Protein AF-A0A1Q9DVD6-F1 (afdb_monomer_lite)

pLDDT: mean 77.78, std 26.08, range [25.33, 98.81]

Structure (mmCIF, N/CA/C/O backbone):
data_AF-A0A1Q9DVD6-F1
#
_entry.id   AF-A0A1Q9DVD6-F1
#
loop_
_atom_site.group_PDB
_atom_site.id
_atom_site.type_symbol
_atom_site.label_atom_id
_atom_site.label_alt_id
_atom_site.label_comp_id
_atom_site.label_asym_id
_atom_site.label_entity_id
_atom_site.label_seq_id
_atom_site.pdbx_PDB_ins_code
_atom_site.Cartn_x
_atom_site.Cartn_y
_atom_site.Cartn_z
_atom_site.occupancy
_atom_site.B_iso_or_equiv
_atom_site.auth_seq_id
_atom_site.auth_comp_id
_atom_site.auth_asym_id
_atom_site.auth_atom_id
_atom_site.pdbx_PDB_model_num
ATOM 1 N N . MET A 1 1 ? -30.288 -5.556 -5.424 1.00 39.94 1 MET A N 1
ATOM 2 C CA . MET A 1 1 ? -29.598 -6.857 -5.322 1.00 39.94 1 MET A CA 1
ATOM 3 C C . MET A 1 1 ? -29.131 -7.036 -3.887 1.00 39.94 1 MET A C 1
ATOM 5 O O . MET A 1 1 ? -28.044 -6.597 -3.551 1.00 39.94 1 MET A O 1
ATOM 9 N N . LEU A 1 2 ? -29.956 -7.633 -3.027 1.00 41.00 2 LEU A N 1
ATOM 10 C CA . LEU A 1 2 ? -29.464 -8.224 -1.782 1.00 41.00 2 LEU A CA 1
ATOM 11 C C . LEU A 1 2 ? -28.840 -9.560 -2.192 1.00 41.00 2 LEU A C 1
ATOM 13 O O . LEU A 1 2 ? -29.521 -10.583 -2.190 1.00 41.00 2 LEU A O 1
ATOM 17 N N . GLN A 1 3 ? -27.593 -9.537 -2.679 1.00 51.50 3 GLN A N 1
ATOM 18 C CA . GLN A 1 3 ? -26.813 -10.772 -2.750 1.00 51.50 3 GLN A CA 1
ATOM 19 C C . GLN A 1 3 ? -26.860 -11.371 -1.349 1.00 51.50 3 GLN A C 1
ATOM 21 O O . GLN A 1 3 ? -26.648 -10.652 -0.374 1.00 51.50 3 GLN A O 1
ATOM 26 N N . THR A 1 4 ? -27.246 -12.641 -1.247 1.00 56.00 4 THR A N 1
ATOM 27 C CA . THR A 1 4 ? -27.360 -13.348 0.027 1.00 56.00 4 THR A CA 1
ATOM 28 C C . THR A 1 4 ? -26.061 -13.163 0.790 1.00 56.00 4 THR A C 1
ATOM 30 O O . THR A 1 4 ? -25.038 -13.747 0.424 1.00 56.00 4 THR A O 1
ATOM 33 N N . LEU A 1 5 ? -26.101 -12.306 1.811 1.00 63.66 5 LEU A N 1
ATOM 34 C CA . LEU A 1 5 ? -24.979 -12.104 2.706 1.00 63.66 5 LEU A CA 1
ATOM 35 C C . LEU A 1 5 ? -24.586 -13.483 3.246 1.00 63.66 5 LEU A C 1
ATOM 37 O O . LEU A 1 5 ? -25.473 -14.299 3.536 1.00 63.66 5 LEU A O 1
ATOM 41 N N . PRO A 1 6 ? -23.285 -13.796 3.339 1.00 80.12 6 PRO A N 1
ATOM 42 C CA . PRO A 1 6 ? -22.878 -15.069 3.901 1.00 80.12 6 PRO A CA 1
ATOM 43 C C . PRO A 1 6 ? -23.437 -15.147 5.319 1.00 80.12 6 PRO A C 1
ATOM 45 O O . PRO A 1 6 ? -23.144 -14.286 6.149 1.00 80.12 6 PRO A O 1
ATOM 48 N N . ARG A 1 7 ? -24.252 -16.172 5.591 1.00 88.75 7 ARG A N 1
ATOM 49 C CA . ARG A 1 7 ? -24.877 -16.405 6.906 1.00 88.75 7 ARG A CA 1
ATOM 50 C C . ARG A 1 7 ? -23.853 -16.374 8.048 1.00 88.75 7 ARG A C 1
ATOM 52 O O . ARG A 1 7 ? -24.179 -15.975 9.158 1.00 88.75 7 ARG A O 1
ATOM 59 N N . GLU A 1 8 ? -22.613 -16.743 7.746 1.00 91.12 8 GLU A N 1
ATOM 60 C CA . GLU A 1 8 ? -21.467 -16.695 8.653 1.00 91.12 8 GLU A CA 1
ATOM 61 C C . GLU A 1 8 ? -21.171 -15.282 9.169 1.00 91.12 8 GLU A C 1
ATOM 63 O O . GLU A 1 8 ? -21.011 -15.104 10.373 1.00 91.12 8 GLU A O 1
ATOM 68 N N . ALA A 1 9 ? -21.165 -14.265 8.298 1.00 93.69 9 ALA A N 1
ATOM 69 C CA . ALA A 1 9 ? -20.891 -12.888 8.708 1.00 93.69 9 ALA A CA 1
ATOM 70 C C . ALA A 1 9 ? -21.978 -12.374 9.661 1.00 93.69 9 ALA A C 1
ATOM 72 O O . ALA A 1 9 ? -21.665 -11.776 10.684 1.00 93.69 9 ALA A O 1
ATOM 73 N N . HIS A 1 10 ? -23.249 -12.678 9.385 1.00 92.94 10 HIS A N 1
ATOM 74 C CA . HIS A 1 10 ? -24.346 -12.336 10.296 1.00 92.94 10 HIS A CA 1
ATOM 75 C C . HIS A 1 10 ? -24.154 -12.972 11.676 1.00 92.94 10 HIS A C 1
ATOM 77 O O . HIS A 1 10 ? -24.238 -12.279 12.686 1.00 92.94 10 HIS A O 1
ATOM 83 N N . ALA A 1 11 ? -23.826 -14.266 11.720 1.00 94.88 11 ALA A N 1
ATOM 84 C CA . ALA A 1 11 ? -23.615 -14.974 12.978 1.00 94.88 11 ALA A CA 1
ATOM 85 C C . ALA A 1 11 ? -22.451 -14.387 13.801 1.00 94.88 11 ALA A C 1
ATOM 87 O O . ALA A 1 11 ? -22.509 -14.396 15.030 1.00 94.88 11 ALA A O 1
ATOM 88 N N . VAL A 1 12 ? -21.397 -13.873 13.151 1.00 95.94 12 VAL A N 1
ATOM 89 C CA . VAL A 1 12 ? -20.299 -13.161 13.833 1.00 95.94 12 VAL A CA 1
ATOM 90 C C . VAL A 1 12 ? -20.815 -11.895 14.520 1.00 95.94 12 VAL A C 1
ATOM 92 O O . VAL A 1 12 ? -20.552 -11.692 15.705 1.00 95.94 12 VAL A O 1
ATOM 95 N N . PHE A 1 13 ? -21.591 -11.070 13.814 1.00 95.00 13 PHE A N 1
ATOM 96 C CA . PHE A 1 13 ? -22.119 -9.823 14.373 1.00 95.00 13 PHE A CA 1
ATOM 97 C C . PHE A 1 13 ? -23.157 -10.061 15.474 1.00 95.00 13 PHE A C 1
ATOM 99 O O . PHE A 1 13 ? -23.144 -9.351 16.475 1.00 95.00 13 PHE A O 1
ATOM 106 N N . GLU A 1 14 ? -23.994 -11.096 15.372 1.00 94.38 14 GLU A N 1
ATOM 107 C CA . GLU A 1 14 ? -24.910 -11.477 16.457 1.00 94.38 14 GLU A CA 1
ATOM 108 C C . GLU A 1 14 ? -24.153 -11.817 17.749 1.00 94.38 14 GLU A C 1
ATOM 110 O O . GLU A 1 14 ? -24.501 -11.317 18.823 1.00 94.38 14 GLU A O 1
ATOM 115 N N . ARG A 1 15 ? -23.069 -12.603 17.654 1.00 94.81 15 ARG A N 1
ATOM 116 C CA . ARG A 1 15 ? -22.199 -12.887 18.809 1.00 94.81 15 ARG A CA 1
ATOM 117 C C . ARG A 1 15 ? -21.531 -11.624 19.341 1.00 94.81 15 ARG A C 1
ATOM 119 O O . ARG A 1 15 ? -21.467 -11.436 20.555 1.00 94.81 15 ARG A O 1
ATOM 126 N N . ALA A 1 16 ? -21.069 -10.748 18.454 1.00 94.81 16 ALA A N 1
ATOM 127 C CA . ALA A 1 16 ? -20.427 -9.499 18.836 1.00 94.81 16 ALA A CA 1
ATOM 128 C C . ALA A 1 16 ? -21.378 -8.540 19.570 1.00 94.81 16 ALA A C 1
ATOM 130 O O . ALA A 1 16 ? -20.980 -7.943 20.564 1.00 94.81 16 ALA A O 1
ATOM 131 N N . VAL A 1 17 ? -22.647 -8.444 19.155 1.00 94.75 17 VAL A N 1
ATOM 132 C CA . VAL A 1 17 ? -23.675 -7.648 19.854 1.00 94.75 17 VAL A CA 1
ATOM 133 C C . VAL A 1 17 ? -23.930 -8.182 21.265 1.00 94.75 17 VAL A C 1
ATOM 135 O O . VAL A 1 17 ? -24.134 -7.406 22.200 1.00 94.75 17 VAL A O 1
ATOM 138 N N . VAL A 1 18 ? -23.924 -9.506 21.443 1.00 93.31 18 VAL A N 1
ATOM 139 C CA . VAL A 1 18 ? -24.030 -10.118 22.777 1.00 93.31 18 VAL A CA 1
ATOM 140 C C . VAL A 1 18 ? -22.793 -9.790 23.618 1.00 93.31 18 VAL A C 1
ATOM 142 O O . VAL A 1 18 ? -22.938 -9.416 24.781 1.00 93.31 18 VAL A O 1
ATOM 145 N N . ALA A 1 19 ? -21.595 -9.871 23.032 1.00 91.38 19 ALA A N 1
ATOM 146 C CA . ALA A 1 19 ? -20.340 -9.554 23.710 1.00 91.38 19 ALA A CA 1
ATOM 147 C C . ALA A 1 19 ? -20.238 -8.075 24.131 1.00 91.38 19 ALA A C 1
ATOM 149 O O . ALA A 1 19 ? -19.841 -7.813 25.266 1.00 91.38 19 ALA A O 1
ATOM 150 N N . GLU A 1 20 ? -20.673 -7.137 23.278 1.00 91.88 20 GLU A N 1
ATOM 151 C CA . GLU A 1 20 ? -20.677 -5.687 23.551 1.00 91.88 20 GLU A CA 1
ATOM 152 C C . GLU A 1 20 ? -21.483 -5.351 24.818 1.00 91.88 20 GLU A C 1
ATOM 154 O O . GLU A 1 20 ? -21.078 -4.531 25.640 1.00 91.88 20 GLU A O 1
ATOM 159 N N . LYS A 1 21 ? -22.606 -6.047 25.040 1.00 88.62 21 LYS A N 1
ATOM 160 C CA . LYS A 1 21 ? -23.433 -5.884 26.249 1.00 88.62 21 LYS A CA 1
ATOM 161 C C . LYS A 1 21 ? -22.772 -6.440 27.516 1.00 88.62 21 LYS A C 1
ATOM 163 O O . LYS A 1 21 ? -23.170 -6.069 28.616 1.00 88.62 21 LYS A O 1
ATOM 168 N N . GLY A 1 22 ? -21.799 -7.339 27.368 1.00 75.81 22 GLY A N 1
ATOM 169 C CA . GLY A 1 22 ? -21.132 -8.068 28.448 1.00 75.81 22 GLY A CA 1
ATOM 170 C C . GLY A 1 22 ? -19.794 -7.478 28.899 1.00 75.81 22 GLY A C 1
ATOM 171 O O . GLY A 1 22 ? -19.014 -8.201 29.512 1.00 75.81 22 GLY A O 1
ATOM 172 N N . CYS A 1 23 ? -19.509 -6.207 28.591 1.00 70.00 23 CYS A N 1
ATOM 173 C CA . CYS A 1 23 ? -18.238 -5.514 28.871 1.00 70.00 23 CYS A CA 1
ATOM 174 C C . CYS A 1 23 ? -17.022 -5.986 28.048 1.00 70.00 23 CYS A C 1
ATOM 176 O O . CYS A 1 23 ? -15.918 -5.488 28.271 1.00 70.00 23 CYS A O 1
ATOM 178 N N . ASN A 1 24 ? -17.208 -6.898 27.090 1.00 63.09 24 ASN A N 1
ATOM 179 C CA . ASN A 1 24 ? -16.198 -7.212 26.079 1.00 63.09 24 ASN A CA 1
ATOM 180 C C . ASN A 1 24 ? -16.376 -6.265 24.891 1.00 63.09 24 ASN A C 1
ATOM 182 O O . ASN A 1 24 ? -17.499 -5.865 24.601 1.00 63.09 24 ASN A O 1
ATOM 186 N N . SER A 1 25 ? -15.301 -5.915 24.177 1.00 86.00 25 SER A N 1
ATOM 187 C CA . SER A 1 25 ? -15.482 -5.137 22.947 1.00 86.00 25 SER A CA 1
ATOM 188 C C . SER A 1 25 ? -16.005 -6.067 21.851 1.00 86.00 25 SER A C 1
ATOM 190 O O . SER A 1 25 ? -15.307 -6.980 21.408 1.00 86.00 25 SER A O 1
ATOM 192 N N . GLY A 1 26 ? -17.247 -5.869 21.410 1.00 95.25 26 GLY A N 1
ATOM 193 C CA . GLY A 1 26 ? -17.824 -6.589 20.277 1.00 95.25 26 GLY A CA 1
ATOM 194 C C . GLY A 1 26 ? -16.923 -6.487 19.046 1.00 95.25 26 GLY A C 1
ATOM 195 O O . GLY A 1 26 ? -16.806 -7.445 18.288 1.00 95.25 26 GLY A O 1
ATOM 196 N N . ALA A 1 27 ? -16.183 -5.384 18.901 1.00 96.38 27 ALA A N 1
ATOM 197 C CA . ALA A 1 27 ? -15.170 -5.233 17.867 1.00 96.38 27 ALA A CA 1
ATOM 198 C C . ALA A 1 27 ? -14.049 -6.284 17.917 1.00 96.38 27 ALA A C 1
ATOM 200 O O . ALA A 1 27 ? -13.658 -6.751 16.850 1.00 96.38 27 ALA A O 1
ATOM 201 N N . GLU A 1 28 ? -13.544 -6.693 19.086 1.00 96.50 28 GLU A N 1
ATOM 202 C CA . GLU A 1 28 ? -12.557 -7.784 19.167 1.00 96.50 28 GLU A CA 1
ATOM 203 C C . GLU A 1 28 ? -13.144 -9.097 18.641 1.00 96.50 28 GLU A C 1
ATOM 205 O O . GLU A 1 28 ? -12.485 -9.775 17.859 1.00 96.50 28 GLU A O 1
ATOM 210 N N . VAL A 1 29 ? -14.400 -9.413 18.982 1.00 96.50 29 VAL A N 1
ATOM 211 C CA . VAL A 1 29 ? -15.095 -10.608 18.465 1.00 96.50 29 VAL A CA 1
ATOM 212 C C . VAL A 1 29 ? -15.242 -10.536 16.949 1.00 96.50 29 VAL A C 1
ATOM 214 O O . VAL A 1 29 ? -14.917 -11.495 16.253 1.00 96.50 29 VAL A O 1
ATOM 217 N N . VAL A 1 30 ? -15.676 -9.387 16.419 1.00 97.12 30 VAL A N 1
ATOM 218 C CA . VAL A 1 30 ? -15.807 -9.207 14.970 1.00 97.12 30 VAL A CA 1
ATOM 219 C C . VAL A 1 30 ? -14.463 -9.416 14.274 1.00 97.12 30 VAL A C 1
ATOM 221 O O . VAL A 1 30 ? -14.411 -10.152 13.300 1.00 97.12 30 VAL A O 1
ATOM 224 N N . HIS A 1 31 ? -13.374 -8.812 14.750 1.00 97.38 31 HIS A N 1
ATOM 225 C CA . HIS A 1 31 ? -12.072 -8.942 14.084 1.00 97.38 31 HIS A CA 1
ATOM 226 C C . HIS A 1 31 ? -11.371 -10.281 14.359 1.00 97.38 31 HIS A C 1
ATOM 228 O O . HIS A 1 31 ? -10.469 -10.651 13.615 1.00 97.38 31 HIS A O 1
ATOM 234 N N . ALA A 1 32 ? -11.738 -11.006 15.413 1.00 96.75 32 ALA A N 1
ATOM 235 C CA . ALA A 1 32 ? -11.237 -12.358 15.639 1.00 96.75 32 ALA A CA 1
ATOM 236 C C . ALA A 1 32 ? -11.908 -13.365 14.693 1.00 96.75 32 ALA A C 1
ATOM 238 O O . ALA A 1 32 ? -11.236 -14.236 14.144 1.00 96.75 32 ALA A O 1
ATOM 239 N N . ASP A 1 33 ? -13.218 -13.216 14.478 1.00 96.62 33 ASP A N 1
ATOM 240 C CA . ASP A 1 33 ? -14.023 -14.232 13.800 1.00 96.62 33 ASP A CA 1
ATOM 241 C C . ASP A 1 33 ? -14.335 -13.894 12.332 1.00 96.62 33 ASP A C 1
ATOM 243 O O . ASP A 1 33 ? -14.623 -14.796 11.542 1.00 96.62 33 ASP A O 1
ATOM 247 N N . LEU A 1 34 ? -14.311 -12.614 11.940 1.00 97.12 34 LEU A N 1
ATOM 248 C CA . LEU A 1 34 ? -14.496 -12.196 10.551 1.00 97.12 34 LEU A CA 1
ATOM 249 C C . LEU A 1 34 ? -13.136 -12.147 9.838 1.00 97.12 34 LEU A C 1
ATOM 251 O O . LEU A 1 34 ? -12.289 -11.336 10.219 1.00 97.12 34 LEU A O 1
ATOM 255 N N . PRO A 1 35 ? -12.934 -12.921 8.757 1.00 97.50 35 PRO A N 1
ATOM 256 C CA . PRO A 1 35 ? -11.655 -12.962 8.057 1.00 97.50 35 PRO A CA 1
ATOM 257 C C . PRO A 1 35 ? -11.192 -11.591 7.538 1.00 97.50 35 PRO A C 1
ATOM 259 O O . PRO A 1 35 ? -12.002 -10.796 7.051 1.00 97.50 35 PRO A O 1
ATOM 262 N N . ALA A 1 36 ? -9.882 -11.329 7.598 1.00 98.38 36 ALA A N 1
ATOM 263 C CA . ALA A 1 36 ? -9.289 -10.039 7.232 1.00 98.38 36 ALA A CA 1
ATOM 264 C C . ALA A 1 36 ? -9.515 -9.651 5.761 1.00 98.38 36 ALA A C 1
ATOM 266 O O . ALA A 1 36 ? -9.628 -8.467 5.438 1.00 98.38 36 ALA A O 1
ATOM 267 N N . GLU A 1 37 ? -9.678 -10.628 4.861 1.00 98.00 37 GLU A N 1
ATOM 268 C CA . GLU A 1 37 ? -10.070 -10.388 3.470 1.00 98.00 37 GLU A CA 1
ATOM 269 C C . GLU A 1 37 ? -11.476 -9.800 3.322 1.00 98.00 37 GLU A C 1
ATOM 271 O O . GLU A 1 37 ? -11.891 -9.518 2.205 1.00 98.00 37 GLU A O 1
ATOM 276 N N . ARG A 1 38 ? -12.232 -9.627 4.410 1.00 98.06 38 ARG A N 1
ATOM 277 C CA . ARG A 1 38 ? -13.521 -8.930 4.425 1.00 98.06 38 ARG A CA 1
ATOM 278 C C . ARG A 1 38 ? -13.452 -7.543 5.060 1.00 98.06 38 ARG A C 1
ATOM 280 O O . ARG A 1 38 ? -14.486 -6.899 5.209 1.00 98.06 38 ARG A O 1
ATOM 287 N N . TRP A 1 39 ? -12.275 -7.052 5.434 1.00 98.31 39 TRP A N 1
ATOM 288 C CA . TRP A 1 39 ? -12.111 -5.720 6.030 1.00 98.31 39 TRP A CA 1
ATOM 289 C C . TRP A 1 39 ? -11.847 -4.659 4.951 1.00 98.31 39 TRP A C 1
ATOM 291 O O . TRP A 1 39 ? -10.965 -3.812 5.091 1.00 98.31 39 TRP A O 1
ATOM 301 N N . GLY A 1 40 ? -12.579 -4.744 3.839 1.00 98.50 40 GLY A N 1
ATOM 302 C CA . GLY A 1 40 ? -12.401 -3.885 2.676 1.00 98.50 40 GLY A CA 1
ATOM 303 C C . GLY A 1 40 ? -13.191 -2.581 2.745 1.00 98.50 40 GLY A C 1
ATOM 304 O O . GLY A 1 40 ? -14.238 -2.495 3.389 1.00 98.50 40 GLY A O 1
ATOM 305 N N . VAL A 1 41 ? -12.702 -1.578 2.019 1.00 98.69 41 VAL A N 1
ATOM 306 C CA . VAL A 1 41 ? -13.450 -0.365 1.654 1.00 98.69 41 VAL A CA 1
ATOM 307 C C . VAL A 1 41 ? -13.658 -0.323 0.143 1.00 98.69 41 VAL A C 1
ATOM 309 O O . VAL A 1 41 ? -12.758 -0.702 -0.607 1.00 98.69 41 VAL A O 1
ATOM 312 N N . SER A 1 42 ? -14.827 0.118 -0.318 1.00 98.62 42 SER A N 1
ATOM 313 C CA . SER A 1 42 ? -15.083 0.313 -1.749 1.00 98.62 42 SER A CA 1
ATOM 314 C C . SER A 1 42 ? -14.380 1.560 -2.289 1.00 98.62 42 SER A C 1
ATOM 316 O O . SER A 1 42 ? -13.917 2.421 -1.532 1.00 98.62 42 SER A O 1
ATOM 318 N N . LYS A 1 43 ? -14.334 1.690 -3.619 1.00 98.50 43 LYS A N 1
ATOM 319 C CA . LYS A 1 43 ? -13.798 2.885 -4.284 1.00 98.50 43 LYS A CA 1
ATOM 320 C C . LYS A 1 43 ? -14.556 4.150 -3.869 1.00 98.50 43 LYS A C 1
ATOM 322 O O . LYS A 1 43 ? -13.947 5.186 -3.619 1.00 98.50 43 LYS A O 1
ATOM 327 N N . GLU A 1 44 ? -15.880 4.066 -3.779 1.00 98.56 44 GLU A N 1
ATOM 328 C CA . GLU A 1 44 ? -16.764 5.157 -3.362 1.00 98.56 44 GLU A CA 1
ATOM 329 C C . GLU A 1 44 ? -16.526 5.529 -1.897 1.00 98.56 44 GLU A C 1
ATOM 331 O O . GLU A 1 44 ? -16.336 6.702 -1.594 1.00 98.56 44 GLU A O 1
ATOM 336 N N . GLN A 1 45 ? -16.411 4.541 -1.006 1.00 98.62 45 GLN A N 1
ATOM 337 C CA . GLN A 1 45 ? -16.101 4.786 0.406 1.00 98.62 45 GLN A CA 1
ATOM 338 C C . GLN A 1 45 ? -14.736 5.449 0.599 1.00 98.62 45 GLN A C 1
ATOM 340 O O . GLN A 1 45 ? -14.581 6.261 1.508 1.00 98.62 45 GLN A O 1
ATOM 345 N N . LEU A 1 46 ? -13.747 5.138 -0.247 1.00 98.75 46 LEU A N 1
ATOM 346 C CA . LEU A 1 46 ? -12.449 5.807 -0.199 1.00 98.75 46 LEU A CA 1
ATOM 347 C C . LEU A 1 46 ? -12.538 7.281 -0.634 1.00 98.75 46 LEU A C 1
ATOM 349 O O . LEU A 1 46 ? -11.878 8.124 -0.027 1.00 98.75 46 LEU A O 1
ATOM 353 N N . ARG A 1 47 ? -13.373 7.608 -1.633 1.00 98.56 47 ARG A N 1
ATOM 354 C CA . ARG A 1 47 ? -13.662 9.007 -2.012 1.00 98.56 47 ARG A CA 1
ATOM 355 C C . ARG A 1 47 ? -14.359 9.755 -0.879 1.00 98.56 47 ARG A C 1
ATOM 357 O O . ARG A 1 47 ? -13.934 10.847 -0.517 1.00 98.56 47 ARG A O 1
ATOM 364 N N . ASP A 1 48 ? -15.383 9.145 -0.288 1.00 98.56 48 ASP A N 1
ATOM 365 C CA . ASP A 1 48 ? -16.121 9.734 0.832 1.00 98.56 48 ASP A CA 1
ATOM 366 C C . ASP A 1 48 ? -15.214 9.933 2.053 1.00 98.56 48 ASP A C 1
ATOM 368 O O . ASP A 1 48 ? -15.311 10.937 2.761 1.00 98.56 48 ASP A O 1
ATOM 372 N N . PHE A 1 49 ? -14.300 8.991 2.299 1.00 98.69 49 PHE A N 1
ATOM 373 C CA . PHE A 1 49 ? -13.275 9.113 3.328 1.00 98.69 49 PHE A CA 1
ATOM 374 C C . PHE A 1 49 ? -12.385 10.340 3.092 1.00 98.69 49 PHE A C 1
ATOM 376 O O . PHE A 1 49 ? -12.215 11.142 4.012 1.00 98.69 49 PHE A O 1
ATOM 383 N N . GLU A 1 50 ? -11.851 10.510 1.878 1.00 98.56 50 GLU A N 1
ATOM 384 C CA . GLU A 1 50 ? -11.022 11.665 1.517 1.00 98.56 50 GLU A CA 1
ATOM 385 C C . GLU A 1 50 ? -11.772 12.985 1.744 1.00 98.56 50 GLU A C 1
ATOM 387 O O . GLU A 1 50 ? -11.261 13.878 2.426 1.00 98.56 50 GLU A O 1
ATOM 392 N N . GLU A 1 51 ? -13.006 13.086 1.243 1.00 98.56 51 GLU A N 1
ATOM 393 C CA . GLU A 1 51 ? -13.826 14.294 1.358 1.00 98.56 51 GLU A CA 1
ATOM 394 C C . GLU A 1 51 ? -14.119 14.644 2.821 1.00 98.56 51 GLU A C 1
ATOM 396 O O . GLU A 1 51 ? -13.966 15.789 3.245 1.00 98.56 51 GLU A O 1
ATOM 401 N N . ARG A 1 52 ? -14.440 13.649 3.656 1.00 98.56 52 ARG A N 1
ATOM 402 C CA . ARG A 1 52 ? -14.663 13.876 5.092 1.00 98.56 52 ARG A CA 1
ATOM 403 C C . ARG A 1 52 ? -13.396 14.329 5.817 1.00 98.56 52 ARG A C 1
ATOM 405 O O . ARG A 1 52 ? -13.484 15.109 6.769 1.00 98.56 52 ARG A O 1
ATOM 412 N N . VAL A 1 53 ? -12.218 13.873 5.390 1.00 98.56 53 VAL A N 1
ATOM 413 C CA . VAL A 1 53 ? -10.943 14.365 5.930 1.00 98.56 53 VAL A CA 1
ATOM 414 C C . VAL A 1 53 ? -10.687 15.810 5.490 1.00 98.56 53 VAL A C 1
ATOM 416 O O . VAL A 1 53 ? -10.300 16.629 6.329 1.00 98.56 53 VAL A O 1
ATOM 419 N N . ARG A 1 54 ? -10.965 16.160 4.224 1.00 98.44 54 ARG A N 1
ATOM 420 C CA . ARG A 1 54 ? -10.911 17.551 3.731 1.00 98.44 54 ARG A CA 1
ATOM 421 C C . ARG A 1 54 ? -11.834 18.458 4.534 1.00 98.44 54 ARG A C 1
ATOM 423 O O . ARG A 1 54 ? -11.394 19.500 5.019 1.00 98.44 54 ARG A O 1
ATOM 430 N N . GLN A 1 55 ? -13.070 18.025 4.758 1.00 98.38 55 GLN A N 1
ATOM 431 C CA . GLN A 1 55 ? -14.041 18.761 5.558 1.00 98.38 55 GLN A CA 1
ATOM 432 C C . GLN A 1 55 ? -13.519 19.029 6.979 1.00 98.38 55 GLN A C 1
ATOM 434 O O . GLN A 1 55 ? -13.549 20.169 7.440 1.00 98.38 55 GLN A O 1
ATOM 439 N N . ARG A 1 56 ? -12.937 18.025 7.652 1.00 98.12 56 ARG A N 1
ATOM 440 C CA . ARG A 1 56 ? -12.368 18.214 9.000 1.00 98.12 56 ARG A CA 1
ATOM 441 C C . ARG A 1 56 ? -11.182 19.177 9.043 1.00 98.12 56 ARG A C 1
ATOM 443 O O . ARG A 1 56 ? -11.000 19.846 10.061 1.00 98.12 56 ARG A O 1
ATOM 450 N N . LEU A 1 57 ? -10.374 19.261 7.984 1.00 97.50 57 LEU A N 1
ATOM 451 C CA . LEU A 1 57 ? -9.319 20.279 7.884 1.00 97.50 57 LEU A CA 1
ATOM 452 C C . LEU A 1 57 ? -9.912 21.684 7.755 1.00 97.50 57 LEU A C 1
ATOM 454 O O . LEU A 1 57 ? -9.473 22.592 8.460 1.00 97.50 57 LEU A O 1
ATOM 458 N N . VAL A 1 58 ? -10.925 21.859 6.899 1.00 97.69 58 VAL A N 1
ATOM 459 C CA . VAL A 1 58 ? -11.620 23.146 6.710 1.00 97.69 58 VAL A CA 1
ATOM 460 C C . VAL A 1 58 ? -12.262 23.618 8.017 1.00 97.69 58 VAL A C 1
ATOM 462 O O . VAL A 1 58 ? -12.119 24.780 8.397 1.00 97.69 58 VAL A O 1
ATOM 465 N N . GLU A 1 59 ? -12.889 22.702 8.754 1.00 97.75 59 GLU A N 1
ATOM 466 C CA . GLU A 1 59 ? -13.507 22.954 10.062 1.00 97.75 59 GLU A CA 1
ATOM 467 C C . GLU A 1 59 ? -12.485 23.114 11.204 1.00 97.75 59 GLU A C 1
ATOM 469 O O . GLU A 1 59 ? -12.867 23.392 12.340 1.00 97.75 59 GLU A O 1
ATOM 474 N N . ARG A 1 60 ? -11.182 22.953 10.925 1.00 97.25 60 ARG A N 1
ATOM 475 C CA . ARG A 1 60 ? -10.084 22.977 11.911 1.00 97.25 60 ARG A CA 1
ATOM 476 C C . ARG A 1 60 ? -10.238 21.945 13.036 1.00 97.25 60 ARG A C 1
ATOM 478 O O . ARG A 1 60 ? -9.710 22.131 14.130 1.00 97.25 60 ARG A O 1
ATOM 485 N N . LEU A 1 61 ? -10.934 20.844 12.759 1.00 97.06 61 LEU A N 1
ATOM 486 C CA . LEU A 1 61 ? -11.079 19.705 13.669 1.00 97.06 61 LEU A CA 1
ATOM 487 C C . LEU A 1 61 ? -9.908 18.722 13.565 1.00 97.06 61 LEU A C 1
ATOM 489 O O . LEU A 1 61 ? -9.681 17.931 14.478 1.00 97.06 61 LEU A O 1
ATOM 493 N N . LEU A 1 62 ? -9.159 18.767 12.461 1.00 97.50 62 LEU A N 1
ATOM 494 C CA . LEU A 1 62 ? -7.913 18.031 12.294 1.00 97.50 62 LEU A CA 1
ATOM 495 C C . LEU A 1 62 ? -6.732 18.995 12.457 1.00 97.50 62 LEU A C 1
ATOM 497 O O . LEU A 1 62 ? -6.590 19.943 11.687 1.00 97.50 62 LEU A O 1
ATOM 501 N N . VAL A 1 63 ? -5.891 18.752 13.463 1.00 96.94 63 VAL A N 1
ATOM 502 C CA . VAL A 1 63 ? -4.770 19.632 13.826 1.00 96.94 63 VAL A CA 1
ATOM 503 C C . VAL A 1 63 ? -3.427 18.984 13.510 1.00 96.94 63 VAL A C 1
ATOM 505 O O . VAL A 1 63 ? -3.253 17.774 13.676 1.00 96.94 63 VAL A O 1
ATOM 508 N N . ASN A 1 64 ? -2.465 19.793 13.066 1.00 97.75 64 ASN A N 1
ATOM 509 C CA . ASN A 1 64 ? -1.091 19.331 12.923 1.00 97.75 64 ASN A CA 1
ATOM 510 C C . ASN A 1 64 ? -0.465 19.169 14.315 1.00 97.75 64 ASN A C 1
ATOM 512 O O . ASN A 1 64 ? -0.660 20.006 15.196 1.00 97.75 64 ASN A O 1
ATOM 516 N N . PHE A 1 65 ? 0.300 18.099 14.510 1.00 97.06 65 PHE A N 1
ATOM 517 C CA . PHE A 1 65 ? 0.992 17.864 15.771 1.00 97.06 65 PHE A CA 1
ATOM 518 C C . PHE A 1 65 ? 2.200 18.783 15.893 1.00 97.06 65 PHE A C 1
ATOM 520 O O . PHE A 1 65 ? 3.012 18.921 14.974 1.00 97.06 65 PHE A O 1
ATOM 527 N N . SER A 1 66 ? 2.373 19.360 17.075 1.00 96.88 66 SER A N 1
ATOM 528 C CA . SER A 1 66 ? 3.601 20.060 17.422 1.00 96.88 66 SER A CA 1
ATOM 529 C C . SER A 1 66 ? 4.796 19.097 17.437 1.00 96.88 66 SER A C 1
ATOM 531 O O . SER A 1 66 ? 4.671 17.882 17.618 1.00 96.88 66 SER A O 1
ATOM 533 N N . ARG A 1 67 ? 6.013 19.640 17.303 1.00 96.31 67 ARG A N 1
ATOM 534 C CA . ARG A 1 67 ? 7.251 18.839 17.375 1.00 96.31 67 ARG A CA 1
ATOM 535 C C . ARG A 1 67 ? 7.372 18.048 18.681 1.00 96.31 67 ARG A C 1
ATOM 537 O O . ARG A 1 67 ? 7.890 16.932 18.666 1.00 96.31 67 ARG A O 1
ATOM 544 N N . SER A 1 68 ? 6.923 18.618 19.799 1.00 96.94 68 SER A N 1
ATOM 545 C CA . SER A 1 68 ? 6.931 17.960 21.110 1.00 96.94 68 SER A CA 1
ATOM 546 C C . SER A 1 68 ? 5.949 16.791 21.162 1.00 96.94 68 SER A C 1
ATOM 548 O O . SER A 1 68 ? 6.318 15.722 21.646 1.00 96.94 68 SER A O 1
ATOM 550 N N . GLU A 1 69 ? 4.740 16.951 20.620 1.00 96.31 69 GLU A N 1
ATOM 551 C CA . GLU A 1 69 ? 3.747 15.873 20.530 1.00 96.31 69 GLU A CA 1
ATOM 552 C C . GLU A 1 69 ? 4.227 14.736 19.628 1.00 96.31 69 GLU A C 1
ATOM 554 O O . GLU A 1 69 ? 4.174 13.578 20.037 1.00 96.31 69 GLU A O 1
ATOM 559 N N . CYS A 1 70 ? 4.774 15.059 18.451 1.00 93.75 70 CYS A N 1
ATOM 560 C CA . CYS A 1 70 ? 5.401 14.088 17.554 1.00 93.75 70 CYS A CA 1
ATOM 561 C C . CYS A 1 70 ? 6.483 13.272 18.273 1.00 93.75 70 CYS A C 1
ATOM 563 O O . CYS A 1 70 ? 6.461 12.043 18.238 1.00 93.75 70 CYS A O 1
ATOM 565 N N . LYS A 1 71 ? 7.389 13.944 19.000 1.00 94.00 71 LYS A N 1
ATOM 566 C CA . LYS A 1 71 ? 8.440 13.278 19.782 1.00 94.00 71 LYS A CA 1
ATOM 567 C C . LYS A 1 71 ? 7.859 12.367 20.866 1.00 94.00 71 LYS A C 1
ATOM 569 O O . LYS A 1 71 ? 8.342 11.251 21.024 1.00 94.00 71 LYS A O 1
ATOM 574 N N . LYS A 1 72 ? 6.827 12.816 21.590 1.00 94.94 72 LYS A N 1
ATOM 575 C CA . LYS A 1 72 ? 6.151 12.025 22.634 1.00 94.94 72 LYS A CA 1
ATOM 576 C C . LYS A 1 72 ? 5.487 10.768 22.065 1.00 94.94 72 LYS A C 1
ATOM 578 O O . LYS A 1 72 ? 5.480 9.738 22.726 1.00 94.94 72 LYS A O 1
ATOM 583 N N . GLN A 1 73 ? 4.940 10.860 20.857 1.00 90.69 73 GLN A N 1
ATOM 584 C CA . GLN A 1 73 ? 4.244 9.758 20.191 1.00 90.69 73 GLN A CA 1
ATOM 585 C C . GLN A 1 73 ? 5.167 8.876 19.333 1.00 90.69 73 GLN A C 1
ATOM 587 O O . GLN A 1 73 ? 4.708 7.878 18.787 1.00 90.69 73 GLN A O 1
ATOM 592 N N . GLY A 1 74 ? 6.447 9.232 19.178 1.00 89.94 74 GLY A N 1
ATOM 593 C CA . GLY A 1 74 ? 7.367 8.515 18.288 1.00 89.94 74 GLY A CA 1
ATOM 594 C C . GLY A 1 74 ? 7.016 8.655 16.801 1.00 89.94 74 GLY A C 1
ATOM 595 O O . GLY A 1 74 ? 7.361 7.791 16.001 1.00 89.94 74 GLY A O 1
ATOM 596 N N . ILE A 1 75 ? 6.321 9.730 16.422 1.00 90.50 75 ILE A N 1
ATOM 597 C CA . ILE A 1 75 ? 5.895 9.995 15.043 1.00 90.50 75 ILE A CA 1
ATOM 598 C C . ILE A 1 75 ? 6.820 11.064 14.439 1.00 90.50 75 ILE A C 1
ATOM 600 O O . ILE A 1 75 ? 7.136 12.046 15.117 1.00 90.50 75 ILE A O 1
ATOM 604 N N . PRO A 1 76 ? 7.257 10.932 13.173 1.00 89.12 76 PRO A N 1
ATOM 605 C CA . PRO A 1 76 ? 8.013 11.983 12.499 1.00 89.12 76 PRO A CA 1
ATOM 606 C C . PRO A 1 76 ? 7.240 13.305 12.452 1.00 89.12 76 PRO A C 1
ATOM 608 O O . PRO A 1 76 ? 6.048 13.330 12.146 1.00 89.12 76 PRO A O 1
ATOM 611 N N . TYR A 1 77 ? 7.926 14.418 12.721 1.00 94.69 77 TYR A N 1
ATOM 612 C CA . TYR A 1 77 ? 7.313 15.740 12.599 1.00 94.69 77 TYR A CA 1
ATOM 613 C C . TYR A 1 77 ? 6.912 16.027 11.149 1.00 94.69 77 TYR A C 1
ATOM 615 O O . TYR A 1 77 ? 7.726 15.891 10.231 1.00 94.69 77 TYR A O 1
ATOM 623 N N . TYR A 1 78 ? 5.667 16.462 10.967 1.00 95.38 78 TYR A N 1
ATOM 624 C CA . TYR A 1 78 ? 5.087 16.784 9.673 1.00 95.38 78 TYR A CA 1
ATOM 625 C C . TYR A 1 78 ? 4.976 18.297 9.514 1.00 95.38 78 TYR A C 1
ATOM 627 O O . TYR A 1 78 ? 4.466 18.986 10.395 1.00 95.38 78 TYR A O 1
ATOM 635 N N . ARG A 1 79 ? 5.506 18.833 8.416 1.00 96.62 79 ARG A N 1
ATOM 636 C CA . ARG A 1 79 ? 5.556 20.284 8.212 1.00 96.62 79 ARG A CA 1
ATOM 637 C C . ARG A 1 79 ? 4.174 20.839 7.875 1.00 96.62 79 ARG A C 1
ATOM 639 O O . ARG A 1 79 ? 3.440 20.196 7.127 1.00 96.62 79 ARG A O 1
ATOM 646 N N . ASP A 1 80 ? 3.877 22.043 8.358 1.00 97.38 80 ASP A N 1
ATOM 647 C CA . ASP A 1 80 ? 2.593 22.717 8.125 1.00 97.38 80 ASP A CA 1
ATOM 648 C C . ASP A 1 80 ? 2.309 22.911 6.632 1.00 97.38 80 ASP A C 1
ATOM 650 O O . ASP A 1 80 ? 1.173 22.737 6.198 1.00 97.38 80 ASP A O 1
ATOM 654 N N . GLU A 1 81 ? 3.342 23.181 5.823 1.00 97.50 81 GLU A N 1
ATOM 655 C CA . GLU A 1 81 ? 3.160 23.364 4.381 1.00 97.50 81 GLU A CA 1
ATOM 656 C C . GLU A 1 81 ? 2.640 22.092 3.707 1.00 97.50 81 GLU A C 1
ATOM 658 O O . GLU A 1 81 ? 1.797 22.185 2.827 1.00 97.50 81 GLU A O 1
ATOM 663 N N . LYS A 1 82 ? 3.108 20.911 4.138 1.00 96.81 82 LYS A N 1
ATOM 664 C CA . LYS A 1 82 ? 2.611 19.625 3.627 1.00 96.81 82 LYS A CA 1
ATOM 665 C C . LYS A 1 82 ? 1.246 19.277 4.211 1.00 96.81 82 LYS A C 1
ATOM 667 O O . LYS A 1 82 ? 0.387 18.791 3.491 1.00 96.81 82 LYS A O 1
ATOM 672 N N . PHE A 1 83 ? 1.047 19.542 5.503 1.00 97.75 83 PHE A N 1
ATOM 673 C CA . PHE A 1 83 ? -0.216 19.285 6.196 1.00 97.75 83 PHE A CA 1
ATOM 674 C C . PHE A 1 83 ? -1.398 19.999 5.524 1.00 97.75 83 PHE A C 1
ATOM 676 O O . PHE A 1 83 ? -2.458 19.405 5.349 1.00 97.75 83 PHE A O 1
ATOM 683 N N . CYS A 1 84 ? -1.196 21.258 5.128 1.00 97.50 84 CYS A N 1
ATOM 684 C CA . CYS A 1 84 ? -2.199 22.092 4.466 1.00 97.50 84 CYS A CA 1
ATOM 685 C C . CYS A 1 84 ? -2.200 21.971 2.932 1.00 97.50 84 CYS A C 1
ATOM 687 O O . CYS A 1 84 ? -2.977 22.662 2.274 1.00 97.50 84 CYS A O 1
ATOM 689 N N . ASP A 1 85 ? -1.322 21.153 2.348 1.00 98.19 85 ASP A N 1
ATOM 690 C CA . ASP A 1 85 ? -1.226 21.001 0.898 1.00 98.19 85 ASP A CA 1
ATOM 691 C C . ASP A 1 85 ? -2.488 20.291 0.362 1.00 98.19 85 ASP A C 1
ATOM 693 O O . ASP A 1 85 ? -2.838 19.220 0.864 1.00 98.19 85 ASP A O 1
ATOM 697 N N . PRO A 1 86 ? -3.191 20.840 -0.645 1.00 97.88 86 PRO A N 1
ATOM 698 C CA . PRO A 1 86 ? -4.428 20.245 -1.152 1.00 97.88 86 PRO A CA 1
ATOM 699 C C . PRO A 1 86 ? -4.215 18.923 -1.908 1.00 97.88 86 PRO A C 1
ATOM 701 O O . PRO A 1 86 ? -5.177 18.166 -2.066 1.00 97.88 86 PRO A O 1
ATOM 704 N N . VAL A 1 87 ? -2.988 18.655 -2.364 1.00 97.62 87 VAL A N 1
ATOM 705 C CA . VAL A 1 87 ? -2.578 17.451 -3.098 1.00 97.62 87 VAL A CA 1
ATOM 706 C C . VAL A 1 87 ? -1.962 16.415 -2.160 1.00 97.62 87 VAL A C 1
ATOM 708 O O . VAL A 1 87 ? -2.216 15.232 -2.337 1.00 97.62 87 VAL A O 1
ATOM 711 N N . ILE A 1 88 ? -1.177 16.831 -1.160 1.00 97.69 88 ILE A N 1
ATOM 712 C CA . ILE A 1 88 ? -0.520 15.902 -0.222 1.00 97.69 88 ILE A CA 1
ATOM 713 C C . ILE A 1 88 ? -1.387 15.660 1.017 1.00 97.69 88 ILE A C 1
ATOM 715 O O . ILE A 1 88 ? -1.760 14.522 1.312 1.00 97.69 88 ILE A O 1
ATOM 719 N N . GLY A 1 89 ? -1.734 16.730 1.728 1.00 98.19 89 GLY A N 1
ATOM 720 C CA . GLY A 1 89 ? -2.554 16.685 2.930 1.00 98.19 89 GLY A CA 1
ATOM 721 C C . GLY A 1 89 ? -1.850 16.151 4.184 1.00 98.19 89 GLY A C 1
ATOM 722 O O . GLY A 1 89 ? -0.650 15.864 4.184 1.00 98.19 89 GLY A O 1
ATOM 723 N N . PRO A 1 90 ? -2.602 15.999 5.288 1.00 98.00 90 PRO A N 1
ATOM 724 C CA . PRO A 1 90 ? -2.107 15.437 6.541 1.00 98.00 90 PRO A CA 1
ATOM 725 C C . PRO A 1 90 ? -1.658 13.989 6.348 1.00 98.00 90 PRO A C 1
ATOM 727 O O . PRO A 1 90 ? -2.214 13.260 5.526 1.00 98.00 90 PRO A O 1
ATOM 730 N N . ASN A 1 91 ? -0.682 13.539 7.138 1.00 97.69 91 ASN A N 1
ATOM 731 C CA . ASN A 1 91 ? -0.250 12.148 7.044 1.00 97.69 91 ASN A CA 1
ATOM 732 C C . ASN A 1 91 ? -1.224 11.175 7.731 1.00 97.69 91 ASN A C 1
ATOM 734 O O . ASN A 1 91 ? -2.027 11.565 8.585 1.00 97.69 91 ASN A O 1
ATOM 738 N N . MET A 1 92 ? -1.120 9.882 7.415 1.00 98.00 92 MET A N 1
ATOM 739 C CA . MET A 1 92 ? -2.029 8.873 7.972 1.00 98.00 92 MET A CA 1
ATOM 740 C C . MET A 1 92 ? -1.952 8.719 9.496 1.00 98.00 92 MET A C 1
ATOM 742 O O . MET A 1 92 ? -2.953 8.346 10.102 1.00 98.00 92 MET A O 1
ATOM 746 N N . HIS A 1 93 ? -0.839 9.058 10.159 1.00 97.12 93 HIS A N 1
ATOM 747 C CA . HIS A 1 93 ? -0.811 9.090 11.629 1.00 97.12 93 HIS A CA 1
ATOM 748 C C . HIS A 1 93 ? -1.756 10.159 12.198 1.00 97.12 93 HIS A C 1
ATOM 750 O O . HIS A 1 93 ? -2.472 9.909 13.169 1.00 97.12 93 HIS A O 1
ATOM 756 N N . GLN A 1 94 ? -1.777 11.340 11.581 1.00 97.75 94 GLN A N 1
ATOM 757 C CA . GLN A 1 94 ? -2.620 12.464 11.993 1.00 97.75 94 GLN A CA 1
ATOM 758 C C . GLN A 1 94 ? -4.083 12.193 11.677 1.00 97.75 94 GLN A C 1
ATOM 760 O O . GLN A 1 94 ? -4.942 12.369 12.538 1.00 97.75 94 GLN A O 1
ATOM 765 N N . VAL A 1 95 ? -4.357 11.685 10.474 1.00 98.31 95 VAL A N 1
ATOM 766 C CA . VAL A 1 95 ? -5.703 11.263 10.075 1.00 98.31 95 VAL A CA 1
ATOM 767 C C . VAL A 1 95 ? -6.210 10.143 10.978 1.00 98.31 95 VAL A C 1
ATOM 769 O O . VAL A 1 95 ? -7.371 10.160 11.382 1.00 98.31 95 VAL A O 1
ATOM 772 N N . ASN A 1 96 ? -5.349 9.210 11.389 1.00 98.25 96 ASN A N 1
ATOM 773 C CA . ASN A 1 96 ? -5.753 8.177 12.331 1.00 98.25 96 ASN A CA 1
ATOM 774 C C . ASN A 1 96 ? -6.195 8.766 13.676 1.00 98.25 96 ASN A C 1
ATOM 776 O O . ASN A 1 96 ? -7.278 8.458 14.169 1.00 98.25 96 ASN A O 1
ATOM 780 N N . ALA A 1 97 ? -5.381 9.651 14.249 1.00 97.00 97 ALA A N 1
ATOM 781 C CA . ALA A 1 97 ? -5.643 10.244 15.554 1.00 97.00 97 ALA A CA 1
ATOM 782 C C . ALA A 1 97 ? -6.824 11.231 15.565 1.00 97.00 97 ALA A C 1
ATOM 784 O O . ALA A 1 97 ? -7.609 11.215 16.508 1.00 97.00 97 ALA A O 1
ATOM 785 N N . GLY A 1 98 ? -6.954 12.085 14.546 1.00 97.19 98 GLY A N 1
ATOM 786 C CA . GLY A 1 98 ? -7.973 13.142 14.502 1.00 97.19 98 GLY A CA 1
ATOM 787 C C . GLY A 1 98 ? -9.233 12.797 13.703 1.00 97.19 98 GLY A C 1
ATOM 788 O O . GLY A 1 98 ? -10.244 13.496 13.807 1.00 97.19 98 GLY A O 1
ATOM 789 N N . PHE A 1 99 ? -9.214 11.718 12.916 1.00 98.50 99 PHE A N 1
ATOM 790 C CA . PHE A 1 99 ? -10.363 11.308 12.111 1.00 98.50 99 PHE A CA 1
ATOM 791 C C . PHE A 1 99 ? -10.798 9.861 12.327 1.00 98.50 99 PHE A C 1
ATOM 793 O O . PHE A 1 99 ? -11.925 9.649 12.785 1.00 98.50 99 PHE A O 1
ATOM 800 N N . ILE A 1 100 ? -9.938 8.881 12.032 1.00 98.56 100 ILE A N 1
ATOM 801 C CA . ILE A 1 100 ? -10.321 7.458 12.030 1.00 98.56 100 ILE A CA 1
ATOM 802 C C . ILE A 1 100 ? -10.730 7.017 13.431 1.00 98.56 100 ILE A C 1
ATOM 804 O O . ILE A 1 100 ? -11.857 6.558 13.613 1.00 98.56 100 ILE A O 1
ATOM 808 N N . ARG A 1 101 ? -9.864 7.213 14.431 1.00 97.94 101 ARG A N 1
ATOM 809 C CA . ARG A 1 101 ? -10.130 6.805 15.815 1.00 97.94 101 ARG A CA 1
ATOM 810 C C . ARG A 1 101 ? -11.360 7.497 16.411 1.00 97.94 101 ARG A C 1
ATOM 812 O O . ARG A 1 101 ? -12.237 6.775 16.870 1.00 97.94 101 ARG A O 1
ATOM 819 N N . PRO A 1 102 ? -11.527 8.836 16.346 1.00 98.06 102 PRO A N 1
ATOM 820 C CA . PRO A 1 102 ? -12.735 9.487 16.864 1.00 98.06 102 PRO A CA 1
ATOM 821 C C . PRO A 1 102 ? -14.035 9.056 16.175 1.00 98.06 102 PRO A C 1
ATOM 823 O O . PRO A 1 102 ? -15.095 9.078 16.794 1.00 98.06 102 PRO A O 1
ATOM 826 N N . THR A 1 103 ? -13.971 8.700 14.890 1.00 97.69 103 THR A N 1
ATOM 827 C CA . THR A 1 103 ? -15.145 8.223 14.145 1.00 97.69 103 THR A CA 1
ATOM 828 C C . THR A 1 103 ? -15.494 6.793 14.544 1.00 97.69 103 THR A C 1
ATOM 830 O O . THR A 1 103 ? -16.651 6.492 14.795 1.00 97.69 103 THR A O 1
ATOM 833 N N . THR A 1 104 ? -14.488 5.929 14.656 1.00 97.31 104 THR A N 1
ATOM 834 C CA . THR A 1 104 ? -14.672 4.506 14.964 1.00 97.31 104 THR A CA 1
ATOM 835 C C . THR A 1 104 ? -14.830 4.202 16.451 1.00 97.31 104 THR A C 1
ATOM 837 O O . THR A 1 104 ? -15.240 3.104 16.795 1.00 97.31 104 THR A O 1
ATOM 840 N N . GLU A 1 105 ? -14.535 5.141 17.353 1.00 97.12 105 GLU A N 1
ATOM 841 C CA . GLU A 1 105 ? -14.847 5.004 18.787 1.00 97.12 105 GLU A CA 1
ATOM 842 C C . GLU A 1 105 ? -16.365 5.011 19.030 1.00 97.12 105 GLU A C 1
ATOM 844 O O . GLU A 1 105 ? -16.839 4.486 20.031 1.00 97.12 105 GLU A O 1
ATOM 849 N N . GLN A 1 106 ? -17.130 5.599 18.109 1.00 95.75 106 GLN A N 1
ATOM 850 C CA . GLN A 1 106 ? -18.586 5.640 18.172 1.00 95.75 106 GLN A CA 1
ATOM 851 C C . GLN A 1 106 ? -19.177 4.288 17.772 1.00 95.75 106 GLN A C 1
ATOM 853 O O . GLN A 1 106 ? -18.592 3.546 16.980 1.00 95.75 106 GLN A O 1
ATOM 858 N N . ASN A 1 107 ? -20.369 4.003 18.292 1.00 95.81 107 ASN A N 1
ATOM 859 C CA . ASN A 1 107 ? -21.152 2.847 17.882 1.00 95.81 107 ASN A CA 1
ATOM 860 C C . ASN A 1 107 ? -21.421 2.900 16.376 1.00 95.81 107 ASN A C 1
ATOM 862 O O . ASN A 1 107 ? -21.819 3.941 15.847 1.00 95.81 107 ASN A O 1
ATOM 866 N N . ASP A 1 108 ? -21.226 1.777 15.692 1.00 95.56 108 ASP A N 1
ATOM 867 C CA . ASP A 1 108 ? -21.638 1.652 14.304 1.00 95.56 108 ASP A CA 1
ATOM 868 C C . ASP A 1 108 ? -23.167 1.800 14.183 1.00 95.56 108 ASP A C 1
ATOM 870 O O . ASP A 1 108 ? -23.910 1.398 15.088 1.00 95.56 108 ASP A O 1
ATOM 874 N N . PRO A 1 109 ? -23.667 2.381 13.081 1.00 94.50 109 PRO A N 1
ATOM 875 C CA . PRO A 1 109 ? -25.087 2.688 12.944 1.00 94.50 109 PRO A CA 1
ATOM 876 C C . PRO A 1 109 ? -25.975 1.454 12.717 1.00 94.50 109 PRO A C 1
ATOM 878 O O . PRO A 1 109 ? -27.196 1.598 12.701 1.00 94.50 109 PRO A O 1
ATOM 881 N N . PHE A 1 110 ? -25.402 0.261 12.525 1.00 95.25 110 PHE A N 1
ATOM 882 C CA . PHE A 1 110 ? -26.139 -0.948 12.155 1.00 95.25 110 PHE A CA 1
ATOM 883 C C . PHE A 1 110 ? -26.346 -1.892 13.340 1.00 95.25 110 PHE A C 1
ATOM 885 O O . PHE A 1 110 ? -27.456 -2.378 13.549 1.00 95.25 110 PHE A O 1
ATOM 892 N N . HIS A 1 111 ? -25.294 -2.140 14.120 1.00 94.94 111 HIS A N 1
ATOM 893 C CA . HIS A 1 111 ? -25.295 -3.115 15.212 1.00 94.94 111 HIS A CA 1
ATOM 894 C C . HIS A 1 111 ? -25.055 -2.487 16.586 1.00 94.94 111 HIS A C 1
ATOM 896 O O . HIS A 1 111 ? -25.264 -3.147 17.604 1.00 94.94 111 HIS A O 1
ATOM 902 N N . GLY A 1 112 ? -24.659 -1.214 16.634 1.00 95.19 112 GLY A N 1
ATOM 903 C CA . GLY A 1 112 ? -24.375 -0.526 17.884 1.00 95.19 112 GLY A CA 1
ATOM 904 C C . GLY A 1 112 ? -23.048 -0.940 18.529 1.00 95.19 112 GLY A C 1
ATOM 905 O O . GLY A 1 112 ? -22.904 -0.771 19.735 1.00 95.19 112 GLY A O 1
ATOM 906 N N . ILE A 1 113 ? -22.108 -1.493 17.758 1.00 95.81 113 ILE A N 1
ATOM 907 C CA . ILE A 1 113 ? -20.789 -1.947 18.209 1.00 95.81 113 ILE A CA 1
ATOM 908 C C . ILE A 1 113 ? -19.786 -0.800 18.063 1.00 95.81 113 ILE A C 1
ATOM 910 O O . ILE A 1 113 ? -19.624 -0.223 16.985 1.00 95.81 113 ILE A O 1
ATOM 914 N N . SER A 1 114 ? -19.088 -0.469 19.146 1.00 95.69 114 SER A N 1
ATOM 915 C CA . SER A 1 114 ? -18.022 0.537 19.141 1.00 95.69 114 SER A CA 1
ATOM 916 C C . SER A 1 114 ? -16.669 -0.050 18.719 1.00 95.69 114 SER A C 1
ATOM 918 O O . SER A 1 114 ? -16.453 -1.259 18.761 1.00 95.69 114 SER A O 1
ATOM 920 N N . ARG A 1 115 ? -15.716 0.810 18.335 1.00 96.50 115 ARG A N 1
ATOM 921 C CA . ARG A 1 115 ? -14.292 0.469 18.099 1.00 96.50 115 ARG A CA 1
ATOM 922 C C . ARG A 1 115 ? -14.014 -0.499 16.950 1.00 96.50 115 ARG A C 1
ATOM 924 O O . ARG A 1 115 ? -12.931 -1.088 16.891 1.00 96.50 115 ARG A O 1
ATOM 931 N N . LEU A 1 116 ? -14.947 -0.628 16.009 1.00 97.44 116 LEU A N 1
ATOM 932 C CA . LEU A 1 116 ? -14.693 -1.330 14.753 1.00 97.44 116 LEU A CA 1
ATOM 933 C C . LEU A 1 116 ? -13.568 -0.647 13.954 1.00 97.44 116 LEU A C 1
ATOM 935 O O . LEU A 1 116 ? -13.252 0.519 14.173 1.00 97.44 116 LEU A O 1
ATOM 939 N N . SER A 1 117 ? -12.956 -1.342 12.995 1.00 98.25 117 SER A N 1
ATOM 940 C CA . SER A 1 117 ? -12.144 -0.653 11.990 1.00 98.25 117 SER A CA 1
ATOM 941 C C . SER A 1 117 ? -13.020 0.270 11.141 1.00 98.25 117 SER A C 1
ATOM 943 O O . SER A 1 117 ? -14.239 0.102 11.083 1.00 98.25 117 SER A O 1
ATOM 945 N N . TYR A 1 118 ? -12.423 1.246 10.453 1.00 98.62 118 TYR A N 1
ATOM 946 C CA . TYR A 1 118 ? -13.190 2.134 9.572 1.00 98.62 118 TYR A CA 1
ATOM 947 C C . TYR A 1 118 ? -13.920 1.334 8.487 1.00 98.62 118 TYR A C 1
ATOM 949 O O . TYR A 1 118 ? -15.095 1.574 8.222 1.00 98.62 118 TYR A O 1
ATOM 957 N N . ALA A 1 119 ? -13.244 0.330 7.924 1.00 98.56 119 ALA A N 1
ATOM 958 C CA . ALA A 1 119 ? -13.816 -0.573 6.939 1.00 98.56 119 ALA A CA 1
ATOM 959 C C . ALA A 1 119 ? -15.077 -1.278 7.457 1.00 98.56 119 ALA A C 1
ATOM 961 O O . ALA A 1 119 ? -16.096 -1.261 6.775 1.00 98.56 119 ALA A O 1
ATOM 962 N N . LEU A 1 120 ? -15.043 -1.846 8.667 1.00 98.06 120 LEU A N 1
ATOM 963 C CA . LEU A 1 120 ? -16.195 -2.554 9.238 1.00 98.06 120 LEU A CA 1
ATOM 964 C C . LEU A 1 120 ? -17.261 -1.623 9.822 1.00 98.06 120 LEU A C 1
ATOM 966 O O . LEU A 1 120 ? -18.430 -1.992 9.864 1.00 98.06 120 LEU A O 1
ATOM 970 N N . HIS A 1 121 ? -16.889 -0.401 10.202 1.00 97.38 121 HIS A N 1
ATOM 971 C CA . HIS A 1 121 ? -17.844 0.649 10.547 1.00 97.38 121 HIS A CA 1
ATOM 972 C C . HIS A 1 121 ? -18.671 1.081 9.321 1.00 97.38 121 HIS A C 1
ATOM 974 O O . HIS A 1 121 ? -19.857 1.377 9.443 1.00 97.38 121 HIS A O 1
ATOM 980 N N . CYS A 1 122 ? -18.065 1.087 8.127 1.00 97.75 122 CYS A N 1
ATOM 981 C CA . CYS A 1 122 ? -18.759 1.340 6.861 1.00 97.75 122 CYS A CA 1
ATOM 982 C C . CYS A 1 122 ? -19.467 0.097 6.298 1.00 97.75 122 CYS A C 1
ATOM 984 O O . CYS A 1 122 ? -20.517 0.225 5.672 1.00 97.75 122 CYS A O 1
ATOM 986 N N . ASN A 1 123 ? -18.889 -1.089 6.501 1.00 97.12 123 ASN A N 1
ATOM 987 C CA . ASN A 1 123 ? -19.345 -2.362 5.948 1.00 97.12 123 ASN A CA 1
ATOM 988 C C . ASN A 1 123 ? -19.579 -3.370 7.082 1.00 97.12 123 ASN A C 1
ATOM 990 O O . ASN A 1 123 ? -18.723 -4.219 7.345 1.00 97.12 123 ASN A O 1
ATOM 994 N N . PRO A 1 124 ? -20.748 -3.334 7.736 1.00 90.25 124 PRO A N 1
ATOM 995 C CA . PRO A 1 124 ? -21.027 -4.084 8.961 1.00 90.25 124 PRO A CA 1
ATOM 996 C C . PRO A 1 124 ? -21.232 -5.593 8.738 1.00 90.25 124 PRO A C 1
ATOM 998 O O . PRO A 1 124 ? -21.624 -6.302 9.648 1.00 90.25 124 PRO A O 1
ATOM 1001 N N . TYR A 1 125 ? -20.999 -6.100 7.527 1.00 92.56 125 TYR A N 1
ATOM 1002 C CA . TYR A 1 125 ? -20.933 -7.537 7.216 1.00 92.56 125 TYR A CA 1
ATOM 1003 C C . TYR A 1 125 ? -19.625 -7.906 6.502 1.00 92.56 125 TYR A C 1
ATOM 1005 O O . TYR A 1 125 ? -19.468 -9.003 5.955 1.00 92.56 125 TYR A O 1
ATOM 1013 N N . GLY A 1 126 ? -18.685 -6.961 6.500 1.00 96.56 126 GLY A N 1
ATOM 1014 C CA . GLY A 1 126 ? -17.478 -6.997 5.707 1.00 96.56 126 GLY A CA 1
ATOM 1015 C C . GLY A 1 126 ? -17.727 -6.810 4.212 1.00 96.56 126 GLY A C 1
ATOM 1016 O O . GLY A 1 126 ? -18.811 -7.051 3.680 1.00 96.56 126 GLY A O 1
ATOM 1017 N N . LEU A 1 127 ? -16.675 -6.396 3.524 1.00 97.12 127 LEU A N 1
ATOM 1018 C CA . LEU A 1 127 ? -16.618 -6.246 2.081 1.00 97.12 127 LEU A CA 1
ATOM 1019 C C . LEU A 1 127 ? -15.356 -6.953 1.587 1.00 97.12 127 LEU A C 1
ATOM 1021 O O . LEU A 1 127 ? -14.263 -6.685 2.088 1.00 97.12 127 LEU A O 1
ATOM 1025 N N . LYS A 1 128 ? -15.515 -7.906 0.661 1.00 97.75 128 LYS A N 1
ATOM 1026 C CA . LYS A 1 128 ? -14.416 -8.772 0.219 1.00 97.75 128 LYS A CA 1
ATOM 1027 C C . LYS A 1 128 ? -13.364 -7.962 -0.543 1.00 97.75 128 LYS A C 1
ATOM 1029 O O . LYS A 1 128 ? -13.677 -7.339 -1.550 1.00 97.75 128 LYS A O 1
ATOM 1034 N N . CYS A 1 129 ? -12.123 -8.013 -0.083 1.00 98.44 129 CYS A N 1
ATOM 1035 C CA . CYS A 1 129 ? -10.980 -7.338 -0.671 1.00 98.44 129 CYS A CA 1
ATOM 1036 C C . CYS A 1 129 ? -10.537 -8.051 -1.954 1.00 98.44 129 CYS A C 1
ATOM 1038 O O . CYS A 1 129 ? -10.030 -9.170 -1.910 1.00 98.44 129 CYS A O 1
ATOM 1040 N N . ASP A 1 130 ? -10.675 -7.365 -3.084 1.00 98.38 130 ASP A N 1
ATOM 1041 C CA . ASP A 1 130 ? -10.079 -7.760 -4.365 1.00 98.38 130 ASP A CA 1
ATOM 1042 C C . ASP A 1 130 ? -8.730 -7.068 -4.603 1.00 98.38 130 ASP A C 1
ATOM 1044 O O . ASP A 1 130 ? -7.948 -7.485 -5.456 1.00 98.38 130 ASP A O 1
ATOM 1048 N N . LEU A 1 131 ? -8.471 -5.992 -3.862 1.00 98.81 131 LEU A N 1
ATOM 1049 C CA . LEU A 1 131 ? -7.306 -5.135 -3.996 1.00 98.81 131 LEU A CA 1
ATOM 1050 C C . LEU A 1 131 ? -6.560 -5.057 -2.659 1.00 98.81 131 LEU A C 1
ATOM 1052 O O . LEU A 1 131 ? -7.167 -4.844 -1.611 1.00 98.81 131 LEU A O 1
ATOM 1056 N N . PHE A 1 132 ? -5.239 -5.198 -2.683 1.00 98.81 132 PHE A N 1
ATOM 1057 C CA . PHE A 1 132 ? -4.383 -4.957 -1.519 1.00 98.81 132 PHE A CA 1
ATOM 1058 C C . PHE A 1 132 ? -3.577 -3.676 -1.719 1.00 98.81 132 PHE A C 1
ATOM 1060 O O . PHE A 1 132 ? -2.902 -3.525 -2.735 1.00 98.81 132 PHE A O 1
ATOM 1067 N N . ILE A 1 133 ? -3.615 -2.753 -0.761 1.00 98.75 133 ILE A N 1
ATOM 1068 C CA . ILE A 1 133 ? -2.880 -1.488 -0.843 1.00 98.75 133 ILE A CA 1
ATOM 1069 C C . ILE A 1 133 ? -1.729 -1.501 0.161 1.00 98.75 133 ILE A C 1
ATOM 1071 O O . ILE A 1 133 ? -1.934 -1.350 1.366 1.00 98.75 133 ILE A O 1
ATOM 1075 N N . SER A 1 134 ? -0.507 -1.638 -0.354 1.00 98.62 134 SER A N 1
ATOM 1076 C CA . SER A 1 134 ? 0.719 -1.449 0.420 1.00 98.62 134 SER A CA 1
ATOM 1077 C C . SER A 1 134 ? 1.123 0.019 0.373 1.00 98.62 134 SER A C 1
ATOM 1079 O O . SER A 1 134 ? 1.395 0.575 -0.697 1.00 98.62 134 SER A O 1
ATOM 1081 N N . HIS A 1 135 ? 1.131 0.655 1.541 1.00 98.19 135 HIS A N 1
ATOM 1082 C CA . HIS A 1 135 ? 1.318 2.096 1.677 1.00 98.19 135 HIS A CA 1
ATOM 1083 C C . HIS A 1 135 ? 2.080 2.445 2.958 1.00 98.19 135 HIS A C 1
ATOM 1085 O O . HIS A 1 135 ? 2.220 1.624 3.869 1.00 98.19 135 HIS A O 1
ATOM 1091 N N . ALA A 1 136 ? 2.559 3.686 3.062 1.00 96.62 136 ALA A N 1
ATOM 1092 C CA . ALA A 1 136 ? 3.251 4.144 4.260 1.00 96.62 136 ALA A CA 1
ATOM 1093 C C . ALA A 1 136 ? 2.342 4.978 5.169 1.00 96.62 136 ALA A C 1
ATOM 1095 O O . ALA A 1 136 ? 1.542 5.789 4.725 1.00 96.62 136 ALA A O 1
ATOM 1096 N N . TRP A 1 137 ? 2.541 4.881 6.482 1.00 96.56 137 TRP A N 1
ATOM 1097 C CA . TRP A 1 137 ? 1.803 5.719 7.437 1.00 96.56 137 TRP A CA 1
ATOM 1098 C C . TRP A 1 137 ? 2.221 7.201 7.443 1.00 96.56 137 TRP A C 1
ATOM 1100 O O . TRP A 1 137 ? 1.480 8.060 7.915 1.00 96.56 137 TRP A O 1
ATOM 1110 N N . ALA A 1 138 ? 3.416 7.512 6.935 1.00 95.44 138 ALA A N 1
ATOM 1111 C CA . ALA A 1 138 ? 3.884 8.893 6.801 1.00 95.44 138 ALA A CA 1
ATOM 1112 C C . ALA A 1 138 ? 3.432 9.548 5.481 1.00 95.44 138 ALA A C 1
ATOM 1114 O O . ALA A 1 138 ? 3.759 10.705 5.222 1.00 95.44 138 ALA A O 1
ATOM 1115 N N . GLU A 1 139 ? 2.708 8.813 4.641 1.00 95.38 139 GLU A N 1
ATOM 1116 C CA . GLU A 1 139 ? 2.122 9.300 3.398 1.00 95.38 139 GLU A CA 1
ATOM 1117 C C . GLU A 1 139 ? 1.000 10.303 3.667 1.00 95.38 139 GLU A C 1
ATOM 1119 O O . GLU A 1 139 ? 0.273 10.160 4.652 1.00 95.38 139 GLU A O 1
ATOM 1124 N N . GLY A 1 140 ? 0.896 11.318 2.805 1.00 97.81 140 GLY A N 1
ATOM 1125 C CA . GLY A 1 140 ? -0.190 12.291 2.849 1.00 97.81 140 GLY A CA 1
ATOM 1126 C C . GLY A 1 140 ? -1.484 11.649 2.358 1.00 97.81 140 GLY A C 1
ATOM 1127 O O . GLY A 1 140 ? -1.490 10.965 1.338 1.00 97.81 140 GLY A O 1
ATOM 1128 N N . VAL A 1 141 ? -2.580 11.829 3.089 1.00 98.50 141 VAL A N 1
ATOM 1129 C CA . VAL A 1 141 ? -3.841 11.132 2.805 1.00 98.50 141 VAL A CA 1
ATOM 1130 C C . VAL A 1 141 ? -4.427 11.487 1.440 1.00 98.50 141 VAL A C 1
ATOM 1132 O O . VAL A 1 141 ? -5.015 10.614 0.810 1.00 98.50 141 VAL A O 1
ATOM 1135 N N . PHE A 1 142 ? -4.249 12.722 0.959 1.00 98.62 142 PHE A N 1
ATOM 1136 C CA . PHE A 1 142 ? -4.753 13.154 -0.351 1.00 98.62 142 PHE A CA 1
ATOM 1137 C C . PHE A 1 142 ? -3.902 12.586 -1.486 1.00 98.62 142 PHE A C 1
ATOM 1139 O O . PHE A 1 142 ? -4.441 12.148 -2.498 1.00 98.62 142 PHE A O 1
ATOM 1146 N N . GLU A 1 143 ? -2.587 12.491 -1.276 1.00 98.31 143 GLU A N 1
ATOM 1147 C CA . GLU A 1 143 ? -1.677 11.841 -2.223 1.00 98.31 143 GLU A CA 1
ATOM 1148 C C . GLU A 1 143 ? -2.000 10.343 -2.331 1.00 98.31 143 GLU A C 1
ATOM 1150 O O . GLU A 1 143 ? -2.131 9.822 -3.442 1.00 98.31 143 GLU A O 1
ATOM 1155 N N . LEU A 1 144 ? -2.208 9.673 -1.188 1.00 98.38 144 LEU A N 1
ATOM 1156 C CA . LEU A 1 144 ? -2.589 8.260 -1.117 1.00 98.38 144 LEU A CA 1
ATOM 1157 C C . LEU A 1 144 ? -3.910 8.000 -1.838 1.00 98.38 144 LEU A C 1
ATOM 1159 O O . LEU A 1 144 ? -3.981 7.169 -2.742 1.00 98.38 144 LEU A O 1
ATOM 1163 N N . THR A 1 145 ? -4.970 8.690 -1.416 1.00 98.62 145 THR A N 1
ATOM 1164 C CA . THR A 1 145 ? -6.327 8.477 -1.935 1.00 98.62 145 THR A CA 1
ATOM 1165 C C . THR A 1 145 ? -6.411 8.831 -3.411 1.00 98.62 145 THR A C 1
ATOM 1167 O O . THR A 1 145 ? -6.858 7.990 -4.187 1.00 98.62 145 THR A O 1
ATOM 1170 N N . GLY A 1 146 ? -5.877 9.982 -3.831 1.00 98.38 146 GLY A N 1
ATOM 1171 C CA . GLY A 1 146 ? -5.806 10.371 -5.240 1.00 98.38 146 GLY A CA 1
ATOM 1172 C C . GLY A 1 146 ? -5.094 9.320 -6.095 1.00 98.38 146 GLY A C 1
ATOM 1173 O O . GLY A 1 146 ? -5.670 8.810 -7.058 1.00 98.38 146 GLY A O 1
ATOM 1174 N N . THR A 1 147 ? -3.892 8.897 -5.687 1.00 98.25 147 THR A N 1
ATOM 1175 C CA . THR A 1 147 ? -3.116 7.884 -6.423 1.00 98.25 147 THR A CA 1
ATOM 1176 C C . THR A 1 147 ? -3.855 6.547 -6.504 1.00 98.25 147 THR A C 1
ATOM 1178 O O . THR A 1 147 ? -3.911 5.930 -7.571 1.00 98.25 147 THR A O 1
ATOM 1181 N N . VAL A 1 148 ? -4.447 6.084 -5.400 1.00 98.56 148 VAL A N 1
ATOM 1182 C CA . VAL A 1 148 ? -5.194 4.819 -5.360 1.00 98.56 148 VAL A CA 1
ATOM 1183 C C . VAL A 1 148 ? -6.458 4.897 -6.217 1.00 98.56 148 VAL A C 1
ATOM 1185 O O . VAL A 1 148 ? -6.730 3.971 -6.975 1.00 98.56 148 VAL A O 1
ATOM 1188 N N . LEU A 1 149 ? -7.216 5.993 -6.158 1.00 98.62 149 LEU A N 1
ATOM 1189 C CA . LEU A 1 149 ? -8.459 6.170 -6.914 1.00 98.62 149 LEU A CA 1
ATOM 1190 C C . LEU A 1 149 ? -8.228 6.230 -8.430 1.00 98.62 149 LEU A C 1
ATOM 1192 O O . LEU A 1 149 ? -9.016 5.650 -9.191 1.00 98.62 149 LEU A O 1
ATOM 1196 N N . GLU A 1 150 ? -7.157 6.899 -8.861 1.00 98.06 150 GLU A N 1
ATOM 1197 C CA . GLU A 1 150 ? -6.730 6.976 -10.263 1.00 98.06 150 GLU A CA 1
ATOM 1198 C C . GLU A 1 150 ? -6.297 5.615 -10.814 1.00 98.06 150 GLU A C 1
ATOM 1200 O O . GLU A 1 150 ? -6.559 5.305 -11.975 1.00 98.06 150 GLU A O 1
ATOM 1205 N N . ASN A 1 151 ? -5.669 4.787 -9.974 1.00 97.94 151 ASN A N 1
ATOM 1206 C CA . ASN A 1 151 ? -5.098 3.499 -10.374 1.00 97.94 151 ASN A CA 1
ATOM 1207 C C . ASN A 1 151 ? -5.935 2.291 -9.915 1.00 97.94 151 ASN A C 1
ATOM 1209 O O . ASN A 1 151 ? -5.472 1.154 -9.994 1.00 97.94 151 ASN A O 1
ATOM 1213 N N . TRP A 1 152 ? -7.164 2.518 -9.445 1.00 98.62 152 TRP A N 1
ATOM 1214 C CA . TRP A 1 152 ? -8.066 1.465 -8.982 1.00 98.62 152 TRP A CA 1
ATOM 1215 C C . TRP A 1 152 ? -8.514 0.572 -10.157 1.00 98.62 152 TRP A C 1
ATOM 1217 O O . TRP A 1 152 ? -9.207 1.082 -11.051 1.00 98.62 152 TRP A O 1
ATOM 1227 N N . PRO A 1 153 ? -8.182 -0.736 -10.173 1.00 98.06 153 PRO A N 1
ATOM 1228 C CA . PRO A 1 153 ? -8.551 -1.636 -11.267 1.00 98.06 153 PRO A CA 1
ATOM 1229 C C . PRO A 1 153 ? -10.069 -1.753 -11.429 1.00 98.06 153 PRO A C 1
ATOM 1231 O O . PRO A 1 153 ? -10.804 -1.837 -10.447 1.00 98.06 153 PRO A O 1
ATOM 1234 N N . LYS A 1 154 ? -10.556 -1.755 -12.675 1.00 97.69 154 LYS A N 1
ATOM 1235 C CA . LYS A 1 154 ? -12.003 -1.736 -12.973 1.00 97.69 154 LYS A CA 1
ATOM 1236 C C . LYS A 1 154 ? -12.752 -2.958 -12.440 1.00 97.69 154 LYS A C 1
ATOM 1238 O O . LYS A 1 154 ? -13.954 -2.879 -12.222 1.00 97.69 154 LYS A O 1
ATOM 1243 N N . ASP A 1 155 ? -12.054 -4.071 -12.288 1.00 97.44 155 ASP A N 1
ATOM 1244 C CA . ASP A 1 155 ? -12.567 -5.358 -11.842 1.00 97.44 155 ASP A CA 1
ATOM 1245 C C . ASP A 1 155 ? -12.422 -5.580 -10.330 1.00 97.44 155 ASP A C 1
ATOM 1247 O O . ASP A 1 155 ? -12.826 -6.637 -9.852 1.00 97.44 155 ASP A O 1
ATOM 1251 N N . CYS A 1 156 ? -11.883 -4.621 -9.570 1.00 98.19 156 CYS A N 1
ATOM 1252 C CA . CYS A 1 156 ? -11.787 -4.701 -8.113 1.00 98.19 156 CYS A CA 1
ATOM 1253 C C . CYS A 1 156 ? -12.925 -3.932 -7.437 1.00 98.19 156 CYS A C 1
ATOM 1255 O O . CYS A 1 156 ? -13.074 -2.727 -7.649 1.00 98.19 156 CYS A O 1
ATOM 1257 N N . GLU A 1 157 ? -13.676 -4.594 -6.557 1.00 97.94 157 GLU A N 1
ATOM 1258 C CA . GLU A 1 157 ? -14.778 -3.948 -5.829 1.00 97.94 157 GLU A CA 1
ATOM 1259 C C . GLU A 1 157 ? -14.307 -3.225 -4.562 1.00 97.94 157 GLU A C 1
ATOM 1261 O O . GLU A 1 157 ? -14.766 -2.120 -4.261 1.00 97.94 157 GLU A O 1
ATOM 1266 N N . ALA A 1 158 ? -13.366 -3.825 -3.829 1.00 98.50 158 ALA A N 1
ATOM 1267 C CA . ALA A 1 158 ? -12.904 -3.300 -2.550 1.00 98.50 158 ALA A CA 1
ATOM 1268 C C . ALA A 1 158 ? -11.414 -3.504 -2.310 1.00 98.50 158 ALA A C 1
ATOM 1270 O O . ALA A 1 158 ? -10.798 -4.439 -2.828 1.00 98.50 158 ALA A O 1
ATOM 1271 N N . ALA A 1 159 ? -10.866 -2.635 -1.466 1.00 98.75 159 ALA A N 1
ATOM 1272 C CA . ALA A 1 159 ? -9.466 -2.612 -1.103 1.00 98.75 159 ALA A CA 1
ATOM 1273 C C . ALA A 1 159 ? -9.246 -2.828 0.392 1.00 98.75 159 ALA A C 1
ATOM 1275 O O . ALA A 1 159 ? -9.901 -2.200 1.226 1.00 98.75 159 ALA A O 1
ATOM 1276 N N . TYR A 1 160 ? -8.252 -3.647 0.721 1.00 98.81 160 TYR A N 1
ATOM 1277 C CA . TYR A 1 160 ? -7.640 -3.663 2.039 1.00 98.81 160 TYR A CA 1
ATOM 1278 C C . TYR A 1 160 ? -6.601 -2.537 2.125 1.00 98.81 160 TYR A C 1
ATOM 1280 O O . TYR A 1 160 ? -5.597 -2.553 1.411 1.00 98.81 160 TYR A O 1
ATOM 1288 N N . ILE A 1 161 ? -6.838 -1.566 3.009 1.00 98.75 161 ILE A N 1
ATOM 1289 C CA . ILE A 1 161 ? -5.917 -0.462 3.320 1.00 98.75 161 ILE A CA 1
ATOM 1290 C C . ILE A 1 161 ? -5.680 -0.503 4.823 1.00 98.75 161 ILE A C 1
ATOM 1292 O O . ILE A 1 161 ? -6.614 -0.266 5.586 1.00 98.75 161 ILE A O 1
ATOM 1296 N N . CYS A 1 162 ? -4.463 -0.800 5.279 1.00 98.44 162 CYS A N 1
ATOM 1297 C CA . CYS A 1 162 ? -4.250 -1.176 6.680 1.00 98.44 162 CYS A CA 1
ATOM 1298 C C . CYS A 1 162 ? -4.669 -0.110 7.704 1.00 98.44 162 CYS A C 1
ATOM 1300 O O . CYS A 1 162 ? -5.153 -0.453 8.782 1.00 98.44 162 CYS A O 1
ATOM 1302 N N . ALA A 1 163 ? -4.546 1.176 7.368 1.00 98.25 163 ALA A N 1
ATOM 1303 C CA . ALA A 1 163 ? -5.012 2.263 8.225 1.00 98.25 163 ALA A CA 1
ATOM 1304 C C . ALA A 1 163 ? -6.545 2.288 8.400 1.00 98.25 163 ALA A C 1
ATOM 1306 O O . ALA A 1 163 ? -7.028 2.741 9.435 1.00 98.25 163 ALA A O 1
ATOM 1307 N N . LEU A 1 164 ? -7.303 1.787 7.418 1.00 98.75 164 LEU A N 1
ATOM 1308 C CA . LEU A 1 164 ? -8.770 1.743 7.428 1.00 98.75 164 LEU A CA 1
ATOM 1309 C C . LEU A 1 164 ? -9.318 0.376 7.858 1.00 98.75 164 LEU A C 1
ATOM 1311 O O . LEU A 1 164 ? -10.379 0.311 8.473 1.00 98.75 164 LEU A O 1
ATOM 1315 N N . ALA A 1 165 ? -8.601 -0.699 7.538 1.00 98.62 165 ALA A N 1
ATOM 1316 C CA . ALA A 1 165 ? -9.032 -2.079 7.737 1.00 98.62 165 ALA A CA 1
ATOM 1317 C C . ALA A 1 165 ? -8.761 -2.609 9.151 1.00 98.62 165 ALA A C 1
ATOM 1319 O O . ALA A 1 165 ? -9.546 -3.398 9.667 1.00 98.62 165 ALA A O 1
ATOM 1320 N N . ASN A 1 166 ? -7.677 -2.166 9.796 1.00 98.50 166 ASN A N 1
ATOM 1321 C CA . ASN A 1 166 ? -7.304 -2.643 11.129 1.00 98.50 166 ASN A CA 1
ATOM 1322 C C . ASN A 1 166 ? -8.038 -1.880 12.251 1.00 98.50 166 ASN A C 1
ATOM 1324 O O . ASN A 1 166 ? -8.317 -0.687 12.095 1.00 98.50 166 ASN A O 1
ATOM 1328 N N . PRO A 1 167 ? -8.302 -2.516 13.410 1.00 97.69 167 PRO A N 1
ATOM 1329 C CA . PRO A 1 167 ? -9.015 -1.896 14.528 1.00 97.69 167 PRO A CA 1
ATOM 1330 C C . PRO A 1 167 ? -8.134 -0.895 15.296 1.00 97.69 167 PRO A C 1
ATOM 1332 O O . PRO A 1 167 ? -7.495 -1.215 16.299 1.00 97.69 167 PRO A O 1
ATOM 1335 N N . GLN A 1 168 ? -8.110 0.358 14.838 1.00 97.56 168 GLN A N 1
ATOM 1336 C CA . GLN A 1 168 ? -7.214 1.408 15.353 1.00 97.56 168 GLN A CA 1
ATOM 1337 C C . GLN A 1 168 ? -7.474 1.818 16.815 1.00 97.56 168 GLN A C 1
ATOM 1339 O O . GLN A 1 168 ? -6.601 2.412 17.450 1.00 97.56 168 GLN A O 1
ATOM 1344 N N . ASN A 1 169 ? -8.655 1.505 17.358 1.00 97.56 169 ASN A N 1
ATOM 1345 C CA . ASN A 1 169 ? -9.015 1.754 18.759 1.00 97.56 169 ASN A CA 1
ATOM 1346 C C . ASN A 1 169 ? -8.783 0.551 19.686 1.00 97.56 169 ASN A C 1
ATOM 1348 O O . ASN A 1 169 ? -9.055 0.649 20.881 1.00 97.56 169 ASN A O 1
ATOM 1352 N N . LEU A 1 170 ? -8.231 -0.554 19.174 1.00 96.56 170 LEU A N 1
ATOM 1353 C CA . LEU A 1 170 ? -7.920 -1.757 19.949 1.00 96.56 170 LEU A CA 1
ATOM 1354 C C . LEU A 1 170 ? -6.408 -2.049 19.912 1.00 96.56 170 LEU A C 1
ATOM 1356 O O . LEU A 1 170 ? -5.986 -3.046 19.331 1.00 96.56 170 LEU A O 1
ATOM 1360 N N . PRO A 1 171 ? -5.545 -1.200 20.505 1.00 95.75 171 PRO A N 1
ATOM 1361 C CA . PRO A 1 171 ? -4.094 -1.288 20.319 1.00 95.75 171 PRO A CA 1
ATOM 1362 C C . PRO A 1 171 ? -3.479 -2.600 20.828 1.00 95.75 171 PRO A C 1
ATOM 1364 O O . PRO A 1 171 ? -2.563 -3.123 20.198 1.00 95.75 171 PRO A O 1
ATOM 1367 N N . ASN A 1 172 ? -3.981 -3.155 21.936 1.00 96.50 172 ASN A N 1
ATOM 1368 C CA . ASN A 1 172 ? -3.486 -4.428 22.472 1.00 96.50 172 ASN A CA 1
ATOM 1369 C C . ASN A 1 172 ? -3.868 -5.602 21.566 1.00 96.50 172 ASN A C 1
ATOM 1371 O O . ASN A 1 172 ? -3.029 -6.449 21.268 1.00 96.50 172 ASN A O 1
ATOM 1375 N N . PHE A 1 173 ? -5.114 -5.613 21.091 1.00 96.56 173 PHE A N 1
ATOM 1376 C CA . PHE A 1 173 ? -5.597 -6.619 20.155 1.00 96.56 173 PHE A CA 1
ATOM 1377 C C . PHE A 1 173 ? -4.881 -6.513 18.805 1.00 96.56 173 PHE A C 1
ATOM 1379 O O . PHE A 1 173 ? -4.386 -7.509 18.294 1.00 96.56 173 PHE A O 1
ATOM 1386 N N . LEU A 1 174 ? -4.715 -5.301 18.267 1.00 97.00 174 LEU A N 1
ATOM 1387 C CA . LEU A 1 174 ? -3.958 -5.065 17.039 1.00 97.00 174 LEU A CA 1
ATOM 1388 C C . LEU A 1 174 ? -2.501 -5.522 17.174 1.00 97.00 174 LEU A C 1
ATOM 1390 O O . LEU A 1 174 ? -1.984 -6.160 16.262 1.00 97.00 174 LEU A O 1
ATOM 1394 N N . ARG A 1 175 ? -1.851 -5.249 18.314 1.00 96.69 175 ARG A N 1
ATOM 1395 C CA . ARG A 1 175 ? -0.501 -5.755 18.600 1.00 96.69 175 ARG A CA 1
ATOM 1396 C C . ARG A 1 175 ? -0.459 -7.284 18.581 1.00 96.69 175 ARG A C 1
ATOM 1398 O O . ARG A 1 175 ? 0.480 -7.839 18.027 1.00 96.69 175 ARG A O 1
ATOM 1405 N N . ALA A 1 176 ? -1.460 -7.951 19.156 1.00 97.00 176 ALA A N 1
ATOM 1406 C CA . ALA A 1 176 ? -1.562 -9.409 19.119 1.00 97.00 176 ALA A CA 1
ATOM 1407 C C . ALA A 1 176 ? -1.783 -9.932 17.687 1.00 97.00 176 ALA A C 1
ATOM 1409 O O . ALA A 1 176 ? -1.111 -10.876 17.280 1.00 97.00 176 ALA A O 1
ATOM 1410 N N . LEU A 1 177 ? -2.647 -9.279 16.899 1.00 96.69 177 LEU A N 1
ATOM 1411 C CA . LEU A 1 177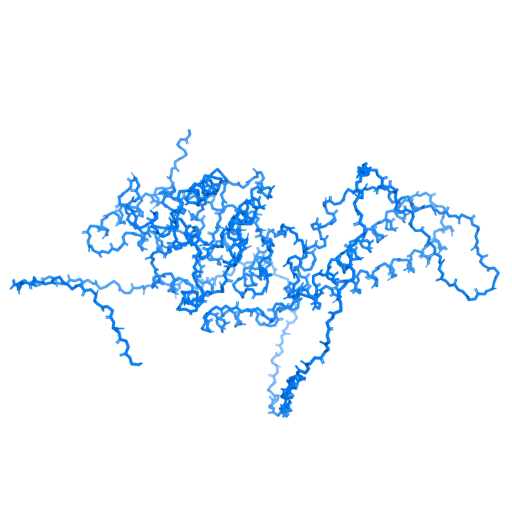 ? -2.904 -9.642 15.501 1.00 96.69 177 LEU A CA 1
ATOM 1412 C C . LEU A 1 177 ? -1.633 -9.616 14.645 1.00 96.69 177 LEU A C 1
ATOM 1414 O O . LEU A 1 177 ? -1.448 -10.489 13.803 1.00 96.69 177 LEU A O 1
ATOM 1418 N N . ILE A 1 178 ? -0.761 -8.623 14.839 1.00 96.94 178 ILE A N 1
ATOM 1419 C CA . ILE A 1 178 ? 0.445 -8.442 14.013 1.00 96.94 178 ILE A CA 1
ATOM 1420 C C . ILE A 1 178 ? 1.708 -9.065 14.618 1.00 96.94 178 ILE A C 1
ATOM 1422 O O . ILE A 1 178 ? 2.760 -9.008 13.990 1.00 96.94 178 ILE A O 1
ATOM 1426 N N . GLN A 1 179 ? 1.618 -9.680 15.802 1.00 96.38 179 GLN A N 1
ATOM 1427 C CA . GLN A 1 179 ? 2.774 -10.237 16.510 1.00 96.38 179 GLN A CA 1
ATOM 1428 C C . GLN A 1 179 ? 3.523 -11.289 15.681 1.00 96.38 179 GLN A C 1
ATOM 1430 O O . GLN A 1 179 ? 4.749 -11.373 15.737 1.00 96.38 179 GLN A O 1
ATOM 1435 N N . ASN A 1 180 ? 2.789 -12.105 14.922 1.00 97.25 180 ASN A N 1
ATOM 1436 C CA . ASN A 1 180 ? 3.362 -13.031 13.956 1.00 97.25 180 ASN A CA 1
ATOM 1437 C C . ASN A 1 180 ? 2.999 -12.564 12.533 1.00 97.25 180 ASN A C 1
ATOM 1439 O O . ASN A 1 180 ? 1.818 -12.564 12.178 1.00 97.25 180 ASN A O 1
ATOM 1443 N N . PRO A 1 181 ? 3.990 -12.214 11.692 1.00 97.94 181 PRO A N 1
ATOM 1444 C CA . PRO A 1 181 ? 3.760 -11.792 10.313 1.00 97.94 181 PRO A CA 1
ATOM 1445 C C . PRO A 1 181 ? 2.870 -12.744 9.501 1.00 97.94 181 PRO A C 1
ATOM 1447 O O . PRO A 1 181 ? 2.045 -12.271 8.723 1.00 97.94 181 PRO A O 1
ATOM 1450 N N . LEU A 1 182 ? 2.955 -14.062 9.717 1.00 97.69 182 LEU A N 1
ATOM 1451 C CA . LEU A 1 182 ? 2.154 -15.055 8.985 1.00 97.69 182 LEU A CA 1
ATOM 1452 C C . LEU A 1 182 ? 0.705 -15.189 9.485 1.00 97.69 182 LEU A C 1
ATOM 1454 O O . LEU A 1 182 ? -0.162 -15.639 8.744 1.00 97.69 182 LEU A O 1
ATOM 1458 N N . SER A 1 183 ? 0.401 -14.797 10.723 1.00 97.25 183 SER A N 1
ATOM 1459 C CA . SER A 1 183 ? -0.991 -14.713 11.198 1.00 97.25 183 SER A CA 1
ATOM 1460 C C . SER A 1 183 ? -1.571 -13.307 11.055 1.00 97.25 183 SER A C 1
ATOM 1462 O O . SER A 1 183 ? -2.754 -13.103 11.312 1.00 97.25 183 SER A O 1
ATOM 1464 N N . SER A 1 184 ? -0.746 -12.335 10.660 1.00 98.25 184 SER A N 1
ATOM 1465 C CA . SER A 1 184 ? -1.163 -10.947 10.526 1.00 98.25 184 SER A CA 1
ATOM 1466 C C . SER A 1 184 ? -2.251 -10.779 9.464 1.00 98.25 184 SER A C 1
ATOM 1468 O O . SER A 1 184 ? -2.230 -11.474 8.441 1.00 98.25 184 SER A O 1
ATOM 1470 N N . PRO A 1 185 ? -3.165 -9.807 9.630 1.00 98.38 185 PRO A N 1
ATOM 1471 C CA . PRO A 1 185 ? -4.182 -9.529 8.622 1.00 98.38 185 PRO A CA 1
ATOM 1472 C C . PRO A 1 185 ? -3.566 -9.160 7.261 1.00 98.38 185 PRO A C 1
ATOM 1474 O O . PRO A 1 185 ? -4.161 -9.448 6.229 1.00 98.38 185 PRO A O 1
ATOM 1477 N N . PHE A 1 186 ? -2.339 -8.619 7.231 1.00 98.00 186 PHE A N 1
ATOM 1478 C CA . PHE A 1 186 ? -1.602 -8.352 5.991 1.00 98.00 186 PHE A CA 1
ATOM 1479 C C . PHE A 1 186 ? -1.378 -9.630 5.173 1.00 98.00 186 PHE A C 1
ATOM 1481 O O . PHE A 1 186 ? -1.739 -9.696 3.998 1.00 98.00 186 PHE A O 1
ATOM 1488 N N . PHE A 1 187 ? -0.810 -10.658 5.810 1.00 98.56 187 PHE A N 1
ATOM 1489 C CA . PHE A 1 187 ? -0.543 -11.931 5.151 1.00 98.56 187 PHE A CA 1
ATOM 1490 C C . PHE A 1 187 ? -1.832 -12.685 4.846 1.00 98.56 187 PHE A C 1
ATOM 1492 O O . PHE A 1 187 ? -1.959 -13.226 3.754 1.00 98.56 187 PHE A O 1
ATOM 1499 N N . GLN A 1 188 ? -2.802 -12.683 5.766 1.00 98.56 188 GLN A N 1
ATOM 1500 C CA . GLN A 1 188 ? -4.073 -13.385 5.573 1.00 98.56 188 GLN A CA 1
ATOM 1501 C C . GLN A 1 188 ? -4.828 -12.874 4.342 1.00 98.56 188 GLN A C 1
ATOM 1503 O O . GLN A 1 188 ? -5.325 -13.678 3.559 1.00 98.56 188 GLN A O 1
ATOM 1508 N N . VAL A 1 189 ? -4.845 -11.558 4.098 1.00 98.62 189 VAL A N 1
ATOM 1509 C CA . VAL A 1 189 ? -5.453 -11.013 2.874 1.00 98.62 189 VAL A CA 1
ATOM 1510 C C . VAL A 1 189 ? -4.680 -11.469 1.635 1.00 98.62 189 VAL A C 1
ATOM 1512 O O . VAL A 1 189 ? -5.298 -11.935 0.685 1.00 98.62 189 VAL A O 1
ATOM 1515 N N . LEU A 1 190 ? -3.344 -11.387 1.636 1.00 98.62 190 LEU A N 1
ATOM 1516 C CA . LEU A 1 190 ? -2.520 -11.820 0.497 1.00 98.62 190 LEU A CA 1
ATOM 1517 C C . LEU A 1 190 ? -2.636 -13.326 0.219 1.00 98.62 190 LEU A C 1
ATOM 1519 O O . LEU A 1 190 ? -2.659 -13.728 -0.942 1.00 98.62 190 LEU A O 1
ATOM 1523 N N . LEU A 1 191 ? -2.766 -14.152 1.261 1.00 98.44 191 LEU A N 1
ATOM 1524 C CA . LEU A 1 191 ? -2.967 -15.601 1.171 1.00 98.44 191 LEU A CA 1
ATOM 1525 C C . LEU A 1 191 ? -4.257 -15.954 0.422 1.00 98.44 191 LEU A C 1
ATOM 1527 O O . LEU A 1 191 ? -4.322 -16.975 -0.257 1.00 98.44 191 LEU A O 1
ATOM 1531 N N . ARG A 1 192 ? -5.269 -15.082 0.487 1.00 98.25 192 ARG A N 1
ATOM 1532 C CA . ARG A 1 192 ? -6.518 -15.208 -0.280 1.00 98.25 192 ARG A CA 1
ATOM 1533 C C . ARG A 1 192 ? -6.397 -14.761 -1.737 1.00 98.25 192 ARG A C 1
ATOM 1535 O O . ARG A 1 192 ? -7.409 -14.765 -2.432 1.00 98.25 192 ARG A O 1
ATOM 1542 N N . GLN A 1 193 ? -5.190 -14.407 -2.184 1.00 98.06 193 GLN A N 1
ATOM 1543 C CA . GLN A 1 193 ? -4.854 -14.012 -3.551 1.00 98.06 193 GLN A CA 1
ATOM 1544 C C . GLN A 1 193 ? -5.792 -12.922 -4.095 1.00 98.06 193 GLN A C 1
ATOM 1546 O O . GLN A 1 193 ? -6.594 -13.187 -4.995 1.00 98.06 193 GLN A O 1
ATOM 1551 N N . PRO A 1 194 ? -5.722 -11.684 -3.564 1.00 98.44 194 PRO A N 1
ATOM 1552 C CA . PRO A 1 194 ? -6.448 -10.568 -4.155 1.00 98.44 194 PRO A CA 1
ATOM 1553 C C . PRO A 1 194 ? -6.045 -10.433 -5.629 1.00 98.44 194 PRO A C 1
ATOM 1555 O O . PRO A 1 194 ? -4.915 -10.754 -6.007 1.00 98.44 194 PRO A O 1
ATOM 1558 N N . LYS A 1 195 ? -6.959 -9.936 -6.469 1.00 98.50 195 LYS A N 1
ATOM 1559 C CA . LYS A 1 195 ? -6.738 -9.786 -7.917 1.00 98.50 195 LYS A CA 1
ATOM 1560 C C . LYS A 1 195 ? -5.493 -8.955 -8.207 1.00 98.50 195 LYS A C 1
ATOM 1562 O O . LYS A 1 195 ? -4.782 -9.218 -9.175 1.00 98.50 195 LYS A O 1
ATOM 1567 N N . GLN A 1 196 ? -5.227 -7.957 -7.365 1.00 98.62 196 GLN A N 1
ATOM 1568 C CA . GLN A 1 196 ? -4.060 -7.103 -7.500 1.00 98.62 196 GLN A CA 1
ATOM 1569 C C . GLN A 1 196 ? -3.590 -6.534 -6.156 1.00 98.62 196 GLN A C 1
ATOM 1571 O O . GLN A 1 196 ? -4.378 -6.280 -5.247 1.00 98.62 196 GLN A O 1
ATOM 1576 N N . MET A 1 197 ? -2.290 -6.269 -6.059 1.00 98.75 197 MET A N 1
ATOM 1577 C CA . MET A 1 197 ? -1.669 -5.432 -5.041 1.00 98.75 197 MET A CA 1
ATOM 1578 C C . MET A 1 197 ? -1.130 -4.145 -5.677 1.00 98.75 197 MET A C 1
ATOM 1580 O O . MET A 1 197 ? -0.441 -4.192 -6.699 1.00 98.75 197 MET A O 1
ATOM 1584 N N . LEU A 1 198 ? -1.408 -2.992 -5.064 1.00 98.56 198 LEU A N 1
ATOM 1585 C CA . LEU A 1 198 ? -0.785 -1.712 -5.404 1.00 98.56 198 LEU A CA 1
ATOM 1586 C C . LEU A 1 198 ? 0.248 -1.337 -4.344 1.00 98.56 198 LEU A C 1
ATOM 1588 O O . LEU A 1 198 ? -0.058 -1.274 -3.156 1.00 98.56 198 LEU A O 1
ATOM 1592 N N . MET A 1 199 ? 1.464 -1.052 -4.794 1.00 98.31 199 MET A N 1
ATOM 1593 C CA . MET A 1 199 ? 2.534 -0.449 -4.008 1.00 98.31 199 MET A CA 1
ATOM 1594 C C . MET A 1 199 ? 2.559 1.058 -4.290 1.00 98.31 199 MET A C 1
ATOM 1596 O O . MET A 1 199 ? 2.965 1.474 -5.379 1.00 98.31 199 MET A O 1
ATOM 1600 N N . VAL A 1 200 ? 2.098 1.869 -3.335 1.00 98.06 200 VAL A N 1
ATOM 1601 C CA . VAL A 1 200 ? 1.812 3.300 -3.549 1.00 98.06 200 VAL A CA 1
ATOM 1602 C C . VAL A 1 200 ? 3.003 4.185 -3.172 1.00 98.06 200 VAL A C 1
ATOM 1604 O O . VAL A 1 200 ? 3.331 4.341 -2.001 1.00 98.06 200 VAL A O 1
ATOM 1607 N N . ALA A 1 201 ? 3.681 4.773 -4.156 1.00 96.44 201 ALA A N 1
ATOM 1608 C CA . ALA A 1 201 ? 4.767 5.726 -3.920 1.00 96.44 201 ALA A CA 1
ATOM 1609 C C . ALA A 1 201 ? 4.246 7.066 -3.391 1.00 96.44 201 ALA A C 1
ATOM 1611 O O . ALA A 1 201 ? 3.253 7.575 -3.899 1.00 96.44 201 ALA A O 1
ATOM 1612 N N . ASN A 1 202 ? 4.992 7.701 -2.480 1.00 95.25 202 ASN A N 1
ATOM 1613 C CA . ASN A 1 202 ? 4.618 9.001 -1.918 1.00 95.25 202 ASN A CA 1
ATOM 1614 C C . ASN A 1 202 ? 5.806 9.927 -1.626 1.00 95.25 202 ASN A C 1
ATOM 1616 O O . ASN A 1 202 ? 6.926 9.484 -1.365 1.00 95.25 202 ASN A O 1
ATOM 1620 N N . ALA A 1 203 ? 5.549 11.232 -1.596 1.00 93.94 203 ALA A N 1
ATOM 1621 C CA . ALA A 1 203 ? 6.570 12.270 -1.461 1.00 93.94 203 ALA A CA 1
ATOM 1622 C C . ALA A 1 203 ? 7.224 12.359 -0.066 1.00 93.94 203 ALA A C 1
ATOM 1624 O O . ALA A 1 203 ? 8.111 13.196 0.157 1.00 93.94 203 ALA A O 1
ATOM 1625 N N . ASN A 1 204 ? 6.760 11.573 0.911 1.00 92.50 204 ASN A N 1
ATOM 1626 C CA . ASN A 1 204 ? 7.178 11.688 2.309 1.00 92.50 204 ASN A CA 1
ATOM 1627 C C . ASN A 1 204 ? 8.196 10.628 2.699 1.00 92.50 204 ASN A C 1
ATOM 1629 O O . ASN A 1 204 ? 9.207 10.956 3.324 1.00 92.50 204 ASN A O 1
ATOM 1633 N N . VAL A 1 205 ? 7.932 9.373 2.345 1.00 93.38 205 VAL A N 1
ATOM 1634 C CA . VAL A 1 205 ? 8.801 8.252 2.671 1.00 93.38 205 VAL A CA 1
ATOM 1635 C C . VAL A 1 205 ? 8.761 7.208 1.555 1.00 93.38 205 VAL A C 1
ATOM 1637 O O . VAL A 1 205 ? 7.678 6.808 1.122 1.00 93.38 205 VAL A O 1
ATOM 1640 N N . PRO A 1 206 ? 9.921 6.703 1.113 1.00 94.12 206 PRO A N 1
ATOM 1641 C CA . PRO A 1 206 ? 9.951 5.592 0.179 1.00 94.12 206 PRO A CA 1
ATOM 1642 C C . PRO A 1 206 ? 9.328 4.356 0.825 1.00 94.12 206 PRO A C 1
ATOM 1644 O O . PRO A 1 206 ? 9.806 3.886 1.851 1.00 94.12 206 PRO A O 1
ATOM 1647 N N . ILE A 1 207 ? 8.265 3.806 0.240 1.00 95.44 207 ILE A N 1
ATOM 1648 C CA . ILE A 1 207 ? 7.495 2.733 0.895 1.00 95.44 207 ILE A CA 1
ATOM 1649 C C . ILE A 1 207 ? 8.324 1.493 1.225 1.00 95.44 207 ILE A C 1
ATOM 1651 O O . ILE A 1 207 ? 8.140 0.879 2.266 1.00 95.44 207 ILE A O 1
ATOM 1655 N N . HIS A 1 208 ? 9.311 1.173 0.395 1.00 94.62 208 HIS A N 1
ATOM 1656 C CA . HIS A 1 208 ? 10.213 0.042 0.598 1.00 94.62 208 HIS A CA 1
ATOM 1657 C C . HIS A 1 208 ? 11.221 0.270 1.742 1.00 94.62 208 HIS A C 1
ATOM 1659 O O . HIS A 1 208 ? 11.963 -0.641 2.087 1.00 94.62 208 HIS A O 1
ATOM 1665 N N . SER A 1 209 ? 11.262 1.465 2.346 1.00 95.06 209 SER A N 1
ATOM 1666 C CA . SER A 1 209 ? 11.988 1.706 3.596 1.00 95.06 209 SER A CA 1
ATOM 1667 C C . SER A 1 209 ? 11.164 1.313 4.832 1.00 95.06 209 SER A C 1
ATOM 1669 O O . SER A 1 209 ? 11.640 1.453 5.960 1.00 95.06 209 SER A O 1
ATOM 1671 N N . ARG A 1 210 ? 9.916 0.862 4.649 1.00 96.50 210 ARG A N 1
ATOM 1672 C CA . ARG A 1 210 ? 9.035 0.356 5.704 1.00 96.50 210 ARG A CA 1
ATOM 1673 C C . ARG A 1 210 ? 9.038 -1.165 5.653 1.00 96.50 210 ARG A C 1
ATOM 1675 O O . ARG A 1 210 ? 8.612 -1.755 4.667 1.00 96.50 210 ARG A O 1
ATOM 1682 N N . LEU A 1 211 ? 9.503 -1.793 6.727 1.00 97.62 211 LEU A N 1
ATOM 1683 C CA . LEU A 1 211 ? 9.749 -3.235 6.750 1.00 97.62 211 LEU A CA 1
ATOM 1684 C C . LEU A 1 211 ? 8.475 -4.070 6.528 1.00 97.62 211 LEU A C 1
ATOM 1686 O O . LEU A 1 211 ? 8.512 -5.046 5.787 1.00 97.62 211 LEU A O 1
ATOM 1690 N N . TRP A 1 212 ? 7.330 -3.626 7.056 1.00 98.19 212 TRP A N 1
ATOM 1691 C CA . TRP A 1 212 ? 6.025 -4.229 6.758 1.00 98.19 212 TRP A CA 1
ATOM 1692 C C . TRP A 1 212 ? 5.677 -4.192 5.257 1.00 98.19 212 TRP A C 1
ATOM 1694 O O . TRP A 1 212 ? 5.243 -5.201 4.716 1.00 98.19 212 TRP A O 1
ATOM 1704 N N . CYS A 1 213 ? 5.958 -3.096 4.544 1.00 98.31 213 CYS A N 1
ATOM 1705 C CA . CYS A 1 213 ? 5.723 -3.020 3.095 1.00 98.31 213 CYS A CA 1
ATOM 1706 C C . CYS A 1 213 ? 6.672 -3.931 2.300 1.00 98.31 213 CYS A C 1
ATOM 1708 O O . CYS A 1 213 ? 6.302 -4.464 1.255 1.00 98.31 213 CYS A O 1
ATOM 1710 N N . VAL A 1 214 ? 7.901 -4.135 2.789 1.00 98.31 214 VAL A N 1
ATOM 1711 C CA . VAL A 1 214 ? 8.845 -5.105 2.209 1.00 98.31 214 VAL A CA 1
ATOM 1712 C C . VAL A 1 214 ? 8.337 -6.535 2.404 1.00 98.31 214 VAL A C 1
ATOM 1714 O O . VAL A 1 214 ? 8.392 -7.326 1.464 1.00 98.31 214 VAL A O 1
ATOM 1717 N N . PHE A 1 215 ? 7.810 -6.851 3.589 1.00 98.62 215 PHE A N 1
ATOM 1718 C CA . PHE A 1 215 ? 7.167 -8.134 3.873 1.00 98.62 215 PHE A CA 1
ATOM 1719 C C . PHE A 1 215 ? 5.966 -8.383 2.954 1.00 98.62 215 PHE A C 1
ATOM 1721 O O . PHE A 1 215 ? 5.913 -9.415 2.294 1.00 98.62 215 PHE A O 1
ATOM 1728 N N . GLU A 1 216 ? 5.059 -7.415 2.821 1.00 98.69 216 GLU A N 1
ATOM 1729 C CA . GLU A 1 216 ? 3.907 -7.500 1.913 1.00 98.69 216 GLU A CA 1
ATOM 1730 C C . GLU A 1 216 ? 4.343 -7.765 0.463 1.00 98.69 216 GLU A C 1
ATOM 1732 O O . GLU A 1 216 ? 3.819 -8.664 -0.192 1.00 98.69 216 GLU A O 1
ATOM 1737 N N . ALA A 1 217 ? 5.356 -7.041 -0.024 1.00 98.38 217 ALA A N 1
ATOM 1738 C CA . ALA A 1 217 ? 5.905 -7.220 -1.367 1.00 98.38 217 ALA A CA 1
ATOM 1739 C C . ALA A 1 217 ? 6.556 -8.607 -1.556 1.00 98.38 217 ALA A C 1
ATOM 1741 O O . ALA A 1 217 ? 6.412 -9.232 -2.610 1.00 98.38 217 ALA A O 1
ATOM 1742 N N . HIS A 1 218 ? 7.252 -9.112 -0.531 1.00 98.31 218 HIS A N 1
ATOM 1743 C CA . HIS A 1 218 ? 7.791 -10.471 -0.514 1.00 98.31 218 HIS A CA 1
ATOM 1744 C C . HIS A 1 218 ? 6.670 -11.516 -0.593 1.00 98.31 218 HIS A C 1
ATOM 1746 O O . HIS A 1 218 ? 6.741 -12.414 -1.434 1.00 98.31 218 HIS A O 1
ATOM 1752 N N . CYS A 1 219 ? 5.625 -11.387 0.225 1.00 98.56 219 CYS A N 1
ATOM 1753 C CA . CYS A 1 219 ? 4.487 -12.303 0.235 1.00 98.56 219 CYS A CA 1
ATOM 1754 C C . CYS A 1 219 ? 3.728 -12.282 -1.093 1.00 98.56 219 CYS A C 1
ATOM 1756 O O . CYS A 1 219 ? 3.476 -13.343 -1.656 1.00 98.56 219 CYS A O 1
ATOM 1758 N N . ALA A 1 220 ? 3.433 -11.100 -1.638 1.00 98.31 220 ALA A N 1
ATOM 1759 C CA . ALA A 1 220 ? 2.754 -10.961 -2.923 1.00 98.31 220 ALA A CA 1
ATOM 1760 C C . ALA A 1 220 ? 3.519 -11.663 -4.053 1.00 98.31 220 ALA A C 1
ATOM 1762 O O . ALA A 1 220 ? 2.922 -12.381 -4.851 1.00 98.31 220 ALA A O 1
ATOM 1763 N N . ARG A 1 221 ? 4.853 -11.539 -4.074 1.00 97.75 221 ARG A N 1
ATOM 1764 C CA . ARG A 1 221 ? 5.698 -12.268 -5.026 1.00 97.75 221 ARG A CA 1
ATOM 1765 C C . ARG A 1 221 ? 5.595 -13.787 -4.853 1.00 97.75 221 ARG A C 1
ATOM 1767 O O . ARG A 1 221 ? 5.424 -14.482 -5.848 1.00 97.75 221 ARG A O 1
ATOM 1774 N N . HIS A 1 222 ? 5.729 -14.301 -3.630 1.00 97.62 222 HIS A N 1
ATOM 1775 C CA . HIS A 1 222 ? 5.714 -15.750 -3.373 1.00 97.62 222 HIS A CA 1
ATOM 1776 C C . HIS A 1 222 ? 4.344 -16.382 -3.625 1.00 97.62 222 HIS A C 1
ATOM 1778 O O . HIS A 1 222 ? 4.263 -17.519 -4.076 1.00 97.62 222 HIS A O 1
ATOM 1784 N N . LEU A 1 223 ? 3.275 -15.627 -3.383 1.00 97.88 223 LEU A N 1
ATOM 1785 C CA . LEU A 1 223 ? 1.893 -16.043 -3.612 1.00 97.88 223 LEU A CA 1
ATOM 1786 C C . LEU A 1 223 ? 1.407 -15.739 -5.039 1.00 97.88 223 LEU A C 1
ATOM 1788 O O . LEU A 1 223 ? 0.229 -15.928 -5.327 1.00 97.88 223 LEU A O 1
ATOM 1792 N N . ALA A 1 224 ? 2.295 -15.257 -5.918 1.00 97.88 224 ALA A N 1
ATOM 1793 C CA . ALA A 1 224 ? 1.995 -14.863 -7.295 1.00 97.88 224 ALA A CA 1
ATOM 1794 C C . ALA A 1 224 ? 0.833 -13.852 -7.431 1.00 97.88 224 ALA A C 1
ATOM 1796 O O . ALA A 1 224 ? 0.137 -13.820 -8.445 1.00 97.88 224 ALA A O 1
ATOM 1797 N N . VAL A 1 225 ? 0.647 -12.986 -6.431 1.00 98.31 225 VAL A N 1
ATOM 1798 C CA . VAL A 1 225 ? -0.318 -11.883 -6.481 1.00 98.31 225 VAL A CA 1
ATOM 1799 C C . VAL A 1 225 ? 0.178 -10.839 -7.477 1.00 98.31 225 VAL A C 1
ATOM 1801 O O . VAL A 1 225 ? 1.297 -10.320 -7.364 1.00 98.31 225 VAL A O 1
ATOM 1804 N N . HIS A 1 226 ? -0.664 -10.494 -8.453 1.00 98.06 226 HIS A N 1
ATOM 1805 C CA . HIS A 1 226 ? -0.323 -9.472 -9.435 1.00 98.06 226 HIS A CA 1
ATOM 1806 C C . HIS A 1 226 ? -0.032 -8.145 -8.725 1.00 98.06 226 HIS A C 1
ATOM 1808 O O . HIS A 1 226 ? -0.904 -7.563 -8.092 1.00 98.06 226 HIS A O 1
ATOM 1814 N N . THR A 1 227 ? 1.205 -7.660 -8.818 1.00 98.25 227 THR A N 1
ATOM 1815 C CA . THR A 1 227 ? 1.634 -6.440 -8.124 1.00 98.25 227 THR A CA 1
ATOM 1816 C C . THR A 1 227 ? 1.908 -5.334 -9.132 1.00 98.25 227 THR A C 1
ATOM 1818 O O . THR A 1 227 ? 2.538 -5.574 -10.163 1.00 98.25 227 THR A O 1
ATOM 1821 N N . ALA A 1 228 ? 1.464 -4.116 -8.836 1.00 97.62 228 ALA A N 1
ATOM 1822 C CA . ALA A 1 228 ? 1.798 -2.913 -9.586 1.00 97.62 228 ALA A CA 1
ATOM 1823 C C . ALA A 1 228 ? 2.350 -1.831 -8.656 1.00 97.62 228 ALA A C 1
ATOM 1825 O O . ALA A 1 228 ? 1.981 -1.743 -7.487 1.00 97.62 228 ALA A O 1
ATOM 1826 N N . VAL A 1 229 ? 3.228 -0.995 -9.198 1.00 96.81 229 VAL A N 1
ATOM 1827 C CA . VAL A 1 229 ? 3.729 0.210 -8.539 1.00 96.81 229 VAL A CA 1
ATOM 1828 C C . VAL A 1 229 ? 2.975 1.409 -9.107 1.00 96.81 229 VAL A C 1
ATOM 1830 O O . VAL A 1 229 ? 2.839 1.516 -10.322 1.00 96.81 229 VAL A O 1
ATOM 1833 N N . VAL A 1 230 ? 2.488 2.295 -8.239 1.00 97.56 230 VAL A N 1
ATOM 1834 C CA . VAL A 1 230 ? 1.719 3.495 -8.614 1.00 97.56 230 VAL A CA 1
ATOM 1835 C C . VAL A 1 230 ? 2.280 4.736 -7.906 1.00 97.56 230 VAL A C 1
ATOM 1837 O O . VAL A 1 230 ? 2.958 4.600 -6.892 1.00 97.56 230 VAL A O 1
ATOM 1840 N N . GLY A 1 231 ? 2.025 5.939 -8.432 1.00 95.94 231 GLY A N 1
ATOM 1841 C CA . GLY A 1 231 ? 2.600 7.212 -7.945 1.00 95.94 231 GLY A CA 1
ATOM 1842 C C . GLY A 1 231 ? 3.818 7.695 -8.755 1.00 95.94 231 GLY A C 1
ATOM 1843 O O . GLY A 1 231 ? 4.094 7.152 -9.825 1.00 95.94 231 GLY A O 1
ATOM 1844 N N . ASP A 1 232 ? 4.550 8.723 -8.285 1.00 93.50 232 ASP A N 1
ATOM 1845 C CA . ASP A 1 232 ? 5.829 9.148 -8.907 1.00 93.50 232 ASP A CA 1
ATOM 1846 C C . ASP A 1 232 ? 6.921 8.112 -8.569 1.00 93.50 232 ASP A C 1
ATOM 1848 O O . ASP A 1 232 ? 7.306 7.980 -7.404 1.00 93.50 232 ASP A O 1
ATOM 1852 N N . PRO A 1 233 ? 7.503 7.408 -9.557 1.00 89.06 233 PRO A N 1
ATOM 1853 C CA . PRO A 1 233 ? 8.559 6.425 -9.320 1.00 89.06 233 PRO A CA 1
ATOM 1854 C C . PRO A 1 233 ? 9.771 6.954 -8.557 1.00 89.06 233 PRO A C 1
ATOM 1856 O O . PRO A 1 233 ? 10.505 6.202 -7.921 1.00 89.06 233 PRO A O 1
ATOM 1859 N N . ALA A 1 234 ? 10.036 8.253 -8.621 1.00 88.25 234 ALA A N 1
ATOM 1860 C CA . ALA A 1 234 ? 11.169 8.836 -7.923 1.00 88.25 234 ALA A CA 1
ATOM 1861 C C . ALA A 1 234 ? 10.994 8.919 -6.413 1.00 88.25 234 ALA A C 1
ATOM 1863 O O . ALA A 1 234 ? 11.980 9.137 -5.702 1.00 88.25 234 ALA A O 1
ATOM 1864 N N . HIS A 1 235 ? 9.764 8.746 -5.937 1.00 93.00 235 HIS A N 1
ATOM 1865 C CA . HIS A 1 235 ? 9.457 8.576 -4.528 1.00 93.00 235 HIS A CA 1
ATOM 1866 C C . HIS A 1 235 ? 9.936 7.217 -3.991 1.00 93.00 235 HIS A C 1
ATOM 1868 O O . HIS A 1 235 ? 10.061 7.048 -2.783 1.00 93.00 235 HIS A O 1
ATOM 1874 N N . PHE A 1 236 ? 10.334 6.276 -4.858 1.00 88.88 236 PHE A N 1
ATOM 1875 C CA . PHE A 1 236 ? 11.040 5.055 -4.456 1.00 88.88 236 PHE A CA 1
ATOM 1876 C C . PHE A 1 236 ? 12.540 5.247 -4.209 1.00 88.88 236 PHE A C 1
ATOM 1878 O O . PHE A 1 236 ? 13.227 4.275 -3.936 1.00 88.88 236 PHE A O 1
ATOM 1885 N N . ALA A 1 237 ? 13.107 6.448 -4.303 1.00 87.25 237 ALA A N 1
ATOM 1886 C CA . ALA A 1 237 ? 14.522 6.631 -3.979 1.00 87.25 237 ALA A CA 1
ATOM 1887 C C . ALA A 1 237 ? 14.725 6.825 -2.466 1.00 87.25 237 ALA A C 1
ATOM 1889 O O . ALA A 1 237 ? 14.150 7.745 -1.890 1.00 87.25 237 ALA A O 1
ATOM 1890 N N . THR A 1 238 ? 15.590 6.024 -1.832 1.00 81.50 238 THR A N 1
ATOM 1891 C CA . THR A 1 238 ? 15.854 6.046 -0.370 1.00 81.50 238 THR A CA 1
ATOM 1892 C C . THR A 1 238 ? 16.325 7.391 0.199 1.00 81.50 238 THR A C 1
ATOM 1894 O O . THR A 1 238 ? 16.175 7.653 1.391 1.00 81.50 238 THR A O 1
ATOM 1897 N N . ASN A 1 239 ? 16.904 8.274 -0.614 1.00 76.69 239 ASN A N 1
ATOM 1898 C CA . ASN A 1 239 ? 17.450 9.550 -0.158 1.00 76.69 239 ASN A CA 1
ATOM 1899 C C . ASN A 1 239 ? 17.297 10.663 -1.210 1.00 76.69 239 ASN A C 1
ATOM 1901 O O . ASN A 1 239 ? 17.300 10.432 -2.418 1.00 76.69 239 ASN A O 1
ATOM 1905 N N . ALA A 1 240 ? 17.178 11.916 -0.753 1.00 66.94 240 ALA A N 1
ATOM 1906 C CA . ALA A 1 240 ? 16.838 13.061 -1.609 1.00 66.94 240 ALA A CA 1
ATOM 1907 C C . ALA A 1 240 ? 17.846 13.294 -2.755 1.00 66.94 240 ALA A C 1
ATOM 1909 O O . ALA A 1 240 ? 17.459 13.598 -3.885 1.00 66.94 240 ALA A O 1
ATOM 1910 N N . GLY A 1 241 ? 19.143 13.090 -2.492 1.00 70.56 241 GLY A N 1
ATOM 1911 C CA . GLY A 1 241 ? 20.182 13.114 -3.529 1.00 70.56 241 GLY A CA 1
ATOM 1912 C C . GLY A 1 241 ? 20.048 11.963 -4.533 1.00 70.56 241 GLY A C 1
ATOM 1913 O O . GLY A 1 241 ? 20.311 12.140 -5.726 1.00 70.56 241 GLY A O 1
ATOM 1914 N N . ALA A 1 242 ? 19.561 10.808 -4.073 1.00 77.12 242 ALA A N 1
ATOM 1915 C CA . ALA A 1 242 ? 19.276 9.669 -4.924 1.00 77.12 242 ALA A CA 1
ATOM 1916 C C . ALA A 1 242 ? 18.022 9.873 -5.769 1.00 77.12 242 ALA A C 1
ATOM 1918 O O . ALA A 1 242 ? 17.998 9.318 -6.849 1.00 77.12 242 ALA A O 1
ATOM 1919 N N . SER A 1 243 ? 17.045 10.712 -5.404 1.00 78.25 243 SER A N 1
ATOM 1920 C CA . SER A 1 243 ? 15.839 10.913 -6.232 1.00 78.25 243 SER A CA 1
ATOM 1921 C C . SER A 1 243 ? 16.161 11.424 -7.645 1.00 78.25 243 SER A C 1
ATOM 1923 O O . SER A 1 243 ? 15.712 10.850 -8.636 1.00 78.25 243 SER A O 1
ATOM 1925 N N . LYS A 1 244 ? 17.046 12.425 -7.788 1.00 83.62 244 LYS A N 1
ATOM 1926 C CA . LYS A 1 244 ? 17.515 12.876 -9.119 1.00 83.62 244 LYS A CA 1
ATOM 1927 C C . LYS A 1 244 ? 18.295 11.783 -9.852 1.00 83.62 244 LYS A C 1
ATOM 1929 O O . LYS A 1 244 ? 18.183 11.652 -11.070 1.00 83.62 244 LYS A O 1
ATOM 1934 N N . SER A 1 245 ? 19.106 11.021 -9.120 1.00 83.06 245 SER A N 1
ATOM 1935 C CA . SER A 1 245 ? 19.873 9.907 -9.682 1.00 83.06 245 SER A CA 1
ATOM 1936 C C . SER A 1 245 ? 18.962 8.766 -10.141 1.00 83.06 245 SER A C 1
ATOM 1938 O O . SER A 1 245 ? 19.145 8.253 -11.236 1.00 83.06 245 SER A O 1
ATOM 1940 N N . ALA A 1 246 ? 17.933 8.448 -9.359 1.00 82.81 246 ALA A N 1
ATOM 1941 C CA . ALA A 1 246 ? 16.918 7.442 -9.604 1.00 82.81 246 ALA A CA 1
ATOM 1942 C C . ALA A 1 246 ? 16.044 7.848 -10.785 1.00 82.81 246 ALA A C 1
ATOM 1944 O O . ALA A 1 246 ? 15.925 7.058 -11.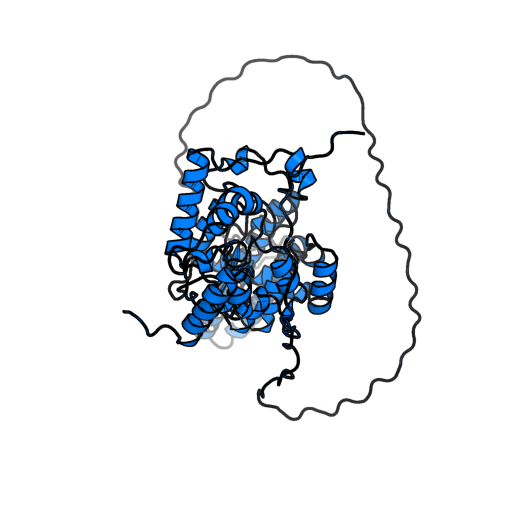705 1.00 82.81 246 ALA A O 1
ATOM 1945 N N . LYS A 1 247 ? 15.559 9.100 -10.863 1.00 87.12 247 LYS A N 1
ATOM 1946 C CA . LYS A 1 247 ? 14.866 9.618 -12.063 1.00 87.12 247 LYS A CA 1
ATOM 1947 C C . LYS A 1 247 ? 15.705 9.391 -13.322 1.00 87.12 247 LYS A C 1
ATOM 1949 O O . LYS A 1 247 ? 15.197 8.892 -14.320 1.00 87.12 247 LYS A O 1
ATOM 1954 N N . ARG A 1 248 ? 17.005 9.712 -13.280 1.00 87.69 248 ARG A N 1
ATOM 1955 C CA . ARG A 1 248 ? 17.917 9.458 -14.411 1.00 87.69 248 ARG A CA 1
ATOM 1956 C C . ARG A 1 248 ? 18.136 7.968 -14.674 1.00 87.69 248 ARG A C 1
ATOM 1958 O O . ARG A 1 248 ? 18.187 7.580 -15.834 1.00 87.69 248 ARG A O 1
ATOM 1965 N N . ALA A 1 249 ? 18.285 7.149 -13.636 1.00 86.19 249 ALA A N 1
ATOM 1966 C CA . ALA A 1 249 ? 18.482 5.707 -13.762 1.00 86.19 249 ALA A CA 1
ATOM 1967 C C . ALA A 1 249 ? 17.243 5.020 -14.352 1.00 86.19 249 ALA A C 1
ATOM 1969 O O . ALA A 1 249 ? 17.384 4.234 -15.279 1.00 86.19 249 ALA A O 1
ATOM 1970 N N . ILE A 1 250 ? 16.049 5.388 -13.885 1.00 87.25 250 ILE A N 1
ATOM 1971 C CA . ILE A 1 250 ? 14.754 4.923 -14.385 1.00 87.25 250 ILE A CA 1
ATOM 1972 C C . ILE A 1 250 ? 14.593 5.317 -15.851 1.00 87.25 250 ILE A C 1
ATOM 1974 O O . ILE A 1 250 ? 14.381 4.441 -16.679 1.00 87.25 250 ILE A O 1
ATOM 1978 N N . ARG A 1 251 ? 14.792 6.597 -16.205 1.00 89.06 251 ARG A N 1
ATOM 1979 C CA . ARG A 1 251 ? 14.738 7.040 -17.613 1.00 89.06 251 ARG A CA 1
ATOM 1980 C C . ARG A 1 251 ? 15.695 6.244 -18.498 1.00 89.06 251 ARG A C 1
ATOM 1982 O O . ARG A 1 251 ? 15.273 5.712 -19.514 1.00 89.06 251 ARG A O 1
ATOM 1989 N N . ARG A 1 252 ? 16.952 6.079 -18.070 1.00 88.06 252 ARG A N 1
ATOM 1990 C CA . ARG A 1 252 ? 17.948 5.274 -18.797 1.00 88.06 252 ARG A CA 1
ATOM 1991 C C . ARG A 1 252 ? 17.534 3.809 -18.931 1.00 88.06 252 ARG A C 1
ATOM 1993 O O . ARG A 1 252 ? 17.772 3.224 -19.979 1.00 88.06 252 ARG A O 1
ATOM 2000 N N . ALA A 1 253 ? 16.937 3.216 -17.898 1.00 86.00 253 ALA A N 1
ATOM 2001 C CA . ALA A 1 253 ? 16.464 1.833 -17.933 1.00 86.00 253 ALA A CA 1
ATOM 2002 C C . ALA A 1 253 ? 15.292 1.669 -18.911 1.00 86.00 253 ALA A C 1
ATOM 2004 O O . ALA A 1 253 ? 15.297 0.751 -19.726 1.00 86.00 253 ALA A O 1
ATOM 2005 N N . VAL A 1 254 ? 14.331 2.594 -18.875 1.00 87.62 254 VAL A N 1
ATOM 2006 C CA . VAL A 1 254 ? 13.174 2.635 -19.780 1.00 87.62 254 VAL A CA 1
ATOM 2007 C C . VAL A 1 254 ? 13.626 2.828 -21.229 1.00 87.62 254 VAL A C 1
ATOM 2009 O O . VAL A 1 254 ? 13.224 2.067 -22.104 1.00 87.62 254 VAL A O 1
ATOM 2012 N N . GLU A 1 255 ? 14.509 3.792 -21.492 1.00 88.38 255 GLU A N 1
ATOM 2013 C CA . GLU A 1 255 ? 15.093 4.024 -22.820 1.00 88.38 255 GLU A CA 1
ATOM 2014 C C . GLU A 1 255 ? 15.870 2.801 -23.325 1.00 88.38 255 GLU A C 1
ATOM 2016 O O . GLU A 1 255 ? 15.731 2.420 -24.488 1.00 88.38 255 GLU A O 1
ATOM 2021 N N . ALA A 1 256 ? 16.658 2.153 -22.461 1.00 83.62 256 ALA A N 1
ATOM 2022 C CA . ALA A 1 256 ? 17.405 0.953 -22.820 1.00 83.62 256 ALA A CA 1
ATOM 2023 C C . ALA A 1 256 ? 16.479 -0.224 -23.170 1.00 83.62 256 ALA A C 1
ATOM 2025 O O . ALA A 1 256 ? 16.699 -0.869 -24.194 1.00 83.62 256 ALA A O 1
ATOM 2026 N N . ARG A 1 257 ? 15.408 -0.449 -22.394 1.00 85.75 257 ARG A N 1
ATOM 2027 C CA . ARG A 1 257 ? 14.379 -1.467 -22.678 1.00 85.75 257 ARG A CA 1
ATOM 2028 C C . ARG A 1 257 ? 13.629 -1.198 -23.978 1.00 85.75 257 ARG A C 1
ATOM 2030 O O . ARG A 1 257 ? 13.397 -2.118 -24.751 1.00 85.75 257 ARG A O 1
ATOM 2037 N N . ARG A 1 258 ? 13.284 0.059 -24.253 1.00 87.62 258 ARG A N 1
ATOM 2038 C CA . ARG A 1 258 ? 12.645 0.444 -25.520 1.00 87.62 258 ARG A CA 1
ATOM 2039 C C . ARG A 1 258 ? 13.558 0.204 -26.709 1.00 87.62 258 ARG A C 1
ATOM 2041 O O . ARG A 1 258 ? 13.118 -0.323 -27.722 1.00 87.62 258 ARG A O 1
ATOM 2048 N N . ARG A 1 259 ? 14.839 0.554 -26.573 1.00 86.31 259 ARG A N 1
ATOM 2049 C CA . ARG A 1 259 ? 15.844 0.279 -27.601 1.00 86.31 259 ARG A CA 1
ATOM 2050 C C . ARG A 1 259 ? 16.009 -1.222 -27.833 1.00 86.31 259 ARG A C 1
ATOM 2052 O O . ARG A 1 259 ? 16.114 -1.627 -28.981 1.00 86.31 259 ARG A O 1
ATOM 2059 N N . GLU A 1 260 ? 16.033 -2.024 -26.768 1.00 84.31 260 GLU A N 1
ATOM 2060 C CA . GLU A 1 260 ? 16.056 -3.490 -26.844 1.00 84.31 260 GLU A CA 1
ATOM 2061 C C . GLU A 1 260 ? 14.832 -4.026 -27.604 1.00 84.31 260 GLU A C 1
ATOM 2063 O O . GLU A 1 260 ? 15.002 -4.769 -28.564 1.00 84.31 260 GLU A O 1
ATOM 2068 N N . ALA A 1 261 ? 13.623 -3.573 -27.256 1.00 86.81 261 ALA A N 1
ATOM 2069 C CA . ALA A 1 261 ? 12.389 -3.970 -27.935 1.00 86.81 261 ALA A CA 1
ATOM 2070 C C . ALA A 1 261 ? 12.379 -3.583 -29.425 1.00 86.81 261 ALA A C 1
ATOM 2072 O O . ALA A 1 261 ? 12.105 -4.429 -30.266 1.00 86.81 261 ALA A O 1
ATOM 2073 N N . ALA A 1 262 ? 12.760 -2.346 -29.761 1.00 86.38 262 ALA A N 1
ATOM 2074 C CA . ALA A 1 262 ? 12.824 -1.879 -31.149 1.00 86.38 262 ALA A CA 1
ATOM 2075 C C . ALA A 1 262 ? 13.878 -2.633 -31.979 1.00 86.38 262 ALA A C 1
ATOM 2077 O O . ALA A 1 262 ? 13.685 -2.871 -33.167 1.00 86.38 262 ALA A O 1
ATOM 2078 N N . ILE A 1 263 ? 15.004 -3.011 -31.362 1.00 83.81 263 ILE A N 1
ATOM 2079 C CA . ILE A 1 263 ? 16.015 -3.858 -32.003 1.00 83.81 263 ILE A CA 1
ATOM 2080 C C . ILE A 1 263 ? 15.423 -5.240 -32.300 1.00 83.81 263 ILE A C 1
ATOM 2082 O O . ILE A 1 263 ? 15.584 -5.716 -33.421 1.00 83.81 263 ILE A O 1
ATOM 2086 N N . ASN A 1 264 ? 14.737 -5.856 -31.330 1.00 83.25 264 ASN A N 1
ATOM 2087 C CA . ASN A 1 264 ? 14.119 -7.173 -31.494 1.00 83.25 264 ASN A CA 1
ATOM 2088 C C . ASN A 1 264 ? 13.036 -7.160 -32.586 1.00 83.25 264 ASN A C 1
ATOM 2090 O O . ASN A 1 264 ? 13.081 -7.994 -33.482 1.00 83.25 264 ASN A O 1
ATOM 2094 N N . GLU A 1 265 ? 12.143 -6.169 -32.578 1.00 87.62 265 GLU A N 1
ATOM 2095 C CA . GLU A 1 265 ? 11.103 -5.991 -33.603 1.00 87.62 265 GLU A CA 1
ATOM 2096 C C . GLU A 1 265 ? 11.710 -5.808 -35.004 1.00 87.62 265 GLU A C 1
ATOM 2098 O O . GLU A 1 265 ? 11.314 -6.477 -35.958 1.00 87.62 265 GLU A O 1
ATOM 2103 N N . ALA A 1 266 ? 12.738 -4.962 -35.138 1.00 84.88 266 ALA A N 1
ATOM 2104 C CA . ALA A 1 266 ? 13.430 -4.772 -36.412 1.00 84.88 266 ALA A CA 1
ATOM 2105 C C . ALA A 1 266 ? 14.118 -6.056 -36.907 1.00 84.88 266 ALA A C 1
ATOM 2107 O O . ALA A 1 266 ? 14.243 -6.260 -38.114 1.00 84.88 266 ALA A O 1
ATOM 2108 N N . ALA A 1 267 ? 14.578 -6.914 -35.995 1.00 82.75 267 ALA A N 1
ATOM 2109 C CA . ALA A 1 267 ? 15.169 -8.196 -36.352 1.00 82.75 267 ALA A CA 1
ATOM 2110 C C . ALA A 1 267 ? 14.130 -9.236 -36.756 1.00 82.75 267 ALA A C 1
ATOM 2112 O O . ALA A 1 267 ? 14.384 -9.973 -37.703 1.00 82.75 267 ALA A O 1
ATOM 2113 N N . GLU A 1 268 ? 12.972 -9.271 -36.098 1.00 86.75 268 GLU A N 1
ATOM 2114 C CA . GLU A 1 268 ? 11.839 -10.100 -36.515 1.00 86.75 268 GLU A CA 1
ATOM 2115 C C . GLU A 1 268 ? 11.358 -9.695 -37.916 1.00 86.75 268 GLU A C 1
ATOM 2117 O O . GLU A 1 268 ? 11.229 -10.552 -38.790 1.00 86.75 268 GLU A O 1
ATOM 2122 N N . GLN A 1 269 ? 11.219 -8.390 -38.179 1.00 85.44 269 GLN A N 1
ATOM 2123 C CA . GLN A 1 269 ? 10.854 -7.878 -39.503 1.00 85.44 269 GLN A CA 1
ATOM 2124 C C . GLN A 1 269 ? 11.917 -8.224 -40.557 1.00 85.44 269 GLN A C 1
ATOM 2126 O O . GLN A 1 269 ? 11.598 -8.779 -41.607 1.00 85.44 269 GLN A O 1
ATOM 2131 N N . ALA A 1 270 ? 13.197 -7.975 -40.268 1.00 82.88 270 ALA A N 1
ATOM 2132 C CA . ALA A 1 270 ? 14.281 -8.314 -41.188 1.00 82.88 270 ALA A CA 1
ATOM 2133 C C . ALA A 1 270 ? 14.385 -9.825 -41.451 1.00 82.88 270 ALA A C 1
ATOM 2135 O O . ALA A 1 270 ? 14.701 -10.221 -42.569 1.00 82.88 270 ALA A O 1
ATOM 2136 N N . ALA A 1 271 ? 14.112 -10.671 -40.452 1.00 82.81 271 ALA A N 1
ATOM 2137 C CA . ALA A 1 271 ? 14.072 -12.121 -40.623 1.00 82.81 271 ALA A CA 1
ATOM 2138 C C . ALA A 1 271 ? 12.907 -12.569 -41.518 1.00 82.81 271 ALA A C 1
ATOM 2140 O O . ALA A 1 271 ? 13.035 -13.586 -42.196 1.00 82.81 271 ALA A O 1
ATOM 2141 N N . SER A 1 272 ? 11.805 -11.813 -41.543 1.00 85.88 272 SER A N 1
ATOM 2142 C CA . SER A 1 272 ? 10.670 -12.073 -42.434 1.00 85.88 272 SER A CA 1
ATOM 2143 C C . SER A 1 272 ? 10.922 -11.640 -43.886 1.00 85.88 272 SER A C 1
ATOM 2145 O O . SER A 1 272 ? 10.425 -12.290 -44.802 1.00 85.88 272 SER A O 1
ATOM 2147 N N . ASP A 1 273 ? 11.739 -10.599 -44.097 1.00 82.00 273 ASP A N 1
ATOM 2148 C CA . ASP A 1 273 ? 11.948 -9.969 -45.410 1.00 82.00 273 ASP A CA 1
ATOM 2149 C C . ASP A 1 273 ? 13.221 -10.435 -46.160 1.00 82.00 273 ASP A C 1
ATOM 2151 O O . ASP A 1 273 ? 13.346 -10.188 -47.360 1.00 82.00 273 ASP A O 1
ATOM 2155 N N . MET A 1 274 ? 14.204 -11.058 -45.491 1.00 72.94 274 MET A N 1
ATOM 2156 C CA . MET A 1 274 ? 15.555 -11.265 -46.052 1.00 72.94 274 MET A CA 1
ATOM 2157 C C . MET A 1 274 ? 15.834 -12.652 -46.652 1.00 72.94 274 MET A C 1
ATOM 2159 O O . MET A 1 274 ? 15.524 -13.690 -46.072 1.00 72.94 274 MET A O 1
ATOM 2163 N N . ASP A 1 275 ? 16.583 -12.639 -47.762 1.00 64.81 275 ASP A N 1
ATOM 2164 C CA . ASP A 1 275 ? 17.221 -13.800 -48.396 1.00 64.81 275 ASP A CA 1
ATOM 2165 C C . ASP A 1 275 ? 18.358 -14.372 -47.511 1.00 64.81 275 ASP A C 1
ATOM 2167 O O . ASP A 1 275 ? 19.077 -13.623 -46.836 1.00 64.81 275 ASP A O 1
ATOM 2171 N N . ILE A 1 276 ? 18.557 -15.699 -47.515 1.00 61.62 276 ILE A N 1
ATOM 2172 C CA . ILE A 1 276 ? 19.342 -16.468 -46.510 1.00 61.62 276 ILE A CA 1
ATOM 2173 C C . ILE A 1 276 ? 20.765 -15.916 -46.276 1.00 61.62 276 ILE A C 1
ATOM 2175 O O . ILE A 1 276 ? 21.310 -15.999 -45.173 1.00 61.62 276 ILE A O 1
ATOM 2179 N N . ILE A 1 277 ? 21.385 -15.322 -47.298 1.00 61.06 277 ILE A N 1
ATOM 2180 C CA . ILE A 1 277 ? 22.764 -14.816 -47.238 1.00 61.06 277 ILE A CA 1
ATOM 2181 C C . ILE A 1 277 ? 22.856 -13.484 -46.476 1.00 61.06 277 ILE A C 1
ATOM 2183 O O . ILE A 1 277 ? 23.814 -13.263 -45.729 1.00 61.06 277 ILE A O 1
ATOM 2187 N N . ALA A 1 278 ? 21.857 -12.607 -46.596 1.00 63.28 278 ALA A N 1
ATOM 2188 C CA . ALA A 1 278 ? 21.843 -11.348 -45.858 1.00 63.28 278 ALA A CA 1
ATOM 2189 C C . ALA A 1 278 ? 21.634 -11.589 -44.351 1.00 63.28 278 ALA A C 1
ATOM 2191 O O . ALA A 1 278 ? 22.236 -10.900 -43.525 1.00 63.28 278 ALA A O 1
ATOM 2192 N N . ALA A 1 279 ? 20.908 -12.644 -43.970 1.00 66.50 279 ALA A N 1
ATOM 2193 C CA . ALA A 1 279 ? 20.671 -12.999 -42.570 1.00 66.50 279 ALA A CA 1
ATOM 2194 C C . ALA A 1 279 ? 21.970 -13.143 -41.740 1.00 66.50 279 ALA A C 1
ATOM 2196 O O . ALA A 1 279 ? 22.022 -12.715 -40.585 1.00 66.50 279 ALA A O 1
ATOM 2197 N N . GLY A 1 280 ? 23.062 -13.657 -42.326 1.00 72.19 280 GLY A N 1
ATOM 2198 C CA . GLY A 1 280 ? 24.325 -13.892 -41.612 1.00 72.19 280 GLY A CA 1
ATOM 2199 C C . GLY A 1 280 ? 25.074 -12.621 -41.177 1.00 72.19 280 GLY A C 1
ATOM 2200 O O . GLY A 1 280 ? 25.616 -12.558 -40.069 1.00 72.19 280 GLY A O 1
ATOM 2201 N N . ILE A 1 281 ? 25.099 -11.580 -42.018 1.00 74.44 281 ILE A N 1
ATOM 2202 C CA . ILE A 1 281 ? 25.763 -10.300 -41.694 1.00 74.44 281 ILE A CA 1
ATOM 2203 C C . ILE A 1 281 ? 24.921 -9.505 -40.691 1.00 74.44 281 ILE A C 1
ATOM 2205 O O . ILE A 1 281 ? 25.461 -8.907 -39.749 1.00 74.44 281 ILE A O 1
ATOM 2209 N N . TYR A 1 282 ? 23.599 -9.530 -40.864 1.00 72.81 282 TYR A N 1
ATOM 2210 C CA . TYR A 1 282 ? 22.668 -8.830 -39.986 1.00 72.81 282 TYR A CA 1
ATOM 2211 C C . TYR A 1 282 ? 22.611 -9.472 -38.596 1.00 72.81 282 TYR A C 1
ATOM 2213 O O . TYR A 1 282 ? 22.650 -8.738 -37.610 1.00 72.81 282 TYR A O 1
ATOM 2221 N N . SER A 1 283 ? 22.689 -10.804 -38.498 1.00 77.56 283 SER A N 1
ATOM 2222 C CA . SER A 1 283 ? 22.757 -11.532 -37.223 1.00 77.56 283 SER A CA 1
ATOM 2223 C C . SER A 1 283 ? 23.923 -11.062 -36.335 1.00 77.56 283 SER A C 1
ATOM 2225 O O . SER A 1 283 ? 23.715 -10.704 -35.178 1.00 77.56 283 SER A O 1
ATOM 2227 N N . ARG A 1 284 ? 25.145 -10.902 -36.871 1.00 83.12 284 ARG A N 1
ATOM 2228 C CA . ARG A 1 284 ? 26.297 -10.440 -36.060 1.00 83.12 284 ARG A CA 1
ATOM 2229 C C . ARG A 1 284 ? 26.200 -8.978 -35.612 1.00 83.12 284 ARG A C 1
ATOM 2231 O O . ARG A 1 284 ? 26.771 -8.597 -34.583 1.00 83.12 284 ARG A O 1
ATOM 2238 N N . ARG A 1 285 ? 25.576 -8.105 -36.413 1.00 82.56 285 ARG A N 1
ATOM 2239 C CA . ARG A 1 285 ? 25.337 -6.700 -36.023 1.00 82.56 285 ARG A CA 1
ATOM 2240 C C . ARG A 1 285 ? 24.237 -6.636 -34.961 1.00 82.56 285 ARG A C 1
ATOM 2242 O O . ARG A 1 285 ? 24.445 -5.978 -33.941 1.00 82.56 285 ARG A O 1
ATOM 2249 N N . TYR A 1 286 ? 23.163 -7.394 -35.155 1.00 80.50 286 TYR A N 1
ATOM 2250 C CA . TYR A 1 286 ? 22.067 -7.551 -34.209 1.00 80.50 286 TYR A CA 1
ATOM 2251 C C . TYR A 1 286 ? 22.544 -8.063 -32.849 1.00 80.50 286 TYR A C 1
ATOM 2253 O O . TYR A 1 286 ? 22.313 -7.396 -31.845 1.00 80.50 286 TYR A O 1
ATOM 2261 N N . ASP A 1 287 ? 23.322 -9.146 -32.805 1.00 83.81 287 ASP A N 1
ATOM 2262 C CA . ASP A 1 287 ? 23.851 -9.701 -31.553 1.00 83.81 287 ASP A CA 1
ATOM 2263 C C . ASP A 1 287 ? 24.661 -8.671 -30.761 1.00 83.81 287 ASP A C 1
ATOM 2265 O O . ASP A 1 287 ? 24.560 -8.575 -29.536 1.00 83.81 287 ASP A O 1
ATOM 2269 N N . ARG A 1 288 ? 25.475 -7.861 -31.452 1.00 86.19 288 ARG A N 1
ATOM 2270 C CA . ARG A 1 288 ? 26.246 -6.786 -30.811 1.00 86.19 288 ARG A CA 1
ATOM 2271 C C . ARG A 1 288 ? 25.341 -5.683 -30.274 1.00 86.19 288 ARG A C 1
ATOM 2273 O O . ARG A 1 288 ? 25.631 -5.139 -29.207 1.00 86.19 288 ARG A O 1
ATOM 2280 N N . TRP A 1 289 ? 24.280 -5.327 -30.991 1.00 81.69 289 TRP A N 1
ATOM 2281 C CA . TRP A 1 289 ? 23.324 -4.315 -30.549 1.00 81.69 289 TRP A CA 1
ATOM 2282 C C . TRP A 1 289 ? 22.470 -4.804 -29.384 1.00 81.69 289 TRP A C 1
ATOM 2284 O O . TRP A 1 289 ? 22.382 -4.091 -28.385 1.00 81.69 289 TRP A O 1
ATOM 2294 N N . SER A 1 290 ? 21.950 -6.027 -29.461 1.00 80.31 290 SER A N 1
ATOM 2295 C CA . SER A 1 290 ? 21.211 -6.689 -28.388 1.00 80.31 290 SER A CA 1
ATOM 2296 C C . SER A 1 290 ? 22.065 -6.787 -27.118 1.00 80.31 290 SER A C 1
ATOM 2298 O O . SER A 1 290 ? 21.676 -6.262 -26.076 1.00 80.31 290 SER A O 1
ATOM 2300 N N . LYS A 1 291 ? 23.315 -7.274 -27.210 1.00 87.56 291 LYS A N 1
ATOM 2301 C CA . LYS A 1 291 ? 24.250 -7.305 -26.065 1.00 87.56 291 LYS A CA 1
ATOM 2302 C C . LYS A 1 291 ? 24.514 -5.919 -25.468 1.00 87.56 291 LYS A C 1
ATOM 2304 O O . LYS A 1 291 ? 24.571 -5.780 -24.248 1.00 87.56 291 LYS A O 1
ATOM 2309 N N . ARG A 1 292 ? 24.676 -4.873 -26.291 1.00 84.62 292 ARG A N 1
ATOM 2310 C CA . ARG A 1 292 ? 24.867 -3.491 -25.802 1.00 84.62 292 ARG A CA 1
ATOM 2311 C C . ARG A 1 292 ? 23.612 -2.940 -25.125 1.00 84.62 292 ARG A C 1
ATOM 2313 O O . ARG A 1 292 ? 23.737 -2.273 -24.099 1.00 84.62 292 ARG A O 1
ATOM 2320 N N . ALA A 1 293 ? 22.430 -3.211 -25.677 1.00 77.06 293 ALA A N 1
ATOM 2321 C CA . ALA A 1 293 ? 21.156 -2.815 -25.089 1.00 77.06 293 ALA A CA 1
ATOM 2322 C C . ALA A 1 293 ? 20.954 -3.510 -23.734 1.00 77.06 293 ALA A C 1
ATOM 2324 O O . ALA A 1 293 ? 20.781 -2.822 -22.730 1.00 77.06 293 ALA A O 1
ATOM 2325 N N . GLN A 1 294 ? 21.149 -4.830 -23.672 1.00 83.06 294 GLN A N 1
ATOM 2326 C CA . GLN A 1 294 ? 21.108 -5.621 -22.438 1.00 83.06 294 GLN A CA 1
ATOM 2327 C C . GLN A 1 294 ? 22.102 -5.118 -21.386 1.00 83.06 294 GLN A C 1
ATOM 2329 O O . GLN A 1 294 ? 21.742 -4.947 -20.224 1.00 83.06 294 GLN A O 1
ATOM 2334 N N . GLN A 1 295 ? 23.346 -4.814 -21.774 1.00 88.06 295 GLN A N 1
ATOM 2335 C CA . GLN A 1 295 ? 24.334 -4.231 -20.860 1.00 88.06 295 GLN A CA 1
ATOM 2336 C C . GLN A 1 295 ? 23.913 -2.849 -20.343 1.00 88.06 295 GLN A C 1
ATOM 2338 O O . GLN A 1 295 ? 24.179 -2.527 -19.183 1.00 88.06 295 GLN A O 1
ATOM 2343 N N . SER A 1 296 ? 23.277 -2.024 -21.178 1.00 80.69 296 SER A N 1
ATOM 2344 C CA . SER A 1 296 ? 22.785 -0.701 -20.778 1.00 80.69 296 SER A CA 1
ATOM 2345 C C . SER A 1 296 ? 21.614 -0.824 -19.801 1.00 80.69 296 SER A C 1
ATOM 2347 O O . SER A 1 296 ? 21.664 -0.227 -18.724 1.00 80.69 296 SER A O 1
ATOM 2349 N N . THR A 1 297 ? 20.637 -1.687 -20.109 1.00 79.75 297 THR A N 1
ATOM 2350 C CA . THR A 1 297 ? 19.534 -2.053 -19.210 1.00 79.75 297 THR A CA 1
ATOM 2351 C C . THR A 1 297 ? 20.082 -2.566 -17.881 1.00 79.75 297 THR A C 1
ATOM 2353 O O . THR A 1 297 ? 19.737 -2.036 -16.830 1.00 79.75 297 THR A O 1
ATOM 2356 N N . HIS A 1 298 ? 21.027 -3.513 -17.906 1.00 86.38 298 HIS A N 1
ATOM 2357 C CA . HIS A 1 298 ? 21.648 -4.057 -16.700 1.00 86.38 298 HIS A CA 1
ATOM 2358 C C . HIS A 1 298 ? 22.326 -2.968 -15.857 1.00 86.38 298 HIS A C 1
ATOM 2360 O O . HIS A 1 298 ? 22.087 -2.886 -14.654 1.00 86.38 298 HIS A O 1
ATOM 2366 N N . LYS A 1 299 ? 23.132 -2.086 -16.464 1.00 86.75 299 LYS A N 1
ATOM 2367 C CA . LYS A 1 299 ? 23.788 -0.973 -15.750 1.00 86.75 299 LYS A CA 1
ATOM 2368 C C . LYS A 1 299 ? 22.774 -0.002 -15.141 1.00 86.75 299 LYS A C 1
ATOM 2370 O O . LYS A 1 299 ? 22.974 0.451 -14.012 1.00 86.75 299 LYS A O 1
ATOM 2375 N N . ALA A 1 300 ? 21.700 0.315 -15.861 1.00 79.62 300 ALA A N 1
ATOM 2376 C CA . ALA A 1 300 ? 20.648 1.200 -15.376 1.00 79.62 300 ALA A CA 1
ATOM 2377 C C . ALA A 1 300 ? 19.879 0.569 -14.202 1.00 79.62 300 ALA A C 1
ATOM 2379 O O . ALA A 1 300 ? 19.733 1.207 -13.157 1.00 79.62 300 ALA A O 1
ATOM 2380 N N . THR A 1 301 ? 19.509 -0.710 -14.313 1.00 84.06 301 THR A N 1
ATOM 2381 C CA . THR A 1 301 ? 18.876 -1.479 -13.233 1.00 84.06 301 THR A CA 1
ATOM 2382 C C . THR A 1 301 ? 19.788 -1.590 -12.013 1.00 84.06 301 THR A C 1
ATOM 2384 O O . THR A 1 301 ? 19.332 -1.367 -10.898 1.00 84.06 301 THR A O 1
ATOM 2387 N N . GLN A 1 302 ? 21.089 -1.843 -12.186 1.00 87.75 302 GLN A N 1
ATOM 2388 C CA . GLN A 1 302 ? 22.050 -1.854 -11.073 1.00 87.75 302 GLN A CA 1
ATOM 2389 C C . GLN A 1 302 ? 22.166 -0.486 -10.390 1.00 87.75 302 GLN A C 1
ATOM 2391 O O . GLN A 1 302 ? 22.249 -0.404 -9.167 1.00 87.75 302 GLN A O 1
ATOM 2396 N N . SER A 1 303 ? 22.137 0.608 -11.157 1.00 85.56 303 SER A N 1
ATOM 2397 C CA . SER A 1 303 ? 22.118 1.955 -10.579 1.00 85.56 303 SER A CA 1
ATOM 2398 C C . SER A 1 303 ? 20.843 2.221 -9.780 1.00 85.56 303 SER A C 1
ATOM 2400 O O . SER A 1 303 ? 20.907 2.925 -8.775 1.00 85.56 303 SER A O 1
ATOM 2402 N N . MET A 1 304 ? 19.704 1.684 -10.217 1.00 83.75 304 MET A N 1
ATOM 2403 C CA . MET A 1 304 ? 18.439 1.799 -9.497 1.00 83.75 304 MET A CA 1
ATOM 2404 C C . MET A 1 304 ? 18.436 0.937 -8.230 1.00 83.75 304 MET A C 1
ATOM 2406 O O . MET A 1 304 ? 18.089 1.454 -7.176 1.00 83.75 304 MET A O 1
ATOM 2410 N N . LYS A 1 305 ? 18.944 -0.302 -8.285 1.00 86.38 305 LYS A N 1
ATOM 2411 C CA . LYS A 1 305 ? 19.145 -1.167 -7.106 1.00 86.38 305 LYS A CA 1
ATOM 2412 C C . LYS A 1 305 ? 20.013 -0.514 -6.028 1.00 86.38 305 LYS A C 1
ATOM 2414 O O . LYS A 1 305 ? 19.807 -0.739 -4.853 1.00 86.38 305 LYS A O 1
ATOM 2419 N N . ARG A 1 306 ? 20.972 0.340 -6.392 1.00 85.94 306 ARG A N 1
ATOM 2420 C CA . ARG A 1 306 ? 21.749 1.103 -5.394 1.00 85.94 306 ARG A CA 1
ATOM 2421 C C . ARG A 1 306 ? 20.950 2.223 -4.724 1.00 85.94 306 ARG A C 1
ATOM 2423 O O . ARG A 1 306 ? 21.332 2.674 -3.653 1.00 85.94 306 ARG A O 1
ATOM 2430 N N . ALA A 1 307 ? 19.893 2.709 -5.370 1.00 85.00 307 ALA A N 1
ATOM 2431 C CA . ALA A 1 307 ? 18.988 3.715 -4.817 1.00 85.00 307 ALA A CA 1
ATOM 2432 C C . ALA A 1 307 ? 17.808 3.093 -4.042 1.00 85.00 307 ALA A C 1
ATOM 2434 O O . ALA A 1 307 ? 17.151 3.807 -3.280 1.00 85.00 307 ALA A O 1
ATOM 2435 N N . LEU A 1 308 ? 17.568 1.793 -4.239 1.00 88.69 308 LEU A N 1
ATOM 2436 C CA . LEU A 1 308 ? 16.493 0.970 -3.686 1.00 88.69 308 LEU A CA 1
ATOM 2437 C C . LEU A 1 308 ? 17.117 -0.199 -2.922 1.00 88.69 308 LEU A C 1
ATOM 2439 O O . LEU A 1 308 ? 17.459 -1.210 -3.529 1.00 88.69 308 LEU A O 1
ATOM 2443 N N . ASP A 1 309 ? 17.273 -0.062 -1.606 1.00 91.12 309 ASP A N 1
ATOM 2444 C CA . ASP A 1 309 ? 17.784 -1.159 -0.783 1.00 91.12 309 ASP A CA 1
ATOM 2445 C C . ASP A 1 309 ? 16.850 -1.463 0.385 1.00 91.12 309 ASP A C 1
ATOM 2447 O O . ASP A 1 309 ? 16.845 -0.769 1.404 1.00 91.12 309 ASP A O 1
ATOM 2451 N N . VAL A 1 310 ? 16.069 -2.536 0.240 1.00 95.31 310 VAL A N 1
ATOM 2452 C CA . VAL A 1 310 ? 15.149 -3.011 1.283 1.00 95.31 310 VAL A CA 1
ATOM 2453 C C . VAL A 1 310 ? 15.851 -3.459 2.563 1.00 95.31 310 VAL A C 1
ATOM 2455 O O . VAL A 1 310 ? 15.203 -3.547 3.598 1.00 95.31 310 VAL A O 1
ATOM 2458 N N . ARG A 1 311 ? 17.171 -3.689 2.555 1.00 95.25 311 ARG A N 1
ATOM 2459 C CA . ARG A 1 311 ? 17.938 -3.979 3.784 1.00 95.25 311 ARG A CA 1
ATOM 2460 C C . ARG A 1 311 ? 17.951 -2.815 4.767 1.00 95.25 311 ARG A C 1
ATOM 2462 O O . ARG A 1 311 ? 18.178 -3.015 5.953 1.00 95.25 311 ARG A O 1
ATOM 2469 N N . LEU A 1 312 ? 17.712 -1.601 4.272 1.00 94.31 312 LEU A N 1
ATOM 2470 C CA . LEU A 1 312 ? 17.600 -0.393 5.085 1.00 94.31 312 LEU A CA 1
ATOM 2471 C C . LEU A 1 312 ? 16.176 -0.185 5.622 1.00 94.31 312 LEU A C 1
ATOM 2473 O O . LEU A 1 312 ? 15.909 0.820 6.285 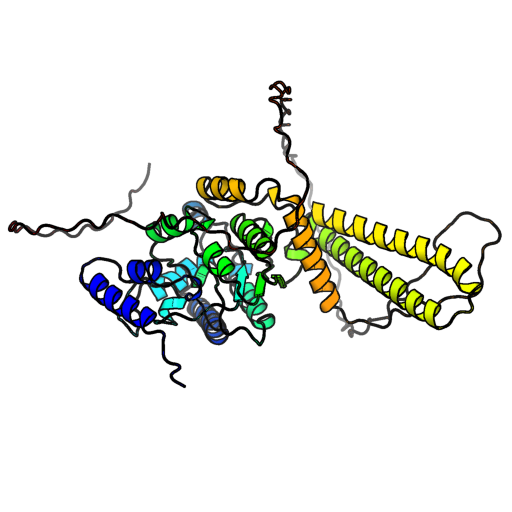1.00 94.31 312 LEU A O 1
ATOM 2477 N N . ALA A 1 313 ? 15.248 -1.094 5.310 1.00 96.31 313 ALA A N 1
ATOM 2478 C CA . ALA A 1 313 ? 13.881 -1.000 5.778 1.00 96.31 313 ALA A CA 1
ATOM 2479 C C . ALA A 1 313 ? 13.797 -1.190 7.294 1.00 96.31 313 ALA A C 1
ATOM 2481 O O . ALA A 1 313 ? 14.504 -2.001 7.889 1.00 96.31 313 ALA A O 1
ATOM 2482 N N . SER A 1 314 ? 12.891 -0.443 7.917 1.00 96.00 314 SER A N 1
ATOM 2483 C CA . SER A 1 314 ? 12.669 -0.487 9.363 1.00 96.00 314 SER A CA 1
ATOM 2484 C C . SER A 1 314 ? 11.184 -0.413 9.710 1.00 96.00 314 SER A C 1
ATOM 2486 O O . SER A 1 314 ? 10.339 -0.013 8.899 1.00 96.00 314 SER A O 1
ATOM 2488 N N . CYS A 1 315 ? 10.855 -0.809 10.935 1.00 95.25 315 CYS A N 1
ATOM 2489 C CA . CYS A 1 315 ? 9.564 -0.570 11.569 1.00 95.25 315 CYS A CA 1
ATOM 2490 C C . CYS A 1 315 ? 9.771 -0.054 12.998 1.00 95.25 315 CYS A C 1
ATOM 2492 O O . CYS A 1 315 ? 10.892 -0.001 13.497 1.00 95.25 315 CYS A O 1
ATOM 2494 N N . SER A 1 316 ? 8.690 0.398 13.631 1.00 91.88 316 SER A N 1
ATOM 2495 C CA . SER A 1 316 ? 8.735 1.032 14.953 1.00 91.88 316 SER A CA 1
ATOM 2496 C C . SER A 1 316 ? 8.974 0.055 16.107 1.00 91.88 316 SER A C 1
ATOM 2498 O O . SER A 1 316 ? 9.490 0.477 17.136 1.00 91.88 316 SER A O 1
ATOM 2500 N N . SER A 1 317 ? 8.595 -1.217 15.956 1.00 94.88 317 SER A N 1
ATOM 2501 C CA . SER A 1 317 ? 8.885 -2.280 16.926 1.00 94.88 317 SER A CA 1
ATOM 2502 C C . SER A 1 317 ? 10.085 -3.093 16.453 1.00 94.88 317 SER A C 1
ATOM 2504 O O . SER A 1 317 ? 10.155 -3.492 15.289 1.00 94.88 317 SER A O 1
ATOM 2506 N N . THR A 1 318 ? 11.028 -3.327 17.364 1.00 96.31 318 THR A N 1
ATOM 2507 C CA . THR A 1 318 ? 12.172 -4.218 17.145 1.00 96.31 318 THR A CA 1
ATOM 2508 C C . THR A 1 318 ? 11.736 -5.677 17.092 1.00 96.31 318 THR A C 1
ATOM 2510 O O . THR A 1 318 ? 12.263 -6.433 16.288 1.00 96.31 318 THR A O 1
ATOM 2513 N N . GLU A 1 319 ? 10.729 -6.058 17.881 1.00 96.38 319 GLU A N 1
ATOM 2514 C CA . GLU A 1 319 ? 10.159 -7.407 17.869 1.00 96.38 319 GLU A CA 1
ATOM 2515 C C . GLU A 1 319 ? 9.513 -7.728 16.518 1.00 96.38 319 GLU A C 1
ATOM 2517 O O . GLU A 1 319 ? 9.790 -8.784 15.947 1.00 96.38 319 GLU A O 1
ATOM 2522 N N . ASP A 1 320 ? 8.716 -6.798 15.977 1.00 96.44 320 ASP A N 1
ATOM 2523 C CA . ASP A 1 320 ? 8.151 -6.920 14.629 1.00 96.44 320 ASP A CA 1
ATOM 2524 C C . ASP A 1 320 ? 9.272 -7.020 13.588 1.00 96.44 320 ASP A C 1
ATOM 2526 O O . ASP A 1 320 ? 9.193 -7.827 12.661 1.00 96.44 320 ASP A O 1
ATOM 2530 N N . ALA A 1 321 ? 10.336 -6.220 13.743 1.00 97.12 321 ALA A N 1
ATOM 2531 C CA . ALA A 1 321 ? 11.449 -6.217 12.803 1.00 97.12 321 ALA A CA 1
ATOM 2532 C C . ALA A 1 321 ? 12.162 -7.568 12.765 1.00 97.12 321 ALA A C 1
ATOM 2534 O O . ALA A 1 321 ? 12.368 -8.120 11.685 1.00 97.12 321 ALA A O 1
ATOM 2535 N N . ASP A 1 322 ? 12.491 -8.114 13.932 1.00 97.69 322 ASP A N 1
ATOM 2536 C CA . ASP A 1 322 ? 13.133 -9.418 14.060 1.00 97.69 322 ASP A CA 1
ATOM 2537 C C . ASP A 1 322 ? 12.232 -10.529 13.516 1.00 97.69 322 ASP A C 1
ATOM 2539 O O . ASP A 1 322 ? 12.701 -11.411 12.793 1.00 97.69 322 ASP A O 1
ATOM 2543 N N . ALA A 1 323 ? 10.931 -10.481 13.827 1.00 97.19 323 ALA A N 1
ATOM 2544 C CA . ALA A 1 323 ? 9.963 -11.444 13.322 1.00 97.19 323 ALA A CA 1
ATOM 2545 C C . ALA A 1 323 ? 9.896 -11.412 11.790 1.00 97.19 323 ALA A C 1
ATOM 2547 O O . ALA A 1 323 ? 10.015 -12.461 11.166 1.00 97.19 323 ALA A O 1
ATOM 2548 N N . ILE A 1 324 ? 9.780 -10.231 11.176 1.00 98.19 324 ILE A N 1
ATOM 2549 C CA . ILE A 1 324 ? 9.733 -10.083 9.715 1.00 98.19 324 ILE A CA 1
ATOM 2550 C C . ILE A 1 324 ? 11.046 -10.530 9.070 1.00 98.19 324 ILE A C 1
ATOM 2552 O O . ILE A 1 324 ? 11.024 -11.293 8.102 1.00 98.19 324 ILE A O 1
ATOM 2556 N N . TRP A 1 325 ? 12.195 -10.094 9.598 1.00 97.88 325 TRP A N 1
ATOM 2557 C CA . TRP A 1 325 ? 13.496 -10.442 9.028 1.00 97.88 325 TRP A CA 1
ATOM 2558 C C . TRP A 1 325 ? 13.764 -11.944 9.055 1.00 97.88 325 TRP A C 1
ATOM 2560 O O . TRP A 1 325 ? 14.371 -12.444 8.114 1.00 97.88 325 TRP A O 1
ATOM 2570 N N . ARG A 1 326 ? 13.257 -12.693 10.042 1.00 97.19 326 ARG A N 1
ATOM 2571 C CA . ARG A 1 326 ? 13.334 -14.166 10.023 1.00 97.19 326 ARG A CA 1
ATOM 2572 C C . ARG A 1 326 ? 12.673 -14.788 8.792 1.00 97.19 326 ARG A C 1
ATOM 2574 O O . ARG A 1 326 ? 13.139 -15.829 8.347 1.00 97.19 326 ARG A O 1
ATOM 2581 N N . PHE A 1 327 ? 11.634 -14.161 8.239 1.00 95.94 327 PHE A N 1
ATOM 2582 C CA . PHE A 1 327 ? 10.940 -14.661 7.047 1.00 95.94 327 PHE A CA 1
ATOM 2583 C C . PHE A 1 327 ? 11.568 -14.180 5.740 1.00 95.94 327 PHE A C 1
ATOM 2585 O O . PHE A 1 327 ? 11.603 -14.930 4.773 1.00 95.94 327 PHE A O 1
ATOM 2592 N N . ILE A 1 328 ? 12.057 -12.937 5.693 1.00 97.31 328 ILE A N 1
ATOM 2593 C CA . ILE A 1 328 ? 12.518 -12.333 4.430 1.00 97.31 328 ILE A CA 1
ATOM 2594 C C . ILE A 1 328 ? 14.045 -12.285 4.277 1.00 97.31 328 ILE A C 1
ATOM 2596 O O . ILE A 1 328 ? 14.543 -11.870 3.225 1.00 97.31 328 ILE A O 1
ATOM 2600 N N . SER A 1 329 ? 14.809 -12.665 5.307 1.00 95.00 329 SER A N 1
ATOM 2601 C CA . SER A 1 329 ? 16.274 -12.725 5.233 1.00 95.00 329 SER A CA 1
ATOM 2602 C C . SER A 1 329 ? 16.716 -13.656 4.101 1.00 95.00 329 SER A C 1
ATOM 2604 O O . SER A 1 329 ? 16.090 -14.674 3.833 1.00 95.00 329 SER A O 1
ATOM 2606 N N . GLY A 1 330 ? 17.771 -13.272 3.382 1.00 96.88 330 GLY A N 1
ATOM 2607 C CA . GLY A 1 330 ? 18.218 -13.960 2.164 1.00 96.88 330 GLY A CA 1
ATOM 2608 C C . GLY A 1 330 ? 17.480 -13.545 0.883 1.00 96.88 330 GLY A C 1
ATOM 2609 O O . GLY A 1 330 ? 18.054 -13.654 -0.195 1.00 96.88 330 GLY A O 1
ATOM 2610 N N . HIS A 1 331 ? 16.286 -12.947 0.976 1.00 97.31 331 HIS A N 1
ATOM 2611 C CA . HIS A 1 331 ? 15.485 -12.548 -0.194 1.00 97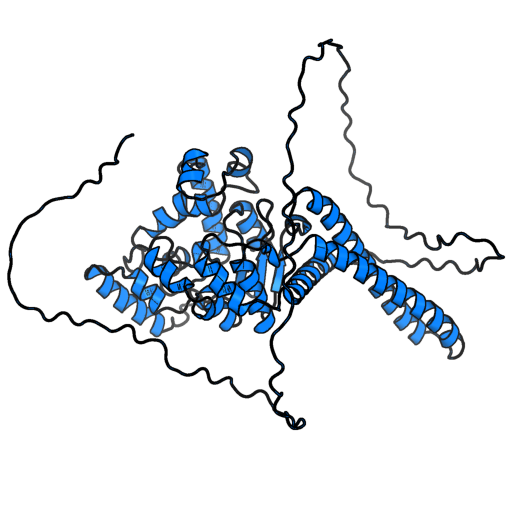.31 331 HIS A CA 1
ATOM 2612 C C . HIS A 1 331 ? 15.584 -11.055 -0.553 1.00 97.31 331 HIS A C 1
ATOM 2614 O O . HIS A 1 331 ? 14.875 -10.570 -1.435 1.00 97.31 331 HIS A O 1
ATOM 2620 N N . ALA A 1 332 ? 16.463 -10.287 0.094 1.00 95.94 332 ALA A N 1
ATOM 2621 C CA . ALA A 1 332 ? 16.540 -8.837 -0.109 1.00 95.94 332 ALA A CA 1
ATOM 2622 C C . ALA A 1 332 ? 16.861 -8.432 -1.565 1.00 95.94 332 ALA A C 1
ATOM 2624 O O . ALA A 1 332 ? 16.214 -7.541 -2.116 1.00 95.94 332 ALA A O 1
ATOM 2625 N N . ASP A 1 333 ? 17.820 -9.094 -2.224 1.00 94.62 333 ASP A N 1
ATOM 2626 C CA . ASP A 1 333 ? 18.181 -8.776 -3.620 1.00 94.62 333 ASP A CA 1
ATOM 2627 C C . ASP A 1 333 ? 17.079 -9.124 -4.613 1.00 94.62 333 ASP A C 1
ATOM 2629 O O . ASP A 1 333 ? 16.872 -8.427 -5.609 1.00 94.62 333 ASP A O 1
ATOM 2633 N N . GLU A 1 334 ? 16.363 -10.197 -4.314 1.00 95.62 334 GLU A N 1
ATOM 2634 C CA . GLU A 1 334 ? 15.199 -10.669 -5.037 1.00 95.62 334 GLU A CA 1
ATOM 2635 C C . GLU A 1 334 ? 14.044 -9.666 -4.963 1.00 95.62 334 GLU A C 1
ATOM 2637 O O . GLU A 1 334 ? 13.442 -9.337 -5.990 1.00 95.62 334 GLU A O 1
ATOM 2642 N N . ILE A 1 335 ? 13.763 -9.142 -3.770 1.00 96.25 335 ILE A N 1
ATOM 2643 C CA . ILE A 1 335 ? 12.738 -8.118 -3.557 1.00 96.25 335 ILE A CA 1
ATOM 2644 C C . ILE A 1 335 ? 13.153 -6.807 -4.239 1.00 96.25 335 ILE A C 1
ATOM 2646 O O . ILE A 1 335 ? 12.363 -6.237 -4.991 1.00 96.25 335 ILE A O 1
ATOM 2650 N N . ASN A 1 336 ? 14.407 -6.367 -4.069 1.00 94.62 336 ASN A N 1
ATOM 2651 C CA . ASN A 1 336 ? 14.945 -5.184 -4.751 1.00 94.62 336 ASN A CA 1
ATOM 2652 C C . ASN A 1 336 ? 14.804 -5.303 -6.278 1.00 94.62 336 ASN A C 1
ATOM 2654 O O . ASN A 1 336 ? 14.380 -4.355 -6.939 1.00 94.62 336 ASN A O 1
ATOM 2658 N N . ALA A 1 337 ? 15.148 -6.463 -6.851 1.00 93.62 337 ALA A N 1
ATOM 2659 C CA . ALA A 1 337 ? 15.017 -6.716 -8.283 1.00 93.62 337 ALA A CA 1
ATOM 2660 C C . ALA A 1 337 ? 13.558 -6.659 -8.754 1.00 93.62 337 ALA A C 1
ATOM 2662 O O . ALA A 1 337 ? 13.287 -6.055 -9.789 1.00 93.62 337 ALA A O 1
ATOM 2663 N N . MET A 1 338 ? 12.634 -7.235 -7.983 1.00 95.81 338 MET A N 1
ATOM 2664 C CA . MET A 1 338 ? 11.206 -7.215 -8.293 1.00 95.81 338 MET A CA 1
ATOM 2665 C C . MET A 1 338 ? 10.643 -5.787 -8.282 1.00 95.81 338 MET A C 1
ATOM 2667 O O . MET A 1 338 ? 10.051 -5.373 -9.275 1.00 95.81 338 MET A O 1
ATOM 2671 N N . ILE A 1 339 ? 10.906 -4.993 -7.238 1.00 95.25 339 ILE A N 1
ATOM 2672 C CA . ILE A 1 339 ? 10.437 -3.596 -7.162 1.00 95.25 339 ILE A CA 1
ATOM 2673 C C . ILE A 1 339 ? 11.016 -2.763 -8.316 1.00 95.25 339 ILE A C 1
ATOM 2675 O O . ILE A 1 339 ? 10.301 -1.988 -8.951 1.00 95.25 339 ILE A O 1
ATOM 2679 N N . CYS A 1 340 ? 12.300 -2.955 -8.628 1.00 93.38 340 CYS A N 1
ATOM 2680 C CA . CYS A 1 340 ? 12.954 -2.322 -9.772 1.00 93.38 340 CYS A CA 1
ATOM 2681 C C . CYS A 1 340 ? 12.239 -2.637 -11.098 1.00 93.38 340 CYS A C 1
ATOM 2683 O O . CYS A 1 340 ? 11.957 -1.726 -11.877 1.00 93.38 340 CYS A O 1
ATOM 2685 N N . GLU A 1 341 ? 11.940 -3.910 -11.360 1.00 93.12 341 GLU A N 1
ATOM 2686 C CA . GLU A 1 341 ? 11.261 -4.313 -12.595 1.00 93.12 341 GLU A CA 1
ATOM 2687 C C . GLU A 1 341 ? 9.836 -3.753 -12.662 1.00 93.12 341 GLU A C 1
ATOM 2689 O O . GLU A 1 341 ? 9.423 -3.264 -13.712 1.00 93.12 341 GLU A O 1
ATOM 2694 N N . LEU A 1 342 ? 9.107 -3.734 -11.540 1.00 95.00 342 LEU A N 1
ATOM 2695 C CA . LEU A 1 342 ? 7.773 -3.132 -11.468 1.00 95.00 342 LEU A CA 1
ATOM 2696 C C . LEU A 1 342 ? 7.789 -1.640 -11.817 1.00 95.00 342 LEU A C 1
ATOM 2698 O O . LEU A 1 342 ? 6.940 -1.192 -12.587 1.00 95.00 342 LEU A O 1
ATOM 2702 N N . ILE A 1 343 ? 8.770 -0.890 -11.304 1.00 93.19 343 ILE A N 1
ATOM 2703 C CA . ILE A 1 343 ? 8.960 0.531 -11.629 1.00 93.19 343 ILE A CA 1
ATOM 2704 C C . ILE A 1 343 ? 9.235 0.716 -13.124 1.00 93.19 343 ILE A C 1
ATOM 2706 O O . ILE A 1 343 ? 8.623 1.567 -13.767 1.00 93.19 343 ILE A O 1
ATOM 2710 N N . ILE A 1 344 ? 10.149 -0.074 -13.697 1.00 90.94 344 ILE A N 1
ATOM 2711 C CA . ILE A 1 344 ? 10.472 0.011 -15.128 1.00 90.94 344 ILE A CA 1
ATOM 2712 C C . ILE A 1 344 ? 9.232 -0.306 -15.972 1.00 90.94 344 ILE A C 1
ATOM 2714 O O . ILE A 1 344 ? 8.942 0.419 -16.923 1.00 90.94 344 ILE A O 1
ATOM 2718 N N . ARG A 1 345 ? 8.484 -1.354 -15.609 1.00 92.50 345 ARG A N 1
ATOM 2719 C CA . ARG A 1 345 ? 7.275 -1.791 -16.315 1.00 92.50 345 ARG A CA 1
ATOM 2720 C C . ARG A 1 345 ? 6.175 -0.728 -16.298 1.00 92.50 345 ARG A C 1
ATOM 2722 O O . ARG A 1 345 ? 5.603 -0.457 -17.350 1.00 92.50 345 ARG A O 1
ATOM 2729 N N . ASP A 1 346 ? 5.908 -0.104 -15.150 1.00 93.38 346 ASP A N 1
ATOM 2730 C CA . ASP A 1 346 ? 4.949 1.010 -15.046 1.00 93.38 346 ASP A CA 1
ATOM 2731 C C . ASP A 1 346 ? 5.369 2.202 -15.927 1.00 93.38 346 ASP A C 1
ATOM 2733 O O . ASP A 1 346 ? 4.565 2.779 -16.654 1.00 93.38 346 ASP A O 1
ATOM 2737 N N . GLN A 1 347 ? 6.655 2.547 -15.953 1.00 92.25 347 GLN A N 1
ATOM 2738 C CA . GLN A 1 347 ? 7.119 3.666 -16.778 1.00 92.25 347 GLN A CA 1
ATOM 2739 C C . GLN A 1 347 ? 7.072 3.377 -18.279 1.00 92.25 347 GLN A C 1
ATOM 2741 O O . GLN A 1 347 ? 6.816 4.282 -19.084 1.00 92.25 347 GLN A O 1
ATOM 2746 N N . LEU A 1 348 ? 7.291 2.118 -18.660 1.00 89.44 348 LEU A N 1
ATOM 2747 C CA . LEU A 1 348 ? 7.116 1.661 -20.032 1.00 89.44 348 LEU A CA 1
ATOM 2748 C C . LEU A 1 348 ? 5.652 1.751 -20.478 1.00 89.44 348 LEU A C 1
ATOM 2750 O O . LEU A 1 348 ? 5.429 2.144 -21.620 1.00 89.44 348 LEU A O 1
ATOM 2754 N N . SER A 1 349 ? 4.682 1.445 -19.607 1.00 89.75 349 SER A N 1
ATOM 2755 C CA . SER A 1 349 ? 3.253 1.481 -19.957 1.00 89.75 349 SER A CA 1
ATOM 2756 C C . SER A 1 349 ? 2.673 2.898 -20.033 1.00 89.75 349 SER A C 1
ATOM 2758 O O . SER A 1 349 ? 1.786 3.147 -20.846 1.00 89.75 349 SER A O 1
ATOM 2760 N N . ARG A 1 350 ? 3.178 3.844 -19.229 1.00 88.00 350 ARG A N 1
ATOM 2761 C CA . ARG A 1 350 ? 2.717 5.249 -19.238 1.00 88.00 350 ARG A CA 1
ATOM 2762 C C . ARG A 1 350 ? 3.208 6.048 -20.430 1.00 88.00 350 ARG A C 1
ATOM 2764 O O . ARG A 1 350 ? 2.562 7.004 -20.849 1.00 88.00 350 ARG A O 1
ATOM 2771 N N . THR A 1 351 ? 4.392 5.719 -20.924 1.00 80.12 351 THR A N 1
ATOM 2772 C CA . THR A 1 351 ? 4.993 6.483 -22.007 1.00 80.12 351 THR A CA 1
ATOM 2773 C C . THR A 1 351 ? 4.488 5.890 -23.323 1.00 80.12 351 THR A C 1
ATOM 2775 O O . THR A 1 351 ? 4.783 4.723 -23.588 1.00 80.12 351 THR A O 1
ATOM 2778 N N . PRO A 1 352 ? 3.773 6.648 -24.176 1.00 75.88 352 PRO A N 1
ATOM 2779 C CA . PRO A 1 352 ? 3.296 6.134 -25.453 1.00 75.88 352 PRO A CA 1
ATOM 2780 C C . PRO A 1 352 ? 4.450 5.524 -26.251 1.00 75.88 352 PRO A C 1
ATOM 2782 O O . PRO A 1 352 ? 5.586 6.027 -26.214 1.00 75.88 352 PRO A O 1
ATOM 2785 N N . SER A 1 353 ? 4.174 4.440 -26.971 1.00 66.81 353 SER A N 1
ATOM 2786 C CA . SER A 1 353 ? 5.054 3.933 -28.018 1.00 66.81 353 SER A CA 1
ATOM 2787 C C . SER A 1 353 ? 5.013 4.918 -29.187 1.00 66.81 353 SER A C 1
ATOM 2789 O O . SER A 1 353 ? 4.356 4.689 -30.199 1.00 66.81 353 SER A O 1
ATOM 2791 N N . GLY A 1 354 ? 5.665 6.072 -29.032 1.00 65.25 354 GLY A N 1
ATOM 2792 C CA . GLY A 1 354 ? 6.019 6.882 -30.190 1.00 65.25 354 GLY A CA 1
ATOM 2793 C C . GLY A 1 354 ? 6.843 6.008 -31.142 1.00 65.25 354 GLY A C 1
ATOM 2794 O O . GLY A 1 354 ? 7.617 5.178 -30.652 1.00 65.25 354 GLY A O 1
ATOM 2795 N N . PRO A 1 355 ? 6.678 6.138 -32.470 1.00 59.41 355 PRO A N 1
ATOM 2796 C CA . PRO A 1 355 ? 7.436 5.335 -33.413 1.00 59.41 355 PRO A CA 1
ATOM 2797 C C . PRO A 1 355 ? 8.921 5.625 -33.198 1.00 59.41 355 PRO A C 1
ATOM 2799 O O . PRO A 1 355 ? 9.411 6.705 -33.530 1.00 59.41 355 PRO A O 1
ATOM 2802 N N . TYR A 1 356 ? 9.649 4.667 -32.627 1.00 57.56 356 TYR A N 1
ATOM 2803 C CA . TYR A 1 356 ? 11.102 4.686 -32.660 1.00 57.56 356 TYR A CA 1
ATOM 2804 C C . TYR A 1 356 ? 11.500 4.383 -34.098 1.00 57.56 356 TYR A C 1
ATOM 2806 O O . TYR A 1 356 ? 11.747 3.239 -34.469 1.00 57.56 356 TYR A O 1
ATOM 2814 N N . LYS A 1 357 ? 11.517 5.416 -34.941 1.00 51.09 357 LYS A N 1
ATOM 2815 C CA . LYS A 1 357 ? 12.034 5.288 -36.294 1.00 51.09 357 LYS A CA 1
ATOM 2816 C C . LYS A 1 357 ? 13.547 5.166 -36.159 1.00 51.09 357 LYS A C 1
ATOM 2818 O O . LYS A 1 357 ? 14.243 6.167 -36.016 1.00 51.09 357 LYS A O 1
ATOM 2823 N N . LEU A 1 358 ? 14.061 3.935 -36.146 1.00 52.84 358 LEU A N 1
ATOM 2824 C CA . LEU A 1 358 ? 15.476 3.714 -36.417 1.00 52.84 358 LEU A CA 1
ATOM 2825 C C . LEU A 1 358 ? 15.706 4.172 -37.860 1.00 52.84 358 LEU A C 1
ATOM 2827 O O . LEU A 1 358 ? 15.464 3.432 -38.810 1.00 52.84 358 LEU A O 1
ATOM 2831 N N . THR A 1 359 ? 16.123 5.421 -38.039 1.00 49.62 359 THR A N 1
ATOM 2832 C CA . THR A 1 359 ? 16.633 5.897 -39.319 1.00 49.62 359 THR A CA 1
ATOM 2833 C C . THR A 1 359 ? 17.965 5.205 -39.551 1.00 49.62 359 THR A C 1
ATOM 2835 O O . THR A 1 359 ? 19.013 5.574 -39.022 1.00 49.62 359 THR A O 1
ATOM 2838 N N . TRP A 1 360 ? 17.896 4.109 -40.300 1.00 45.34 360 TRP A N 1
ATOM 2839 C CA . TRP A 1 360 ? 19.072 3.453 -40.826 1.00 45.34 360 TRP A CA 1
ATOM 2840 C C . TRP A 1 360 ? 19.636 4.350 -41.925 1.00 45.34 360 TRP A C 1
ATOM 2842 O O . TRP A 1 360 ? 18.935 4.648 -42.887 1.00 45.34 360 TRP A O 1
ATOM 2852 N N . TYR A 1 361 ? 20.877 4.803 -41.764 1.00 44.78 361 TYR A N 1
ATOM 2853 C CA . TYR A 1 361 ? 21.624 5.455 -42.833 1.00 44.78 361 TYR A CA 1
ATOM 2854 C C . TYR A 1 361 ? 22.467 4.373 -43.529 1.00 44.78 361 TYR A C 1
ATOM 2856 O O . TYR A 1 361 ? 23.477 3.940 -42.963 1.00 44.78 361 TYR A O 1
ATOM 2864 N N . PRO A 1 362 ? 22.063 3.888 -44.722 1.00 39.00 362 PRO A N 1
ATOM 2865 C CA . PRO A 1 362 ? 22.931 3.069 -45.551 1.00 39.00 362 PRO A CA 1
ATOM 2866 C C . PRO A 1 362 ? 24.093 3.950 -46.002 1.00 39.00 362 PRO A C 1
ATOM 2868 O O . PRO A 1 362 ? 23.890 4.881 -46.776 1.00 39.00 362 PRO A O 1
ATOM 2871 N N . GLY A 1 363 ? 25.305 3.661 -45.542 1.00 41.53 363 GLY A N 1
ATOM 2872 C CA . GLY A 1 363 ? 26.509 4.276 -46.099 1.00 41.53 363 GLY A CA 1
ATOM 2873 C C . GLY A 1 363 ? 27.231 5.202 -45.137 1.00 41.53 363 GLY A C 1
ATOM 2874 O O . GLY A 1 363 ? 27.174 6.416 -45.271 1.00 41.53 363 GLY A O 1
ATOM 2875 N N . GLN A 1 364 ? 27.962 4.601 -44.204 1.00 40.94 364 GLN A N 1
ATOM 2876 C CA . GLN A 1 364 ? 29.231 5.119 -43.690 1.00 40.94 364 GLN A CA 1
ATOM 2877 C C . GLN A 1 364 ? 29.886 3.993 -42.882 1.00 40.94 364 GLN A C 1
ATOM 2879 O O . GLN A 1 364 ? 29.971 4.023 -41.656 1.00 40.94 364 GLN A O 1
ATOM 2884 N N . ASP A 1 365 ? 30.312 2.942 -43.586 1.00 40.81 365 ASP A N 1
ATOM 2885 C CA . ASP A 1 365 ? 31.435 2.165 -43.076 1.00 40.81 365 ASP A CA 1
ATOM 2886 C C . ASP A 1 365 ? 32.669 3.070 -43.209 1.00 40.81 365 ASP A C 1
ATOM 2888 O O . ASP A 1 365 ? 32.994 3.575 -44.285 1.00 40.81 365 ASP A O 1
ATOM 2892 N N . ALA A 1 366 ? 33.265 3.361 -42.057 1.00 40.09 366 ALA A N 1
ATOM 2893 C CA . ALA A 1 366 ? 34.428 4.206 -41.895 1.00 40.09 366 ALA A CA 1
ATOM 2894 C C . ALA A 1 366 ? 35.625 3.655 -42.681 1.00 40.09 366 ALA A C 1
ATOM 2896 O O . ALA A 1 366 ? 36.017 2.501 -42.508 1.00 40.09 366 ALA A O 1
ATOM 2897 N N . ILE A 1 367 ? 36.255 4.528 -43.465 1.00 40.19 367 ILE A N 1
ATOM 2898 C CA . ILE A 1 367 ? 37.704 4.487 -43.632 1.00 40.19 367 ILE A CA 1
ATOM 2899 C C . ILE A 1 367 ? 38.271 5.002 -42.301 1.00 40.19 367 ILE A C 1
ATOM 2901 O O . ILE A 1 367 ? 37.996 6.132 -41.913 1.00 40.19 367 ILE A O 1
ATOM 2905 N N . GLU A 1 368 ? 38.928 4.095 -41.581 1.00 44.31 368 GLU A N 1
ATOM 2906 C CA . GLU A 1 368 ? 39.898 4.264 -40.488 1.00 44.31 368 GLU A CA 1
ATOM 2907 C C . GLU A 1 368 ? 39.900 5.582 -39.686 1.00 44.31 368 GLU A C 1
ATOM 2909 O O . GLU A 1 368 ? 40.268 6.645 -40.176 1.00 44.31 368 GLU A O 1
ATOM 2914 N N . GLY A 1 369 ? 39.622 5.480 -38.383 1.00 37.94 369 GLY A N 1
ATOM 2915 C CA . GLY A 1 369 ? 39.937 6.536 -37.419 1.00 37.94 369 GLY A CA 1
ATOM 2916 C C . GLY A 1 369 ? 39.044 6.486 -36.188 1.00 37.94 369 GLY A C 1
ATOM 2917 O O . GLY A 1 369 ? 37.830 6.634 -36.278 1.00 37.94 369 GLY A O 1
ATOM 2918 N N . GLU A 1 370 ? 39.645 6.237 -35.031 1.00 45.31 370 GLU A N 1
ATOM 2919 C CA . GLU A 1 370 ? 39.005 6.178 -33.719 1.00 45.31 370 GLU A CA 1
ATOM 2920 C C . GLU A 1 370 ? 38.087 7.384 -33.458 1.00 45.31 370 GLU A C 1
ATOM 2922 O O . GLU A 1 370 ? 38.577 8.493 -33.346 1.00 45.31 370 GLU A O 1
ATOM 2927 N N . HIS A 1 371 ? 36.770 7.169 -33.350 1.00 41.03 371 HIS A N 1
ATOM 2928 C CA . HIS A 1 371 ? 35.821 7.890 -32.480 1.00 41.03 371 HIS A CA 1
ATOM 2929 C C . HIS A 1 371 ? 34.411 7.308 -32.703 1.00 41.03 371 HIS A C 1
ATOM 2931 O O . HIS A 1 371 ? 33.641 7.749 -33.552 1.00 41.03 371 HIS A O 1
ATOM 2937 N N . ALA A 1 372 ? 34.040 6.280 -31.935 1.00 36.66 372 ALA A N 1
ATOM 2938 C CA . ALA A 1 372 ? 32.716 5.667 -32.029 1.00 36.66 372 ALA A CA 1
ATOM 2939 C C . ALA A 1 372 ? 31.669 6.446 -31.208 1.00 36.66 372 ALA A C 1
ATOM 2941 O O . ALA A 1 372 ? 31.359 6.088 -30.073 1.00 36.66 372 ALA A O 1
ATOM 2942 N N . SER A 1 373 ? 31.082 7.474 -31.825 1.00 46.25 373 SER A N 1
ATOM 2943 C CA . SER A 1 373 ? 29.725 7.956 -31.536 1.00 46.25 373 SER A CA 1
ATOM 2944 C C . SER A 1 373 ? 28.881 7.760 -32.796 1.00 46.25 373 SER A C 1
ATOM 2946 O O . SER A 1 373 ? 28.681 8.685 -33.575 1.00 46.25 373 SER A O 1
ATOM 2948 N N . LEU A 1 374 ? 28.426 6.530 -33.026 1.00 40.47 374 LEU A N 1
ATOM 2949 C CA . LEU A 1 374 ? 27.501 6.197 -34.110 1.00 40.47 374 LEU A CA 1
ATOM 2950 C C . LEU A 1 374 ? 26.111 5.992 -33.498 1.00 40.47 374 LEU A C 1
ATOM 2952 O O . LEU A 1 374 ? 25.998 5.254 -32.519 1.00 40.47 374 LEU A O 1
ATOM 2956 N N . PHE A 1 375 ? 25.109 6.640 -34.102 1.00 40.06 375 PHE A N 1
ATOM 2957 C CA . PHE A 1 375 ? 23.696 6.836 -33.720 1.00 40.06 375 PHE A CA 1
ATOM 2958 C C . PHE A 1 375 ? 23.384 8.154 -32.986 1.00 40.06 375 PHE A C 1
ATOM 2960 O O . PHE A 1 375 ? 23.660 8.297 -31.796 1.00 40.06 375 PHE A O 1
ATOM 2967 N N . SER A 1 376 ? 22.695 9.066 -33.683 1.00 37.38 376 SER A N 1
ATOM 2968 C CA . SER A 1 376 ? 21.750 10.000 -33.067 1.00 37.38 376 SER A CA 1
ATOM 2969 C C . SER A 1 376 ? 20.384 9.312 -32.983 1.00 37.38 376 SER A C 1
ATOM 2971 O O . SER A 1 376 ? 19.908 8.717 -33.947 1.00 37.38 376 SER A O 1
ATOM 2973 N N . VAL A 1 377 ? 19.766 9.337 -31.804 1.00 38.12 377 VAL A N 1
ATOM 2974 C CA . VAL A 1 377 ? 18.334 9.056 -31.662 1.00 38.12 377 VAL A CA 1
ATOM 2975 C C . VAL A 1 377 ? 17.664 10.419 -31.707 1.00 38.12 377 VAL A C 1
ATOM 2977 O O . VAL A 1 377 ? 17.814 11.194 -30.765 1.00 38.12 377 VAL A O 1
ATOM 2980 N N . GLU A 1 378 ? 16.977 10.740 -32.798 1.00 38.44 378 GLU A N 1
ATOM 2981 C CA . GLU A 1 378 ? 16.112 11.918 -32.824 1.00 38.44 378 GLU A CA 1
ATOM 2982 C C . GLU A 1 378 ? 14.846 11.578 -32.035 1.00 38.44 378 GLU A C 1
ATOM 2984 O O . GLU A 1 378 ? 13.946 10.889 -32.514 1.00 38.44 378 GLU A O 1
ATOM 2989 N N . ALA A 1 379 ? 14.803 12.002 -30.771 1.00 40.28 379 ALA A N 1
ATOM 2990 C CA . ALA A 1 379 ? 13.536 12.107 -30.067 1.00 40.28 379 ALA A CA 1
ATOM 2991 C C . ALA A 1 379 ? 12.710 13.175 -30.794 1.00 40.28 379 ALA A C 1
ATOM 2993 O O . ALA A 1 379 ? 13.202 14.285 -30.988 1.00 40.28 379 ALA A O 1
ATOM 2994 N N . GLY A 1 380 ? 11.489 12.835 -31.217 1.00 35.94 380 GLY A N 1
ATOM 2995 C CA . GLY A 1 380 ? 10.576 13.810 -31.812 1.00 35.94 380 GLY A CA 1
ATOM 2996 C C . GLY A 1 380 ? 10.461 15.045 -30.916 1.00 35.94 380 GLY A C 1
ATOM 2997 O O . GLY A 1 380 ? 10.318 14.915 -29.699 1.00 35.94 380 GLY A O 1
ATOM 2998 N N . ASP A 1 381 ? 10.592 16.223 -31.517 1.00 35.72 381 ASP A N 1
ATOM 2999 C CA . ASP A 1 381 ? 10.607 17.508 -30.827 1.00 35.72 381 ASP A CA 1
ATOM 3000 C C . ASP A 1 381 ? 9.239 17.781 -30.175 1.00 35.72 381 ASP A C 1
ATOM 3002 O O . ASP A 1 381 ? 8.259 18.106 -30.844 1.00 35.72 381 ASP A O 1
ATOM 3006 N N . TYR A 1 382 ? 9.159 17.598 -28.855 1.00 45.03 382 TYR A N 1
ATOM 3007 C CA . TYR A 1 382 ? 8.014 17.988 -28.029 1.00 45.03 382 TYR A CA 1
ATOM 3008 C C . TYR A 1 382 ? 8.347 19.294 -27.303 1.00 45.03 382 TYR A C 1
ATOM 3010 O O . TYR A 1 382 ? 8.510 19.325 -26.083 1.00 45.03 382 TYR A O 1
ATOM 3018 N N . SER A 1 383 ? 8.468 20.384 -28.058 1.00 35.28 383 SER A N 1
ATOM 3019 C CA . SER A 1 383 ? 8.604 21.730 -27.507 1.00 35.28 383 SER A CA 1
ATOM 3020 C C . SER A 1 383 ? 7.610 22.700 -28.151 1.00 35.28 383 SER A C 1
ATOM 3022 O O . SER A 1 383 ? 7.963 23.545 -28.960 1.00 35.28 383 SER A O 1
ATOM 3024 N N . GLN A 1 384 ? 6.337 22.618 -27.751 1.00 32.34 384 GLN A N 1
ATOM 3025 C CA . GLN A 1 384 ? 5.441 23.780 -27.804 1.00 32.34 384 GLN A CA 1
ATOM 3026 C C . GLN A 1 384 ? 4.624 23.880 -26.514 1.00 32.34 384 GLN A C 1
ATOM 3028 O O . GLN A 1 384 ? 3.542 23.317 -26.378 1.00 32.34 384 GLN A O 1
ATOM 3033 N N . VAL A 1 385 ? 5.174 24.629 -25.558 1.00 34.53 385 VAL A N 1
ATOM 3034 C CA . VAL A 1 385 ? 4.425 25.303 -24.492 1.00 34.53 385 VAL A CA 1
ATOM 3035 C C . VAL A 1 385 ? 4.662 26.800 -24.718 1.00 34.53 385 VAL A C 1
ATOM 3037 O O . VAL A 1 385 ? 5.819 27.187 -24.886 1.00 34.53 385 VAL A O 1
ATOM 3040 N N . PRO A 1 386 ? 3.624 27.650 -24.784 1.00 38.00 386 PRO A N 1
ATOM 3041 C CA . PRO A 1 386 ? 3.813 29.059 -25.100 1.00 38.00 386 PRO A CA 1
ATOM 3042 C C . PRO A 1 386 ? 4.432 29.808 -23.909 1.00 38.00 386 PRO A C 1
ATOM 3044 O O . PRO A 1 386 ? 3.850 29.876 -22.826 1.00 38.00 386 PRO A O 1
ATOM 3047 N N . GLU A 1 387 ? 5.620 30.382 -24.121 1.00 33.75 387 GLU A N 1
ATOM 3048 C CA . GLU A 1 387 ? 6.284 31.293 -23.185 1.00 33.75 387 GLU A CA 1
ATOM 3049 C C . GLU A 1 387 ? 5.564 32.651 -23.148 1.00 33.75 387 GLU A C 1
ATOM 3051 O O . GLU A 1 387 ? 5.637 33.451 -24.083 1.00 33.75 387 GLU A O 1
ATOM 3056 N N . GLY A 1 388 ? 4.886 32.926 -22.033 1.00 38.94 388 GLY A N 1
ATOM 3057 C CA . GLY A 1 388 ? 4.418 34.259 -21.660 1.00 38.94 388 GLY A CA 1
ATOM 3058 C C . GLY A 1 388 ? 5.537 35.058 -20.988 1.00 38.94 388 GLY A C 1
ATOM 3059 O O . GLY A 1 388 ? 6.061 34.667 -19.947 1.00 38.94 388 GLY A O 1
ATOM 3060 N N . GLN A 1 389 ? 5.901 36.178 -21.608 1.00 38.44 389 GLN A N 1
ATOM 3061 C CA . GLN A 1 389 ? 6.946 37.109 -21.189 1.00 38.44 389 GLN A CA 1
ATOM 3062 C C . GLN A 1 389 ? 6.565 37.909 -19.932 1.00 38.44 389 GLN A C 1
ATOM 3064 O O . GLN A 1 389 ? 5.440 38.382 -19.799 1.00 38.44 389 GLN A O 1
ATOM 3069 N N . GLY A 1 390 ? 7.550 38.161 -19.064 1.00 34.78 390 GLY A N 1
ATOM 3070 C CA . GLY A 1 390 ? 7.450 39.148 -17.987 1.00 34.78 390 GLY A CA 1
ATOM 3071 C C . GLY A 1 390 ? 8.714 39.209 -17.130 1.00 34.78 390 GLY A C 1
ATOM 3072 O O . GLY A 1 390 ? 8.810 38.529 -16.114 1.00 34.78 390 GLY A O 1
ATOM 3073 N N . LYS A 1 391 ? 9.700 40.018 -17.536 1.00 40.69 391 LYS A N 1
ATOM 3074 C CA . LYS A 1 391 ? 10.839 40.405 -16.680 1.00 40.69 391 LYS A CA 1
ATOM 3075 C C . LYS A 1 391 ? 10.434 41.575 -15.780 1.00 40.69 391 LYS A C 1
ATOM 3077 O O . LYS A 1 391 ? 9.775 42.486 -16.277 1.00 40.69 391 LYS A O 1
ATOM 3082 N N . PRO A 1 392 ? 10.957 41.638 -14.545 1.00 44.66 392 PRO A N 1
ATOM 3083 C CA . PRO A 1 392 ? 11.235 42.926 -13.933 1.00 44.66 392 PRO A CA 1
ATOM 3084 C C . PRO A 1 392 ? 12.684 43.073 -13.450 1.00 44.66 392 PRO A C 1
ATOM 3086 O O . PRO A 1 392 ? 13.477 42.131 -13.386 1.00 44.66 392 PRO A O 1
ATOM 3089 N N . ASP A 1 393 ? 12.987 44.338 -13.194 1.00 34.72 393 ASP A N 1
ATOM 3090 C CA . ASP A 1 393 ? 14.276 45.006 -13.170 1.00 34.72 393 ASP A CA 1
ATOM 3091 C C . ASP A 1 393 ? 15.251 44.661 -12.039 1.00 34.72 393 ASP A C 1
ATOM 3093 O O . ASP A 1 393 ? 14.907 44.231 -10.940 1.00 34.72 393 ASP A O 1
ATOM 3097 N N . LYS A 1 394 ? 16.520 44.955 -12.342 1.00 42.19 394 LYS A N 1
ATOM 3098 C CA . LYS A 1 394 ? 17.665 44.985 -11.428 1.00 42.19 394 LYS A CA 1
ATOM 3099 C C . LYS A 1 394 ? 17.699 46.287 -10.618 1.00 42.19 394 LYS A C 1
ATOM 3101 O O . LYS A 1 394 ? 17.793 47.351 -11.215 1.00 42.19 394 LYS A O 1
ATOM 3106 N N . GLN A 1 395 ? 17.813 46.177 -9.295 1.00 35.66 395 GLN A N 1
ATOM 3107 C CA . GLN A 1 395 ? 18.488 47.079 -8.333 1.00 35.66 395 GLN A CA 1
ATOM 3108 C C . GLN A 1 395 ? 18.386 46.373 -6.955 1.00 35.66 395 GLN A C 1
ATOM 3110 O O . GLN A 1 395 ? 17.406 45.689 -6.713 1.00 35.66 395 GLN A O 1
ATOM 3115 N N . ALA A 1 396 ? 19.320 46.378 -6.002 1.00 33.78 396 ALA A N 1
ATOM 3116 C CA . ALA A 1 396 ? 20.492 47.191 -5.731 1.00 33.78 396 ALA A CA 1
ATOM 3117 C C . ALA A 1 396 ? 21.537 46.375 -4.929 1.00 33.78 396 ALA A C 1
ATOM 3119 O O . ALA A 1 396 ? 21.245 45.326 -4.356 1.00 33.78 396 ALA A O 1
ATOM 3120 N N . LYS A 1 397 ? 22.774 46.883 -4.904 1.00 37.19 397 LYS A N 1
ATOM 3121 C CA . LYS A 1 397 ? 23.913 46.374 -4.127 1.00 37.19 397 LYS A CA 1
ATOM 3122 C C . LYS A 1 397 ? 23.761 46.729 -2.642 1.00 37.19 397 LYS A C 1
ATOM 3124 O O . LYS A 1 397 ? 23.472 47.878 -2.326 1.00 37.19 397 LYS A O 1
ATOM 3129 N N . GLY A 1 398 ? 24.079 45.788 -1.753 1.00 31.88 398 GLY A N 1
ATOM 3130 C CA . GLY A 1 398 ? 24.274 46.029 -0.322 1.00 31.88 398 GLY A CA 1
ATOM 3131 C C . GLY A 1 398 ? 25.415 45.168 0.221 1.00 31.88 398 GLY A C 1
ATOM 3132 O O . GLY A 1 398 ? 25.332 43.944 0.202 1.00 31.88 398 GLY A O 1
ATOM 3133 N N . ASN A 1 399 ? 26.493 45.825 0.652 1.00 38.28 399 ASN A N 1
ATOM 3134 C CA . ASN A 1 399 ? 27.660 45.247 1.323 1.00 38.28 399 ASN A CA 1
ATOM 3135 C C . ASN A 1 399 ? 27.289 44.674 2.699 1.00 38.28 399 ASN A C 1
ATOM 3137 O O . ASN A 1 399 ? 26.630 45.369 3.465 1.00 38.28 399 ASN A O 1
ATOM 3141 N N . LEU A 1 400 ? 27.824 43.502 3.062 1.00 34.19 400 LEU A N 1
ATOM 3142 C CA . LEU A 1 400 ? 27.957 43.057 4.456 1.00 34.19 400 LEU A CA 1
ATOM 3143 C C . LEU A 1 400 ? 29.186 42.142 4.617 1.00 34.19 400 LEU A C 1
ATOM 3145 O O . LEU A 1 400 ? 29.463 41.282 3.783 1.00 34.19 400 LEU A O 1
ATOM 3149 N N . GLN A 1 401 ? 29.950 42.415 5.676 1.00 35.09 401 GLN A N 1
ATOM 3150 C CA . GLN A 1 401 ? 31.250 41.831 6.027 1.00 35.09 401 GLN A CA 1
ATOM 3151 C C . GLN A 1 401 ? 31.153 40.372 6.523 1.00 35.09 401 GLN A C 1
ATOM 3153 O O . GLN A 1 401 ? 30.115 39.989 7.063 1.00 35.09 401 GLN A O 1
ATOM 3158 N N . PRO A 1 402 ? 32.233 39.562 6.440 1.00 39.41 402 PRO A N 1
ATOM 3159 C CA . PRO A 1 402 ? 32.238 38.198 6.955 1.00 39.41 402 PRO A CA 1
ATOM 3160 C C . PRO A 1 402 ? 32.796 38.120 8.386 1.00 39.41 402 PRO A C 1
ATOM 3162 O O . PRO A 1 402 ? 33.919 38.543 8.660 1.00 39.41 402 PRO A O 1
ATOM 3165 N N . GLY A 1 403 ? 32.047 37.487 9.291 1.00 33.91 403 GLY A N 1
ATOM 3166 C CA . GLY A 1 403 ? 32.502 37.161 10.643 1.00 33.91 403 GLY A CA 1
ATOM 3167 C C . GLY A 1 403 ? 32.084 35.754 11.081 1.00 33.91 403 GLY A C 1
ATOM 3168 O O . GLY A 1 403 ? 30.964 35.609 11.538 1.00 33.91 403 GLY A O 1
ATOM 3169 N N . LYS A 1 404 ? 33.019 34.787 10.940 1.00 33.03 404 LYS A N 1
ATOM 3170 C CA . LYS A 1 404 ? 33.341 33.572 11.757 1.00 33.03 404 LYS A CA 1
ATOM 3171 C C . LYS A 1 404 ? 32.207 32.651 12.310 1.00 33.03 404 LYS A C 1
ATOM 3173 O O . LYS A 1 404 ? 31.075 33.077 12.449 1.00 33.03 404 LYS A O 1
ATOM 3178 N N . PRO A 1 405 ? 32.506 31.431 12.825 1.00 37.50 405 PRO A N 1
ATOM 3179 C CA . PRO A 1 405 ? 33.602 30.491 12.560 1.00 37.50 405 PRO A CA 1
ATOM 3180 C C . PRO A 1 405 ? 33.105 29.092 12.108 1.00 37.50 405 PRO A C 1
ATOM 3182 O O . PRO A 1 405 ? 31.938 28.730 12.223 1.00 37.50 405 PRO A O 1
ATOM 3185 N N . ALA A 1 406 ? 34.042 28.279 11.619 1.00 32.50 406 ALA A N 1
ATOM 3186 C CA . ALA A 1 406 ? 33.826 26.892 11.220 1.00 32.50 406 ALA A CA 1
ATOM 3187 C C . ALA A 1 406 ? 33.531 25.968 12.418 1.00 32.50 406 ALA A C 1
ATOM 3189 O O . ALA A 1 406 ? 34.340 25.853 13.340 1.00 32.50 406 ALA A O 1
ATOM 3190 N N . VAL A 1 407 ? 32.412 25.242 12.355 1.00 28.84 407 VAL A N 1
ATOM 3191 C CA . VAL A 1 407 ? 32.123 24.091 13.221 1.00 28.84 407 VAL A CA 1
ATOM 3192 C C . VAL A 1 407 ? 32.725 22.845 12.570 1.00 28.84 407 VAL A C 1
ATOM 3194 O O . VAL A 1 407 ? 32.254 22.374 11.537 1.00 28.84 407 VAL A O 1
ATOM 3197 N N . LYS A 1 408 ? 33.799 22.314 13.165 1.00 29.23 408 LYS A N 1
ATOM 3198 C CA . LYS A 1 408 ? 34.355 21.000 12.817 1.00 29.23 408 LYS A CA 1
ATOM 3199 C C . LYS A 1 408 ? 33.426 19.913 13.361 1.00 29.23 408 LYS A C 1
ATOM 3201 O O . LYS A 1 408 ? 33.414 19.659 14.561 1.00 29.23 408 LYS A O 1
ATOM 3206 N N . VAL A 1 409 ? 32.679 19.252 12.481 1.00 28.50 409 VAL A N 1
ATOM 3207 C CA . VAL A 1 409 ? 31.974 18.005 12.807 1.00 28.50 409 VAL A CA 1
ATOM 3208 C C . VAL A 1 409 ? 32.955 16.850 12.615 1.00 28.50 409 VAL A C 1
ATOM 3210 O O . VAL A 1 409 ? 33.372 16.547 11.498 1.00 28.50 409 VAL A O 1
ATOM 3213 N N . ALA A 1 410 ? 33.367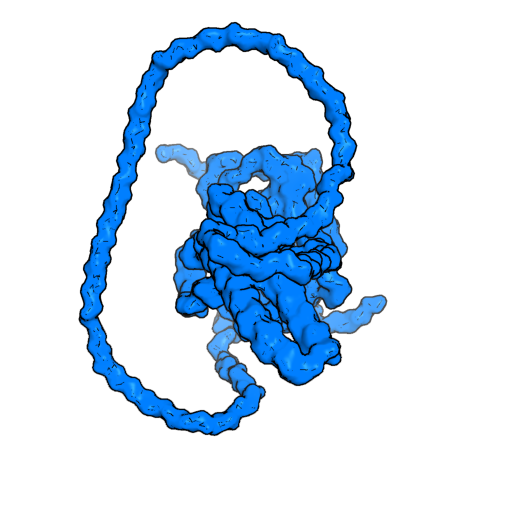 16.236 13.722 1.00 26.55 410 ALA A N 1
ATOM 3214 C CA . ALA A 1 410 ? 34.196 15.040 13.722 1.00 26.55 410 ALA A CA 1
ATOM 3215 C C . ALA A 1 410 ? 33.343 13.817 13.350 1.00 26.55 410 ALA A C 1
ATOM 3217 O O . ALA A 1 410 ? 32.476 13.399 14.115 1.00 26.55 410 ALA A O 1
ATOM 3218 N N . PHE A 1 411 ? 33.606 13.220 12.188 1.00 25.33 411 PHE A N 1
ATOM 3219 C CA . PHE A 1 411 ? 33.117 11.882 11.861 1.00 25.33 411 PHE A CA 1
ATOM 3220 C C . PHE A 1 411 ? 33.962 10.848 12.617 1.00 25.33 411 PHE A C 1
ATOM 3222 O O . PHE A 1 411 ? 35.137 10.642 12.305 1.00 25.33 411 PHE A O 1
ATOM 3229 N N . ARG A 1 412 ? 33.371 10.185 13.618 1.00 27.09 412 ARG A N 1
ATOM 3230 C CA . ARG A 1 412 ? 33.930 8.948 14.180 1.00 27.09 412 ARG A CA 1
ATOM 3231 C C . ARG A 1 412 ? 33.756 7.831 13.148 1.00 27.09 412 ARG A C 1
ATOM 3233 O O . ARG A 1 412 ? 32.637 7.413 12.871 1.00 27.09 412 ARG A O 1
ATOM 3240 N N . ARG A 1 413 ? 34.877 7.356 12.599 1.00 27.08 413 ARG A N 1
ATOM 3241 C CA . ARG A 1 413 ? 34.986 6.049 11.935 1.00 27.08 413 ARG A CA 1
ATOM 3242 C C . ARG A 1 413 ? 34.587 4.966 12.940 1.00 27.08 413 ARG A C 1
ATOM 3244 O O . ARG A 1 413 ? 35.260 4.823 13.959 1.00 27.08 413 ARG A O 1
ATOM 3251 N N . PHE A 1 414 ? 33.538 4.205 12.646 1.00 27.98 414 PHE A N 1
ATOM 3252 C CA . PHE A 1 414 ? 33.407 2.864 13.205 1.00 27.98 414 PHE A CA 1
ATOM 3253 C C . PHE A 1 414 ? 34.454 1.985 12.516 1.00 27.98 414 PHE A C 1
ATOM 3255 O O . PHE A 1 414 ? 34.531 1.949 11.291 1.00 27.98 414 PHE A O 1
ATOM 3262 N N . GLN A 1 415 ? 35.331 1.385 13.317 1.00 30.36 415 GLN A N 1
ATOM 3263 C CA . GLN A 1 415 ? 36.255 0.354 12.870 1.00 30.36 415 GLN A CA 1
ATOM 3264 C C . GLN A 1 415 ? 35.479 -0.954 12.747 1.00 30.36 415 GLN A C 1
ATOM 3266 O O . GLN A 1 415 ? 34.889 -1.415 13.726 1.00 30.36 415 GLN A O 1
ATOM 3271 N N . ASP A 1 416 ? 35.517 -1.537 11.554 1.00 29.78 416 ASP A N 1
ATOM 3272 C CA . ASP A 1 416 ? 35.120 -2.915 11.304 1.00 29.78 416 ASP A CA 1
ATOM 3273 C C . ASP A 1 416 ? 35.983 -3.846 12.164 1.00 29.78 416 ASP A C 1
ATOM 3275 O O . ASP A 1 416 ? 37.202 -3.936 11.992 1.00 29.78 416 ASP A O 1
ATOM 3279 N N . LYS A 1 417 ? 35.354 -4.543 13.114 1.00 29.47 417 LYS A N 1
ATOM 3280 C CA . LYS A 1 417 ? 35.943 -5.743 13.704 1.00 29.47 417 LYS A CA 1
ATOM 3281 C C . LYS A 1 417 ? 35.661 -6.899 12.755 1.00 29.47 417 LYS A C 1
ATOM 3283 O O . LYS A 1 417 ? 34.527 -7.350 12.639 1.00 29.47 417 LYS A O 1
ATOM 3288 N N . ALA A 1 418 ? 36.716 -7.353 12.089 1.00 30.02 418 ALA A N 1
ATOM 3289 C CA . ALA A 1 418 ? 36.745 -8.616 11.377 1.00 30.02 418 ALA A CA 1
ATOM 3290 C C . ALA A 1 418 ? 36.389 -9.758 12.343 1.00 30.02 418 ALA A C 1
ATOM 3292 O O . ALA A 1 418 ? 37.069 -9.957 13.350 1.00 30.02 418 ALA A O 1
ATOM 3293 N N . LEU A 1 419 ? 35.318 -10.487 12.034 1.00 30.77 419 LEU A N 1
ATOM 3294 C CA . LEU A 1 419 ? 35.034 -11.793 12.614 1.00 30.77 419 LEU A CA 1
ATOM 3295 C C . LEU A 1 419 ? 35.718 -12.844 11.736 1.00 30.77 419 LEU A C 1
ATOM 3297 O O . LEU A 1 419 ? 35.501 -12.906 10.527 1.00 30.77 419 LEU A O 1
ATOM 3301 N N . THR A 1 420 ? 36.598 -13.621 12.354 1.00 33.69 420 THR A N 1
ATOM 3302 C CA . THR A 1 420 ? 37.268 -14.787 11.775 1.00 33.69 420 THR A CA 1
ATOM 3303 C C . THR A 1 420 ? 36.279 -15.943 11.601 1.00 33.69 420 THR A C 1
ATOM 3305 O O . THR A 1 420 ? 35.500 -16.185 12.524 1.00 33.69 420 THR A O 1
ATOM 3308 N N . PRO A 1 421 ? 36.322 -16.699 10.489 1.00 33.31 421 PRO A N 1
ATOM 3309 C CA . PRO A 1 421 ? 35.492 -17.879 10.315 1.00 33.31 421 PRO A CA 1
ATOM 3310 C C . PRO A 1 421 ? 36.204 -19.113 10.883 1.00 33.31 421 PRO A C 1
ATOM 3312 O O . PRO A 1 421 ? 37.211 -19.568 10.344 1.00 33.31 421 PRO A O 1
ATOM 3315 N N . GLN A 1 422 ? 35.663 -19.666 11.959 1.00 32.31 422 GLN A N 1
ATOM 3316 C CA . GLN A 1 422 ? 35.848 -21.067 12.319 1.00 32.31 422 GLN A CA 1
ATOM 3317 C C . GLN A 1 422 ? 34.506 -21.570 12.820 1.00 32.31 422 GLN A C 1
ATOM 3319 O O . GLN A 1 422 ? 34.086 -21.169 13.896 1.00 32.31 422 GLN A O 1
ATOM 3324 N N . GLU A 1 423 ? 33.849 -22.418 12.035 1.00 32.00 423 GLU A N 1
ATOM 3325 C CA . GLU A 1 423 ? 33.035 -23.500 12.577 1.00 32.00 423 GLU A CA 1
ATOM 3326 C C . GLU A 1 423 ? 32.799 -24.569 11.508 1.00 32.00 423 GLU A C 1
ATOM 3328 O O . GLU A 1 423 ? 32.877 -24.321 10.303 1.00 32.00 423 GLU A O 1
ATOM 3333 N N . GLU A 1 424 ? 32.672 -25.788 12.009 1.00 31.08 424 GLU A N 1
ATOM 3334 C CA . GLU A 1 424 ? 32.976 -27.052 11.360 1.00 31.08 424 GLU A CA 1
ATOM 3335 C C . GLU A 1 424 ? 31.944 -27.475 10.309 1.00 31.08 424 GLU A C 1
ATOM 3337 O O . GLU A 1 424 ? 30.734 -27.312 10.459 1.00 31.08 424 GLU A O 1
ATOM 3342 N N . LEU A 1 425 ? 32.460 -28.099 9.250 1.00 32.34 425 LEU A N 1
ATOM 3343 C CA . LEU A 1 425 ? 31.690 -28.863 8.277 1.00 32.34 425 LEU A CA 1
ATOM 3344 C C . LEU A 1 425 ? 31.136 -30.129 8.946 1.00 32.34 425 LEU A C 1
ATOM 3346 O O . LEU A 1 425 ? 31.893 -31.052 9.245 1.00 32.34 425 LEU A O 1
ATOM 3350 N N . LEU A 1 426 ? 29.815 -30.199 9.109 1.00 33.06 426 LEU A N 1
ATOM 3351 C CA . LEU A 1 426 ? 29.093 -31.465 9.256 1.00 33.06 426 LEU A CA 1
ATOM 3352 C C . LEU A 1 426 ? 28.558 -31.916 7.884 1.00 33.06 426 LEU A C 1
ATOM 3354 O O . LEU A 1 426 ? 28.188 -31.073 7.063 1.00 33.06 426 LEU A O 1
ATOM 3358 N N . PRO A 1 427 ? 28.555 -33.231 7.597 1.00 30.67 427 PRO A N 1
ATOM 3359 C CA . PRO A 1 427 ? 28.358 -33.750 6.251 1.00 30.67 427 PRO A CA 1
ATOM 3360 C C . PRO A 1 427 ? 26.902 -33.630 5.794 1.00 30.67 427 PRO A C 1
ATOM 3362 O O . PRO A 1 427 ? 25.970 -34.029 6.491 1.00 30.67 427 PRO A O 1
ATOM 3365 N N . MET A 1 428 ? 26.735 -33.102 4.582 1.00 28.19 428 MET A N 1
ATOM 3366 C CA . MET A 1 428 ? 25.473 -33.085 3.853 1.00 28.19 428 MET A CA 1
ATOM 3367 C C . MET A 1 428 ? 25.056 -34.516 3.511 1.00 28.19 428 MET A C 1
ATOM 3369 O O . MET A 1 428 ? 25.801 -35.240 2.851 1.00 28.19 428 MET A O 1
ATOM 3373 N N . ALA A 1 429 ? 23.863 -34.906 3.952 1.00 30.95 429 ALA A N 1
ATOM 3374 C CA . ALA A 1 429 ? 23.201 -36.107 3.473 1.00 30.95 429 ALA A CA 1
ATOM 3375 C C . ALA A 1 429 ? 22.834 -35.939 1.990 1.00 30.95 429 ALA A C 1
ATOM 3377 O O . ALA A 1 429 ? 22.329 -34.894 1.573 1.00 30.95 429 ALA A O 1
ATOM 3378 N N . GLU A 1 430 ? 23.122 -36.974 1.208 1.00 31.84 430 GLU A N 1
ATOM 3379 C CA . GLU A 1 430 ? 22.822 -37.076 -0.216 1.00 31.84 430 GLU A CA 1
ATOM 3380 C C . GLU A 1 430 ? 21.311 -36.956 -0.470 1.00 31.84 430 GLU A C 1
ATOM 3382 O O . GLU A 1 430 ? 20.499 -37.649 0.146 1.00 31.84 430 GLU A O 1
ATOM 3387 N N . VAL A 1 431 ? 20.938 -36.071 -1.396 1.00 32.81 431 VAL A N 1
ATOM 3388 C CA . VAL A 1 431 ? 19.574 -35.950 -1.925 1.00 32.81 431 VAL A CA 1
ATOM 3389 C C . VAL A 1 431 ? 19.509 -36.778 -3.213 1.00 32.81 431 VAL A C 1
ATOM 3391 O O . VAL A 1 431 ? 20.287 -36.496 -4.126 1.00 32.81 431 VAL A O 1
ATOM 3394 N N . PRO A 1 432 ? 18.631 -37.792 -3.320 1.00 33.16 432 PRO A N 1
ATOM 3395 C CA . PRO A 1 432 ? 18.493 -38.566 -4.545 1.00 33.16 432 PRO A CA 1
ATOM 3396 C C . PRO A 1 432 ? 17.786 -37.775 -5.655 1.00 33.16 432 PRO A C 1
ATOM 3398 O O . PRO A 1 432 ? 16.964 -36.892 -5.407 1.00 33.16 432 PRO A O 1
ATOM 3401 N N . GLU A 1 433 ? 18.155 -38.128 -6.886 1.00 33.28 433 GLU A N 1
ATOM 3402 C CA . GLU A 1 433 ? 17.741 -37.534 -8.156 1.00 33.28 433 GLU A CA 1
ATOM 3403 C C . GLU A 1 433 ? 16.223 -37.432 -8.370 1.00 33.28 433 GLU A C 1
ATOM 3405 O O . GLU A 1 433 ? 15.414 -38.224 -7.886 1.00 33.28 433 GLU A O 1
ATOM 3410 N N . ALA A 1 434 ? 15.876 -36.422 -9.166 1.00 37.78 434 ALA A N 1
ATOM 3411 C CA . ALA A 1 434 ? 14.540 -35.962 -9.490 1.00 37.78 434 ALA A CA 1
ATOM 3412 C C . ALA A 1 434 ? 13.629 -37.032 -10.115 1.00 37.78 434 ALA A C 1
ATOM 3414 O O . ALA A 1 434 ? 13.900 -37.563 -11.192 1.00 37.78 434 ALA A O 1
ATOM 3415 N N . VAL A 1 435 ? 12.460 -37.216 -9.501 1.00 32.47 435 VAL A N 1
ATOM 3416 C CA . VAL A 1 435 ? 11.258 -37.753 -10.147 1.00 32.47 435 VAL A CA 1
ATOM 3417 C C . VAL A 1 435 ? 10.177 -36.679 -10.041 1.00 32.47 435 VAL A C 1
ATOM 3419 O O . VAL A 1 435 ? 9.970 -36.102 -8.977 1.00 32.47 435 VAL A O 1
ATOM 3422 N N . GLY A 1 436 ? 9.556 -36.352 -11.177 1.00 42.31 436 GLY A N 1
ATOM 3423 C CA . GLY A 1 436 ? 8.611 -35.244 -11.320 1.00 42.31 436 GLY A CA 1
ATOM 3424 C C . GLY A 1 436 ? 7.400 -35.340 -10.391 1.00 42.31 436 GLY A C 1
ATOM 3425 O O . GLY A 1 436 ? 6.818 -36.410 -10.227 1.00 42.31 436 GLY A O 1
ATOM 3426 N N . ILE A 1 437 ? 7.007 -34.199 -9.819 1.00 30.56 437 ILE A N 1
ATOM 3427 C CA . ILE A 1 437 ? 5.850 -34.073 -8.929 1.00 30.56 437 ILE A CA 1
ATOM 3428 C C . ILE A 1 437 ? 4.967 -32.906 -9.400 1.00 30.56 437 ILE A C 1
ATOM 3430 O O . ILE A 1 437 ? 5.440 -31.793 -9.635 1.00 30.56 437 ILE A O 1
ATOM 3434 N N . GLN A 1 438 ? 3.680 -33.219 -9.581 1.00 30.48 438 GLN A N 1
ATOM 3435 C CA . GLN A 1 438 ? 2.551 -32.301 -9.765 1.00 30.48 438 GLN A CA 1
ATOM 3436 C C . GLN A 1 438 ? 2.289 -31.471 -8.492 1.00 30.48 438 GLN A C 1
ATOM 3438 O O . GLN A 1 438 ? 2.728 -31.867 -7.417 1.00 30.48 438 GLN A O 1
ATOM 3443 N N . PRO A 1 439 ? 1.586 -30.326 -8.565 1.00 37.47 439 PRO A N 1
ATOM 3444 C CA . PRO A 1 439 ? 1.415 -29.457 -7.408 1.00 37.47 439 PRO A CA 1
ATOM 3445 C C . PRO A 1 439 ? 0.363 -30.039 -6.456 1.00 37.47 439 PRO A C 1
ATOM 3447 O O . PRO A 1 439 ? -0.828 -29.792 -6.628 1.00 37.47 439 PRO A O 1
ATOM 3450 N N . ASP A 1 440 ? 0.807 -30.786 -5.448 1.00 33.12 440 ASP A N 1
ATOM 3451 C CA . ASP A 1 440 ? -0.031 -31.176 -4.318 1.00 33.12 440 ASP A CA 1
ATOM 3452 C C . ASP A 1 440 ? 0.124 -30.212 -3.137 1.00 33.12 440 ASP A C 1
ATOM 3454 O O . ASP A 1 440 ? 1.198 -29.686 -2.839 1.00 33.12 440 ASP A O 1
ATOM 3458 N N . LEU A 1 441 ? -1.025 -29.991 -2.497 1.00 35.69 441 LEU A N 1
ATOM 3459 C CA . LEU A 1 441 ? -1.284 -29.218 -1.290 1.00 35.69 441 LEU A CA 1
ATOM 3460 C C . LEU A 1 441 ? -0.129 -29.228 -0.278 1.00 35.69 441 LEU A C 1
ATOM 3462 O O . LEU A 1 441 ? 0.234 -30.264 0.280 1.00 35.69 441 LEU A O 1
ATOM 3466 N N . VAL A 1 442 ? 0.309 -28.029 0.108 1.00 31.72 442 VAL A N 1
ATOM 3467 C CA . VAL A 1 442 ? 0.927 -27.819 1.418 1.00 31.72 442 VAL A CA 1
ATOM 3468 C C . VAL A 1 442 ? -0.176 -27.978 2.468 1.00 31.72 442 VAL A C 1
ATOM 3470 O O . VAL A 1 442 ? -0.963 -27.062 2.700 1.00 31.72 442 VAL A O 1
ATOM 3473 N N . LEU A 1 443 ? -0.257 -29.157 3.086 1.00 30.61 443 LEU A N 1
ATOM 3474 C CA . LEU A 1 443 ? -0.994 -29.346 4.334 1.00 30.61 443 LEU A CA 1
ATOM 3475 C C . LEU A 1 443 ? -0.276 -28.554 5.431 1.00 30.61 443 LEU A C 1
ATOM 3477 O O . LEU A 1 443 ? 0.774 -28.956 5.931 1.00 30.61 443 LEU A O 1
ATOM 3481 N N . ILE A 1 444 ? -0.843 -27.404 5.785 1.00 37.22 444 ILE A N 1
ATOM 3482 C CA . ILE A 1 444 ? -0.521 -26.702 7.026 1.00 37.22 444 ILE A CA 1
ATOM 3483 C C . ILE A 1 444 ? -1.135 -27.535 8.166 1.00 37.22 444 ILE A C 1
ATOM 3485 O O . ILE A 1 444 ? -2.303 -27.907 8.055 1.00 37.22 444 ILE A O 1
ATOM 3489 N N . PRO A 1 445 ? -0.403 -27.863 9.246 1.00 31.31 445 PRO A N 1
ATOM 3490 C CA . PRO A 1 445 ? -1.003 -28.548 10.381 1.00 31.31 445 PRO A CA 1
ATOM 3491 C C . PRO A 1 445 ? -2.062 -27.650 11.036 1.00 31.31 445 PRO A C 1
ATOM 3493 O O . PRO A 1 445 ? -1.749 -26.543 11.483 1.00 31.31 445 PRO A O 1
ATOM 3496 N N . ASP A 1 446 ? -3.298 -28.146 11.122 1.00 33.94 446 ASP A N 1
ATOM 3497 C CA . ASP A 1 446 ? -4.403 -27.570 11.898 1.00 33.94 446 ASP A CA 1
ATOM 3498 C C . ASP A 1 446 ? -4.101 -27.632 13.404 1.00 33.94 446 ASP A C 1
ATOM 3500 O O . ASP A 1 446 ? -4.687 -28.417 14.144 1.00 33.94 446 ASP A O 1
ATOM 3504 N N . THR A 1 447 ? -3.165 -26.824 13.898 1.00 41.12 447 THR A N 1
ATOM 3505 C CA . THR A 1 447 ? -2.923 -26.705 15.342 1.00 41.12 447 THR A CA 1
ATOM 3506 C C . THR A 1 447 ? -2.400 -25.330 15.741 1.00 41.12 447 THR A C 1
ATOM 3508 O O . THR A 1 447 ? -1.335 -25.260 16.336 1.00 41.12 447 THR A O 1
ATOM 3511 N N . VAL A 1 448 ? -3.127 -24.237 15.482 1.00 39.50 448 VAL A N 1
ATOM 3512 C CA . VAL A 1 448 ? -3.096 -23.049 16.367 1.00 39.50 448 VAL A CA 1
ATOM 3513 C C . VAL A 1 448 ? -4.396 -22.248 16.200 1.00 39.50 448 VAL A C 1
ATOM 3515 O O . VAL A 1 448 ? -4.486 -21.401 15.325 1.00 39.50 448 VAL A O 1
ATOM 3518 N N . ASN A 1 449 ? -5.406 -22.520 17.029 1.00 38.06 449 ASN A N 1
ATOM 3519 C CA . ASN A 1 449 ? -6.398 -21.537 17.493 1.00 38.06 449 ASN A CA 1
ATOM 3520 C C . ASN A 1 449 ? -7.235 -22.178 18.606 1.00 38.06 449 ASN A C 1
ATOM 3522 O O . ASN A 1 449 ? -8.385 -22.562 18.431 1.00 38.06 449 ASN A O 1
ATOM 3526 N N . ALA A 1 450 ? -6.619 -22.314 19.776 1.00 32.41 450 ALA A N 1
ATOM 3527 C CA . ALA A 1 450 ? -7.338 -22.511 21.025 1.00 32.41 450 ALA A CA 1
ATOM 3528 C C . ALA A 1 450 ? -6.807 -21.476 22.018 1.00 32.41 450 ALA A C 1
ATOM 3530 O O . ALA A 1 450 ? -5.850 -21.716 22.752 1.00 32.41 450 ALA A O 1
ATOM 3531 N N . ILE A 1 451 ? -7.410 -20.289 22.001 1.00 38.44 451 ILE A N 1
ATOM 3532 C CA . ILE A 1 451 ? -7.352 -19.381 23.146 1.00 38.44 451 ILE A CA 1
ATOM 3533 C C . ILE A 1 451 ? -8.224 -20.042 24.225 1.00 38.44 451 ILE A C 1
ATOM 3535 O O . ILE A 1 451 ? -9.390 -20.331 23.946 1.00 38.44 451 ILE A O 1
ATOM 3539 N N . PRO A 1 452 ? -7.711 -20.343 25.430 1.00 33.53 452 PRO A N 1
ATOM 3540 C CA . PRO A 1 452 ? -8.508 -21.016 26.445 1.00 33.53 452 PRO A CA 1
ATOM 3541 C C . PRO A 1 452 ? -9.643 -20.097 26.910 1.00 33.53 452 PRO A C 1
ATOM 3543 O O . PRO A 1 452 ? -9.412 -19.070 27.551 1.00 33.53 452 PRO A O 1
ATOM 3546 N N . SER A 1 453 ? -10.881 -20.488 26.606 1.00 33.66 453 SER A N 1
ATOM 3547 C CA . SER A 1 453 ? -12.086 -19.887 27.170 1.00 33.66 453 SER A CA 1
ATOM 3548 C C . SER A 1 453 ? -12.104 -20.136 28.681 1.00 33.66 453 SER A C 1
ATOM 3550 O O . SER A 1 453 ? -12.335 -21.259 29.131 1.00 33.66 453 SER A O 1
ATOM 3552 N N . ARG A 1 454 ? -11.854 -19.099 29.484 1.00 35.41 454 ARG A N 1
ATOM 3553 C CA . ARG A 1 454 ? -12.158 -19.136 30.919 1.00 35.41 454 ARG A CA 1
ATOM 3554 C C . ARG A 1 454 ? -13.668 -18.980 31.097 1.00 35.41 454 ARG A C 1
ATOM 3556 O O . ARG A 1 454 ? -14.212 -17.920 30.803 1.00 35.41 454 ARG A O 1
ATOM 3563 N N . SER A 1 455 ? -14.331 -20.024 31.584 1.00 35.25 455 SER A N 1
ATOM 3564 C CA . SER A 1 455 ? -15.684 -19.931 32.135 1.00 35.25 455 SER A CA 1
ATOM 3565 C C . SER A 1 455 ? -15.650 -19.172 33.469 1.00 35.25 455 SER A C 1
ATOM 3567 O O . SER A 1 455 ? -14.780 -19.467 34.294 1.00 35.25 455 SER A O 1
ATOM 3569 N N . PRO A 1 456 ? -16.573 -18.235 33.741 1.00 48.94 456 PRO A N 1
ATOM 3570 C CA . PRO A 1 456 ? -16.766 -17.735 35.089 1.00 48.94 456 PRO A CA 1
ATOM 3571 C C . PRO A 1 456 ? -17.809 -18.604 35.799 1.00 48.94 456 PRO A C 1
ATOM 3573 O O . PRO A 1 456 ? -18.993 -18.569 35.464 1.00 48.94 456 PRO A O 1
ATOM 3576 N N . ASP A 1 457 ? -17.365 -19.368 36.796 1.00 41.31 457 ASP A N 1
ATOM 3577 C CA . ASP A 1 457 ? -18.263 -19.867 37.833 1.00 41.31 457 ASP A CA 1
ATOM 3578 C C . ASP A 1 457 ? -18.754 -18.677 38.664 1.00 41.31 457 ASP A C 1
ATOM 3580 O O . ASP A 1 457 ? -17.976 -17.917 39.247 1.00 41.31 457 ASP A O 1
ATOM 3584 N N . VAL A 1 458 ? -20.072 -18.507 38.679 1.00 42.91 458 VAL A N 1
ATOM 3585 C CA . VAL A 1 458 ? -20.781 -17.487 39.445 1.00 42.91 458 VAL A CA 1
ATOM 3586 C C . VAL A 1 458 ? -21.006 -18.021 40.859 1.00 42.91 458 VAL A C 1
ATOM 3588 O O . VAL A 1 458 ? -21.815 -18.921 41.069 1.00 42.91 458 VAL A O 1
ATOM 3591 N N . GLY A 1 459 ? -20.310 -17.438 41.835 1.00 38.69 459 GLY A N 1
ATOM 3592 C CA . GLY A 1 459 ? -20.630 -17.527 43.262 1.00 38.69 459 GLY A CA 1
ATOM 3593 C C . GLY A 1 459 ? -21.037 -16.145 43.795 1.00 38.69 459 GLY A C 1
ATOM 3594 O O . GLY A 1 459 ? -20.461 -15.148 43.355 1.00 38.69 459 GLY A O 1
ATOM 3595 N N . PRO A 1 460 ? -22.042 -16.034 44.686 1.00 45.09 460 PRO A N 1
ATOM 3596 C CA . PRO A 1 460 ? -22.716 -14.768 44.940 1.00 45.09 460 PRO A CA 1
ATOM 3597 C C . PRO A 1 460 ? -22.053 -13.936 46.042 1.00 45.09 460 PRO A C 1
ATOM 3599 O O . PRO A 1 460 ? -21.641 -14.453 47.077 1.00 45.09 460 PRO A O 1
ATOM 3602 N N . GLY A 1 461 ? -22.115 -12.618 45.850 1.00 35.56 461 GLY A N 1
ATOM 3603 C CA . GLY A 1 461 ? -22.170 -11.640 46.932 1.00 35.56 461 GLY A CA 1
ATOM 3604 C C . GLY A 1 461 ? -20.866 -10.910 47.211 1.00 35.56 461 GLY A C 1
ATOM 3605 O O . GLY A 1 461 ? -19.993 -11.454 47.861 1.00 35.56 461 GLY A O 1
ATOM 3606 N N . PHE A 1 462 ? -20.794 -9.640 46.809 1.00 30.27 462 PHE A N 1
ATOM 3607 C CA . PHE A 1 462 ? -20.377 -8.546 47.691 1.00 30.27 462 PHE A CA 1
ATOM 3608 C C . PHE A 1 462 ? -20.821 -7.210 47.080 1.00 30.27 462 PHE A C 1
ATOM 3610 O O . PHE A 1 462 ? -20.511 -6.883 45.938 1.00 30.27 462 PHE A O 1
ATOM 3617 N N . VAL A 1 463 ? -21.598 -6.459 47.858 1.00 40.09 463 VAL A N 1
ATOM 3618 C CA . VAL A 1 463 ? -21.975 -5.067 47.605 1.00 40.09 463 VAL A CA 1
ATOM 3619 C C . VAL A 1 463 ? -20.850 -4.183 48.137 1.00 40.09 463 VAL A C 1
ATOM 3621 O O . VAL A 1 463 ? -20.541 -4.294 49.321 1.00 40.09 463 VAL A O 1
ATOM 3624 N N . ALA A 1 464 ? -20.288 -3.287 47.320 1.00 32.69 464 ALA A N 1
ATOM 3625 C CA . ALA A 1 464 ? -19.711 -2.024 47.794 1.00 32.69 464 ALA A CA 1
ATOM 3626 C C . ALA A 1 464 ? -19.454 -1.026 46.649 1.00 32.69 464 ALA A C 1
ATOM 3628 O O . ALA A 1 464 ? -19.089 -1.404 45.540 1.00 32.69 464 ALA A O 1
ATOM 3629 N N . ALA A 1 465 ? -19.668 0.247 46.995 1.00 31.44 465 ALA A N 1
ATOM 3630 C CA . ALA A 1 465 ? -19.366 1.504 46.305 1.00 31.44 465 ALA A CA 1
ATOM 3631 C C . ALA A 1 465 ? -18.079 1.475 45.449 1.00 31.44 465 ALA A C 1
ATOM 3633 O O . ALA A 1 465 ? -17.105 0.831 45.804 1.00 31.44 465 ALA A O 1
ATOM 3634 N N . GLY A 1 466 ? -17.990 2.129 44.292 1.00 30.30 466 GLY A N 1
ATOM 3635 C CA . GLY A 1 466 ? -18.331 3.525 44.051 1.00 30.30 466 GLY A CA 1
ATOM 3636 C C . GLY A 1 466 ? -17.070 4.368 44.231 1.00 30.30 466 GLY A C 1
ATOM 3637 O O . GLY A 1 466 ? -16.833 4.827 45.334 1.00 30.30 466 GLY A O 1
ATOM 3638 N N . GLU A 1 467 ? -16.285 4.569 43.166 1.00 28.83 467 GLU A N 1
ATOM 3639 C CA . GLU A 1 467 ? -15.380 5.721 43.035 1.00 28.83 467 GLU A CA 1
ATOM 3640 C C . GLU A 1 467 ? -14.852 5.862 41.597 1.00 28.83 467 GLU A C 1
ATOM 3642 O O . GLU A 1 467 ? -14.286 4.944 41.005 1.00 28.83 467 GLU A O 1
ATOM 3647 N N . ALA A 1 468 ? -15.085 7.040 41.017 1.00 32.12 468 ALA A N 1
ATOM 3648 C CA . ALA A 1 468 ? -14.658 7.418 39.680 1.00 32.12 468 ALA A CA 1
ATOM 3649 C C . ALA A 1 468 ? -13.192 7.878 39.699 1.00 32.12 468 ALA A C 1
ATOM 3651 O O . ALA A 1 468 ? -12.878 8.948 40.226 1.00 32.12 468 ALA A O 1
ATOM 3652 N N . LEU A 1 469 ? -12.293 7.112 39.076 1.00 27.41 469 LEU A N 1
ATOM 3653 C CA . LEU A 1 469 ? -10.905 7.529 38.881 1.00 27.41 469 LEU A CA 1
ATOM 3654 C C . LEU A 1 469 ? -10.789 8.532 37.724 1.00 27.41 469 LEU A C 1
ATOM 3656 O O . LEU A 1 469 ? -10.779 8.182 36.544 1.00 27.41 469 LEU A O 1
ATOM 3660 N N . ARG A 1 470 ? -10.654 9.810 38.093 1.00 28.36 470 ARG A N 1
ATOM 3661 C CA . ARG A 1 470 ? -10.113 10.869 37.234 1.00 28.36 470 ARG A CA 1
ATOM 3662 C C . ARG A 1 470 ? -8.598 10.692 37.109 1.00 28.36 470 ARG A C 1
ATOM 3664 O O . ARG A 1 470 ? -7.889 10.734 38.110 1.00 28.36 470 ARG A O 1
ATOM 3671 N N . TRP A 1 471 ? -8.095 10.583 35.884 1.00 26.11 471 TRP A N 1
ATOM 3672 C CA . TRP A 1 471 ? -6.663 10.682 35.603 1.00 26.11 471 TRP A CA 1
ATOM 3673 C C . TRP A 1 471 ? -6.191 12.137 35.755 1.00 26.11 471 TRP A C 1
ATOM 3675 O O . TRP A 1 471 ? -6.636 13.017 35.019 1.00 26.11 471 TRP A O 1
ATOM 3685 N N . ARG A 1 472 ? -5.283 12.394 36.708 1.00 27.95 472 ARG A N 1
ATOM 3686 C CA . ARG A 1 472 ? -4.430 13.595 36.742 1.00 27.95 472 ARG A CA 1
ATOM 3687 C C . ARG A 1 472 ? -3.068 13.262 36.134 1.00 27.95 472 ARG A C 1
ATOM 3689 O O . ARG A 1 472 ? -2.510 12.203 36.408 1.00 27.95 472 ARG A O 1
ATOM 3696 N N . ALA A 1 473 ? -2.546 14.180 35.327 1.00 26.97 473 ALA A N 1
ATOM 3697 C CA . ALA A 1 473 ? -1.169 14.164 34.844 1.00 26.97 473 ALA A CA 1
ATOM 3698 C C . ALA A 1 473 ? -0.183 14.461 35.993 1.00 26.97 473 ALA A C 1
ATOM 3700 O O . ALA A 1 473 ? -0.540 15.233 36.886 1.00 26.97 473 ALA A O 1
ATOM 3701 N N . PRO A 1 474 ? 1.044 13.909 35.977 1.00 39.44 474 PRO A N 1
ATOM 3702 C CA . PRO A 1 474 ? 2.104 14.372 36.856 1.00 39.44 474 PRO A CA 1
ATOM 3703 C C . PRO A 1 474 ? 2.923 15.478 36.180 1.00 39.44 474 PRO A C 1
ATOM 3705 O O . PRO A 1 474 ? 3.485 15.290 35.097 1.00 39.44 474 PRO A O 1
ATOM 3708 N N . ASP A 1 475 ? 2.980 16.622 36.857 1.00 35.06 475 ASP A N 1
ATOM 3709 C CA . ASP A 1 475 ? 3.948 17.689 36.632 1.00 35.06 475 ASP A CA 1
ATOM 3710 C C . ASP A 1 475 ? 5.343 17.297 37.158 1.00 35.06 475 ASP A C 1
ATOM 3712 O O . ASP A 1 475 ? 5.473 16.652 38.195 1.00 35.06 475 ASP A O 1
ATOM 3716 N N . GLN A 1 476 ? 6.352 17.725 36.394 1.00 35.72 476 GLN A N 1
ATOM 3717 C CA . GLN A 1 476 ? 7.710 18.174 36.751 1.00 35.72 476 GLN A CA 1
ATOM 3718 C C . GLN A 1 476 ? 8.477 17.533 37.928 1.00 35.72 476 GLN A C 1
ATOM 3720 O O . GLN A 1 476 ? 8.171 17.790 39.089 1.00 35.72 476 GLN A O 1
ATOM 3725 N N . VAL A 1 477 ? 9.615 16.903 37.589 1.00 34.72 477 VAL A N 1
ATOM 3726 C CA . VAL A 1 477 ? 10.976 17.298 38.033 1.00 34.72 477 VAL A CA 1
ATOM 3727 C C . VAL A 1 477 ? 11.919 17.190 36.838 1.00 34.72 477 VAL A C 1
ATOM 3729 O O . VAL A 1 477 ? 11.794 16.187 36.097 1.00 34.72 477 VAL A O 1
#

Organism: Symbiodinium microadriaticum (NCBI:txid2951)

Foldseek 3Di:
DPPPQPVQLVVQLVVLLVQQVVPHQSQLSNPVRPALLQLWDFLVRLVVLLVVLVVCVVVVLQDQDDPVRCVVVVHDHDDPCQCPDQQFHAFQVSCLVRPQQVVQQAQQPPSGGGQHFQSCSVVVSGHGFLEEEQDDRRTRSNNRSVFCSVVPDPPTGTYDDPSRRDRSNCVVSQCVQLLAVCSHSLNSNVLVQRQEYEYEFGPGAQSLLALNSLLSLVSCVVSVRHYAYIDDLLSNFHDPVCSVVLVVLLVQLLVLVLQLVVLVVVLVVCVVVDDPVVNVVSVVVSVVSNVVSVVSNVVSLVSNLVRHWSVNHDDPDPSSVVNSCVVCPPCRVVSSSVSSVNSSVVVNVPDDPDPQPPPDDPDDPDDDDDDPPPDDRPDPDPDDDDDDDDDDDDDDDDDDDDDDDDDDDDDDDDDDDDDDDDDDDDDDDDDDDDDDDDDDDPPDDPDDDCPDDDDDDDDDDDDDDDDDDDDDDDDDD

Sequence (477 aa):
MLQTLPREAHAVFERAVVAEKGCNSGAEVVHADLPAERWGVSKEQLRDFEERVRQRLVERLLVNFSRSECKKQGIPYYRDEKFCDPVIGPNMHQVNAGFIRPTTEQNDPFHGISRLSYALHCNPYGLKCDLFISHAWAEGVFELTGTVLENWPKDCEAAYICALANPQNLPNFLRALIQNPLSSPFFQVLLRQPKQMLMVANANVPIHSRLWCVFEAHCARHLAVHTAVVGDPAHFATNAGASKSAKRAIRRAVEARRREAAINEAAEQAASDMDIIAAGIYSRRYDRWSKRAQQSTHKATQSMKRALDVRLASCSSTEDADAIWRFISGHADEINAMICELIIRDQLSRTPSGPYKLTWYPGQDAIEGEHASLFSVEAGDYSQVPEGQGKPDKQAKGNLQPGKPAVKVAFRRFQDKALTPQEELLPMAEVPEAVGIQPDLVLIPDTVNAIPSRSPDVGPGFVAAGEALRWRAPDQV

Radius of gyration: 29.42 Å; chains: 1; bounding box: 70×86×96 Å

Secondary structure (DSSP, 8-state):
------HHHHHHHHHHHHHHHTTS-HHHHHHHHS-GGGB-EEHHHHHHHHHHHHHHHHTT-S-PPPHHHHHHHTPPP--HHHHT-TTT-SBHHHHIIIIIHHHHTSPPTTT---S--HHHHH-TT-B--SEEEE--TTSBHHHHHHHHHHT--TT--EEEEHHHHS-TT-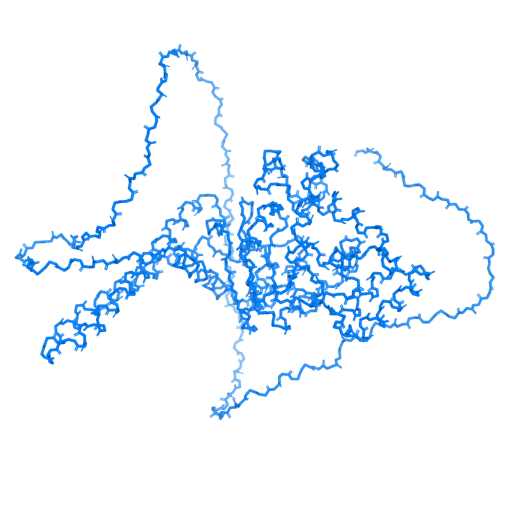HHHHHHHHSSTTTSHHHHHHHT--SEEEEE--SSS-GGGBHHHHHHHHHHHHTT--EEEES-GGGG-SSHHHHHHHHHHHHHHHHHHHHHHHHHHHHHHHHHH--HHHHHHHHHHHHHHHHHHHHHHHHHHHHHHTT--GGG-B-S-HHHHHHHHHHHTT-HHHHHHHHHHHHHHHHHHHS---------------SS--------------------------------------------PPP--PPP-----PPPPPPPPP-----------S-----------------------PPPPPP--